Protein AF-A0AAD4QXC3-F1 (afdb_monomer)

Organism: NCBI:txid166010

Structure (mmCIF, N/CA/C/O backbone):
data_AF-A0AAD4QXC3-F1
#
_entry.id   AF-A0AAD4QXC3-F1
#
loop_
_atom_site.group_PDB
_atom_site.id
_atom_site.type_symbol
_atom_site.label_atom_id
_atom_site.label_alt_id
_atom_site.label_comp_id
_atom_site.label_asym_id
_atom_site.label_entity_id
_atom_site.label_seq_id
_atom_site.pdbx_PDB_ins_code
_atom_site.Cartn_x
_atom_site.Cartn_y
_atom_site.Cartn_z
_atom_site.occupancy
_atom_site.B_iso_or_equiv
_atom_site.auth_seq_id
_atom_site.auth_comp_id
_atom_site.auth_asym_id
_atom_site.auth_atom_id
_atom_site.pdbx_PDB_model_num
ATOM 1 N N . MET A 1 1 ? 29.764 -25.314 7.277 1.00 31.23 1 MET A N 1
ATOM 2 C CA . MET A 1 1 ? 28.613 -24.738 8.005 1.00 31.23 1 MET A CA 1
ATOM 3 C C . MET A 1 1 ? 28.609 -23.231 7.785 1.00 31.23 1 MET A C 1
ATOM 5 O O . MET A 1 1 ? 29.214 -22.521 8.568 1.00 31.23 1 MET A O 1
ATOM 9 N N . ASN A 1 2 ? 27.960 -22.736 6.730 1.00 31.28 2 ASN A N 1
ATOM 10 C CA . ASN A 1 2 ? 27.725 -21.299 6.568 1.00 31.28 2 ASN A CA 1
ATOM 11 C C . ASN A 1 2 ? 26.240 -21.047 6.812 1.00 31.28 2 ASN A C 1
ATOM 13 O O . ASN A 1 2 ? 25.446 -20.993 5.877 1.00 31.28 2 ASN A O 1
ATOM 17 N N . LYS A 1 3 ? 25.851 -20.950 8.090 1.00 34.78 3 LYS A N 1
ATOM 18 C CA . LYS A 1 3 ? 24.595 -20.285 8.434 1.00 34.78 3 LYS A CA 1
ATOM 19 C C . LYS A 1 3 ? 24.829 -18.815 8.117 1.00 34.78 3 LYS A C 1
ATOM 21 O O . LYS A 1 3 ? 25.497 -18.119 8.871 1.00 34.78 3 LYS A O 1
ATOM 26 N N . THR A 1 4 ? 24.350 -18.371 6.962 1.00 39.41 4 THR A N 1
ATOM 27 C CA . THR A 1 4 ? 24.156 -16.950 6.685 1.00 39.41 4 THR A CA 1
ATOM 28 C C . THR A 1 4 ? 23.451 -16.352 7.899 1.00 39.41 4 THR A C 1
ATOM 30 O O . THR A 1 4 ? 22.325 -16.759 8.195 1.00 39.41 4 THR A O 1
ATOM 33 N N . ASN A 1 5 ? 24.113 -15.443 8.621 1.00 36.19 5 ASN A N 1
ATOM 34 C CA . ASN A 1 5 ? 23.460 -14.561 9.584 1.00 36.19 5 ASN A CA 1
ATOM 35 C C . ASN A 1 5 ? 22.458 -13.724 8.788 1.00 36.19 5 ASN A C 1
ATOM 37 O O . ASN A 1 5 ? 22.779 -12.646 8.293 1.00 36.19 5 ASN A O 1
ATOM 41 N N . LYS A 1 6 ? 21.261 -14.270 8.570 1.00 50.78 6 LYS A N 1
ATOM 42 C CA . LYS A 1 6 ? 20.157 -13.527 7.987 1.00 50.78 6 LYS A CA 1
ATOM 43 C C . LYS A 1 6 ? 19.789 -12.509 9.059 1.00 50.78 6 LYS A C 1
ATOM 45 O O . LYS A 1 6 ? 19.342 -12.903 10.135 1.00 50.78 6 LYS A O 1
ATOM 50 N N . CYS A 1 7 ? 20.094 -11.238 8.805 1.00 66.00 7 CYS A N 1
ATOM 51 C CA . CYS A 1 7 ? 19.680 -10.153 9.683 1.00 66.00 7 CYS A CA 1
ATOM 52 C C . CYS A 1 7 ? 18.175 -10.320 9.933 1.00 66.00 7 CYS A C 1
ATOM 54 O O . CYS A 1 7 ? 17.432 -10.618 8.992 1.00 66.00 7 CYS A O 1
ATOM 56 N N . MET A 1 8 ? 17.743 -10.254 11.194 1.00 81.75 8 MET A N 1
ATOM 57 C CA . MET A 1 8 ? 16.321 -10.398 11.510 1.00 81.75 8 MET A CA 1
ATOM 58 C C . MET A 1 8 ? 15.531 -9.330 10.740 1.00 81.75 8 MET A C 1
ATOM 60 O O . MET A 1 8 ? 16.032 -8.207 10.631 1.00 81.75 8 MET A O 1
ATOM 64 N N . PRO A 1 9 ? 14.332 -9.645 10.211 1.00 88.25 9 PRO A N 1
ATOM 65 C CA . PRO A 1 9 ? 13.501 -8.647 9.550 1.00 88.25 9 PRO A CA 1
ATOM 66 C C . PRO A 1 9 ? 13.308 -7.428 10.452 1.00 88.25 9 PRO A C 1
ATOM 68 O O . PRO A 1 9 ? 13.087 -7.573 11.657 1.00 88.25 9 PRO A O 1
ATOM 71 N N . GLN A 1 10 ? 13.400 -6.234 9.874 1.00 90.75 10 GLN A N 1
ATOM 72 C CA . GLN A 1 10 ? 13.228 -4.978 10.594 1.00 90.75 10 GLN A CA 1
ATOM 73 C C . GLN A 1 10 ? 11.942 -4.300 10.139 1.00 90.75 10 GLN A C 1
ATOM 75 O O . GLN A 1 10 ? 11.688 -4.162 8.945 1.00 90.75 10 GLN A O 1
ATOM 80 N N . PHE A 1 11 ? 11.135 -3.859 11.100 1.00 91.44 11 PHE A N 1
ATOM 81 C CA . PHE A 1 11 ? 9.945 -3.081 10.796 1.00 91.44 11 PHE A CA 1
ATOM 82 C C . PHE A 1 11 ? 10.366 -1.703 10.289 1.00 91.44 11 PHE A C 1
ATOM 84 O O . PHE A 1 11 ? 11.098 -0.992 10.980 1.00 91.44 11 PHE A O 1
ATOM 91 N N . MET A 1 12 ? 9.905 -1.328 9.096 1.00 90.19 12 MET A N 1
ATOM 92 C CA . MET A 1 12 ? 10.283 -0.068 8.447 1.00 90.19 12 MET A CA 1
ATOM 93 C C . MET A 1 12 ? 11.802 0.156 8.356 1.00 90.19 12 MET A C 1
ATOM 95 O O . MET A 1 12 ? 12.269 1.248 8.661 1.00 90.19 12 MET A O 1
ATOM 99 N N . ASP A 1 13 ? 12.584 -0.881 8.029 1.00 87.06 13 ASP A N 1
ATOM 100 C CA . ASP A 1 13 ? 14.060 -0.820 8.007 1.00 87.06 13 ASP A CA 1
ATOM 101 C C . ASP A 1 13 ? 14.671 -0.277 9.325 1.00 87.06 13 ASP A C 1
ATOM 103 O O . ASP A 1 13 ? 15.738 0.332 9.348 1.00 87.06 13 ASP A O 1
ATOM 107 N N . GLY A 1 14 ? 13.965 -0.459 10.450 1.00 88.12 14 GLY A N 1
ATOM 108 C CA . GLY A 1 14 ? 14.385 0.011 11.772 1.00 88.12 14 GLY A CA 1
ATOM 109 C C . GLY A 1 14 ? 14.033 1.469 12.082 1.00 88.12 14 GLY A C 1
ATOM 110 O O . GLY A 1 14 ? 14.372 1.946 13.164 1.00 88.12 14 GLY A O 1
ATOM 111 N N . ALA A 1 15 ? 13.324 2.171 11.192 1.00 88.94 15 ALA A N 1
ATOM 112 C CA . ALA A 1 15 ? 12.966 3.581 11.368 1.00 88.94 15 ALA A CA 1
ATOM 113 C C . ALA A 1 15 ? 11.946 3.834 12.494 1.00 88.94 15 ALA A C 1
ATOM 115 O O . ALA A 1 15 ? 11.816 4.964 12.960 1.00 88.94 15 ALA A O 1
ATOM 116 N N . VAL A 1 16 ? 11.212 2.807 12.941 1.00 92.19 16 VAL A N 1
ATOM 117 C CA . VAL A 1 16 ? 10.238 2.946 14.034 1.00 92.19 16 VAL A CA 1
ATOM 118 C C . VAL A 1 16 ? 10.741 2.238 15.294 1.00 92.19 16 VAL A C 1
ATOM 120 O O . VAL A 1 16 ? 10.757 1.005 15.337 1.00 92.19 16 VAL A O 1
ATOM 123 N N . PRO A 1 17 ? 11.123 2.986 16.345 1.00 87.50 17 PRO A N 1
ATOM 124 C CA . PRO A 1 17 ? 11.684 2.400 17.551 1.00 87.50 17 PRO A CA 1
ATOM 125 C C . PRO A 1 17 ? 10.642 1.583 18.325 1.00 87.50 17 PRO A C 1
ATOM 127 O O . PRO A 1 17 ? 9.450 1.887 18.340 1.00 87.50 17 PRO A O 1
ATOM 130 N N . GLY A 1 18 ? 11.111 0.532 18.998 1.00 90.62 18 GLY A N 1
ATOM 131 C CA . GLY A 1 18 ? 10.303 -0.321 19.875 1.00 90.62 18 GLY A CA 1
ATOM 132 C C . GLY A 1 18 ? 9.504 -1.415 19.163 1.00 90.62 18 GLY A C 1
ATOM 133 O O . GLY A 1 18 ? 9.169 -2.414 19.799 1.00 90.62 18 GLY A O 1
ATOM 134 N N . VAL A 1 19 ? 9.239 -1.289 17.861 1.00 95.75 19 VAL A N 1
ATOM 135 C CA . VAL A 1 19 ? 8.595 -2.359 17.088 1.00 95.75 19 VAL A CA 1
ATOM 136 C C . VAL A 1 19 ? 9.590 -3.501 16.887 1.00 95.75 19 VAL A C 1
ATOM 138 O O . VAL A 1 19 ? 10.702 -3.287 16.405 1.00 95.75 19 VAL A O 1
ATOM 141 N N . SER A 1 20 ? 9.205 -4.717 17.268 1.00 95.19 20 SER A N 1
ATOM 142 C CA . SER A 1 20 ? 10.108 -5.872 17.283 1.00 95.19 20 SER A CA 1
ATOM 143 C C . SER A 1 20 ? 9.577 -7.026 16.445 1.00 95.19 20 SER A C 1
ATOM 145 O O . SER A 1 20 ? 8.376 -7.253 16.344 1.00 95.19 20 SER A O 1
ATOM 147 N N . PHE A 1 21 ? 10.483 -7.771 15.819 1.00 96.56 21 PHE A N 1
ATOM 148 C CA . PHE A 1 21 ? 10.136 -8.997 15.112 1.00 96.56 21 PHE A CA 1
ATOM 149 C C . PHE A 1 21 ? 9.721 -10.096 16.100 1.00 96.56 21 PHE A C 1
ATOM 151 O O . PHE A 1 21 ? 10.386 -10.308 17.116 1.00 96.56 21 PHE A O 1
ATOM 158 N N . VAL A 1 22 ? 8.648 -10.825 15.792 1.00 96.69 22 VAL A N 1
ATOM 159 C CA . VAL A 1 22 ? 8.204 -11.967 16.603 1.00 96.69 22 VAL A CA 1
ATOM 160 C C . VAL A 1 22 ? 9.130 -13.151 16.322 1.00 96.69 22 VAL A C 1
ATOM 162 O O . VAL A 1 22 ? 9.042 -13.789 15.277 1.00 96.69 22 VAL A O 1
ATOM 165 N N . ALA A 1 23 ? 10.060 -13.437 17.235 1.00 94.56 23 ALA A N 1
ATOM 166 C CA . ALA A 1 23 ? 11.051 -14.495 17.035 1.00 94.56 23 ALA A CA 1
ATOM 167 C C . ALA A 1 23 ? 10.433 -15.905 17.093 1.00 94.56 23 ALA A C 1
ATOM 169 O O . ALA A 1 23 ? 10.831 -16.785 16.318 1.00 94.56 23 ALA A O 1
ATOM 170 N N . ASP A 1 24 ? 9.443 -16.099 17.969 1.00 96.19 24 ASP A N 1
ATOM 171 C CA . ASP A 1 24 ? 8.780 -17.385 18.170 1.00 96.19 24 ASP A CA 1
ATOM 172 C C . ASP A 1 24 ? 8.087 -17.862 16.884 1.00 96.19 24 ASP A C 1
ATOM 174 O O . ASP A 1 24 ? 7.363 -17.122 16.212 1.00 96.19 24 ASP A O 1
ATOM 178 N N . ALA A 1 25 ? 8.388 -19.090 16.467 1.00 95.00 25 ALA A N 1
ATOM 179 C CA . ALA A 1 25 ? 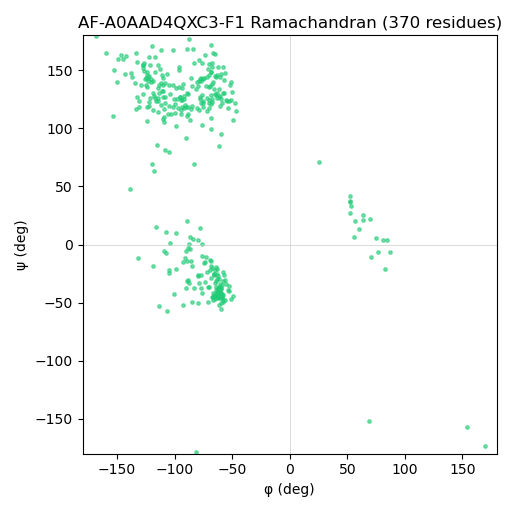7.909 -19.620 15.195 1.00 95.00 25 ALA A CA 1
ATOM 180 C C . ALA A 1 25 ? 6.452 -20.101 15.267 1.00 95.00 25 ALA A C 1
ATOM 182 O O . ALA A 1 25 ? 5.730 -19.975 14.275 1.00 95.00 25 ALA A O 1
ATOM 183 N N . GLU A 1 26 ? 6.016 -20.624 16.414 1.00 96.88 26 GLU A N 1
ATOM 184 C CA . GLU A 1 26 ? 4.655 -21.134 16.595 1.00 96.88 26 GLU A CA 1
ATOM 185 C C . GLU A 1 26 ? 3.659 -19.982 16.757 1.00 96.88 26 GLU A C 1
ATOM 187 O O . GLU A 1 26 ? 2.614 -19.986 16.105 1.00 96.88 26 GLU A O 1
ATOM 192 N N . GLU A 1 27 ? 4.019 -18.941 17.513 1.00 96.88 27 GLU A N 1
ATOM 193 C CA . GLU A 1 27 ? 3.261 -17.691 17.619 1.00 96.88 27 GLU A CA 1
ATOM 194 C C . GLU A 1 27 ? 3.091 -17.060 16.234 1.00 96.88 27 GLU A C 1
ATOM 196 O O . GLU A 1 27 ? 1.968 -16.782 15.809 1.00 96.88 27 GLU A O 1
ATOM 201 N N . ARG A 1 28 ? 4.181 -16.922 15.465 1.00 96.00 28 ARG A N 1
ATOM 202 C CA . ARG A 1 28 ? 4.106 -16.415 14.086 1.00 96.00 28 ARG A CA 1
ATOM 203 C C . ARG A 1 28 ? 3.168 -17.233 13.217 1.00 96.00 28 ARG A C 1
ATOM 205 O O . ARG A 1 28 ? 2.338 -16.661 12.514 1.00 96.00 28 ARG A O 1
ATOM 212 N N . LYS A 1 29 ? 3.287 -18.558 13.255 1.00 96.06 29 LYS A N 1
ATOM 213 C CA . LYS A 1 29 ? 2.449 -19.458 12.460 1.00 96.06 29 LYS A CA 1
ATOM 214 C C . LYS A 1 29 ? 0.975 -19.322 12.839 1.00 96.06 29 LYS A C 1
ATOM 216 O O . LYS A 1 29 ? 0.132 -19.234 11.947 1.00 96.06 29 LYS A O 1
ATOM 221 N N . TYR A 1 30 ? 0.663 -19.259 14.131 1.00 96.94 30 TYR A N 1
ATOM 222 C CA . TYR A 1 30 ? -0.694 -19.031 14.628 1.00 96.94 30 TYR A CA 1
ATOM 223 C C . TYR A 1 30 ? -1.261 -17.692 14.132 1.00 96.94 30 TYR A C 1
ATOM 225 O O . TYR A 1 30 ? -2.337 -17.657 13.530 1.00 96.94 30 TYR A O 1
ATOM 233 N N . LEU A 1 31 ? -0.503 -16.608 14.301 1.00 97.44 31 LEU A N 1
ATOM 234 C CA . LEU A 1 31 ? -0.878 -15.261 13.872 1.00 97.44 31 LEU A CA 1
ATOM 235 C C . LEU A 1 31 ? -1.101 -15.184 12.351 1.00 97.44 31 LEU A C 1
ATOM 237 O O . LEU A 1 31 ? -2.109 -14.646 11.891 1.00 97.44 31 LEU A O 1
ATOM 241 N N . GLN A 1 32 ? -0.215 -15.789 11.556 1.00 97.00 32 GLN A N 1
ATOM 242 C CA . GLN A 1 32 ? -0.346 -15.862 10.096 1.00 97.00 32 GLN A CA 1
ATOM 243 C C . GLN A 1 32 ? -1.588 -16.656 9.665 1.00 97.00 32 GLN A C 1
ATOM 245 O O . GLN A 1 32 ? -2.301 -16.234 8.752 1.00 97.00 32 GLN A O 1
ATOM 250 N N . LEU A 1 33 ? -1.875 -17.796 10.308 1.00 96.25 33 LEU A N 1
ATOM 251 C CA . LEU A 1 33 ? -3.079 -18.590 10.034 1.00 96.25 33 LEU A CA 1
ATOM 252 C C . LEU A 1 33 ? -4.352 -17.803 10.355 1.00 96.25 33 LEU A C 1
ATOM 254 O O . LEU A 1 33 ? -5.298 -17.824 9.566 1.00 96.25 33 LEU A O 1
ATOM 258 N N . LYS A 1 34 ? -4.359 -17.063 11.465 1.00 96.44 34 LYS A N 1
ATOM 259 C CA . LYS A 1 34 ? -5.493 -16.230 11.870 1.00 96.44 34 LYS A CA 1
ATOM 260 C C . LYS A 1 34 ? -5.756 -15.093 10.880 1.00 96.44 34 LYS A C 1
ATOM 262 O O . LYS A 1 34 ? -6.886 -14.934 10.420 1.00 96.44 34 LYS A O 1
ATOM 267 N N . THR A 1 35 ? -4.716 -14.367 10.471 1.00 96.56 35 THR A N 1
ATOM 268 C CA . THR A 1 35 ? -4.821 -13.309 9.451 1.00 96.56 35 THR A CA 1
ATOM 269 C C . THR A 1 35 ? -5.337 -13.861 8.118 1.00 96.56 35 THR A C 1
ATOM 271 O O . THR A 1 35 ? -6.230 -13.279 7.502 1.00 96.56 35 THR A O 1
ATOM 274 N N . ARG A 1 36 ? -4.855 -15.036 7.690 1.00 95.56 36 ARG A N 1
ATOM 275 C CA . ARG A 1 36 ? -5.357 -15.718 6.484 1.00 95.56 36 ARG A CA 1
ATOM 276 C C . ARG A 1 36 ? -6.826 -16.108 6.589 1.00 95.56 36 ARG A C 1
ATOM 278 O O . ARG A 1 36 ? -7.547 -15.962 5.603 1.00 95.56 36 ARG A O 1
ATOM 285 N N . ALA A 1 37 ? -7.259 -16.596 7.750 1.00 96.19 37 ALA A N 1
ATOM 286 C CA . ALA A 1 37 ? -8.644 -16.988 7.982 1.00 96.19 37 ALA A CA 1
ATOM 287 C C . ALA A 1 37 ? -9.594 -15.790 7.841 1.00 96.19 37 ALA A C 1
ATOM 289 O O . ALA A 1 37 ? -10.592 -15.898 7.131 1.00 96.19 37 ALA A O 1
ATOM 290 N N . TYR A 1 38 ? -9.252 -14.630 8.416 1.00 96.56 38 TYR A N 1
ATOM 291 C CA . TYR A 1 38 ? -10.045 -13.406 8.239 1.00 96.56 38 TYR A CA 1
ATOM 292 C C . TYR A 1 38 ? -10.126 -12.956 6.779 1.00 96.56 38 TYR A C 1
ATOM 294 O O . TYR A 1 38 ? -11.195 -12.564 6.315 1.00 96.56 38 TYR A O 1
ATOM 302 N N . CYS A 1 39 ? -9.025 -13.061 6.036 1.00 96.00 39 CYS A N 1
ATOM 303 C CA . CYS A 1 39 ? -8.996 -12.725 4.615 1.00 96.00 39 CYS A CA 1
ATOM 304 C C . CYS A 1 39 ? -9.640 -13.792 3.705 1.00 96.00 39 CYS A C 1
ATOM 306 O O . CYS A 1 39 ? -9.772 -13.556 2.507 1.00 96.00 39 CYS A O 1
ATOM 308 N N . GLY A 1 40 ? -9.984 -14.982 4.215 1.00 94.31 40 GLY A N 1
ATOM 309 C CA . GLY A 1 40 ? -10.426 -16.111 3.386 1.00 94.31 40 GLY A CA 1
ATOM 310 C C . GLY A 1 40 ? -9.348 -16.631 2.419 1.00 94.31 40 GLY A C 1
ATOM 311 O O . GLY A 1 40 ? -9.667 -17.197 1.372 1.00 94.31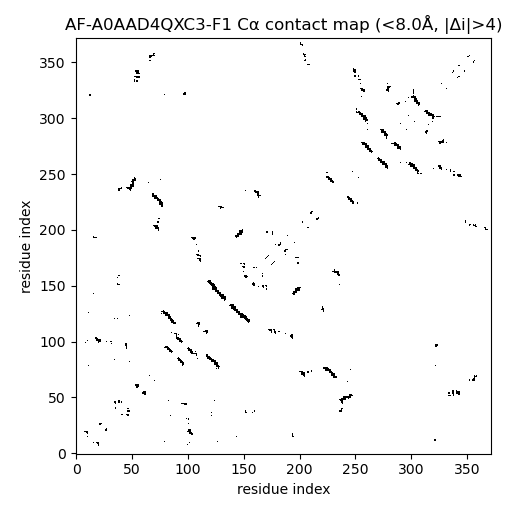 40 GLY A O 1
ATOM 312 N N . TYR A 1 41 ? -8.064 -16.427 2.734 1.00 94.06 41 TYR A N 1
ATOM 313 C CA . TYR A 1 41 ? -6.954 -16.707 1.821 1.00 94.06 41 TYR A CA 1
ATOM 314 C C . TYR A 1 41 ? -6.402 -18.130 1.973 1.00 94.06 41 TYR A C 1
ATOM 316 O O . TYR A 1 41 ? -5.889 -18.521 3.025 1.00 94.06 41 TYR A O 1
ATOM 324 N N . LYS A 1 42 ? -6.450 -18.907 0.884 1.00 90.06 42 LYS A N 1
ATOM 325 C CA . LYS A 1 42 ? -6.012 -20.315 0.872 1.00 90.06 42 LYS A CA 1
ATOM 326 C C . LYS A 1 42 ? -4.494 -20.490 0.763 1.00 90.06 42 LYS A C 1
ATOM 328 O O . LYS A 1 42 ? -3.975 -21.489 1.251 1.00 90.06 42 LYS A O 1
ATOM 333 N N . GLY A 1 43 ? -3.778 -19.541 0.159 1.00 87.94 43 GLY A N 1
ATOM 334 C CA . GLY A 1 43 ? -2.322 -19.620 -0.015 1.00 87.94 43 GLY A CA 1
ATOM 335 C C . GLY A 1 43 ? -1.545 -19.391 1.285 1.00 87.94 43 GLY A C 1
ATOM 336 O O . GLY A 1 43 ? -2.082 -18.845 2.240 1.00 87.94 43 GLY A O 1
ATOM 337 N N . ASN A 1 44 ? -0.267 -19.778 1.319 1.00 85.56 44 ASN A N 1
ATOM 338 C CA . ASN A 1 44 ? 0.622 -19.572 2.479 1.00 85.56 44 ASN A CA 1
ATOM 339 C C . ASN A 1 44 ? 1.346 -18.210 2.476 1.00 85.56 44 ASN A C 1
ATOM 341 O O . ASN A 1 44 ? 2.148 -17.936 3.365 1.00 85.56 44 ASN A O 1
ATOM 345 N N . GLN A 1 45 ? 1.095 -17.384 1.462 1.00 89.38 45 GLN A N 1
ATOM 346 C CA . GLN A 1 45 ? 1.709 -16.070 1.282 1.00 89.38 45 GLN A CA 1
ATOM 347 C C . GLN A 1 45 ? 0.913 -14.979 2.011 1.00 89.38 45 GLN A C 1
ATOM 349 O O . GLN A 1 45 ? -0.154 -15.240 2.573 1.00 89.38 45 GLN A O 1
ATOM 354 N N . PHE A 1 46 ? 1.427 -13.750 1.973 1.00 92.62 46 PHE A N 1
ATOM 355 C CA . PHE A 1 46 ? 0.744 -12.572 2.497 1.00 92.62 46 PHE A CA 1
ATOM 356 C C . PHE A 1 46 ? -0.669 -12.418 1.887 1.00 92.62 46 PHE A C 1
ATOM 358 O O . PHE A 1 46 ? -0.797 -12.342 0.661 1.00 92.62 46 PHE A O 1
ATOM 365 N N . PRO A 1 47 ? -1.737 -12.358 2.707 1.00 95.50 47 PRO A N 1
ATOM 366 C CA . PRO A 1 47 ? -3.110 -12.436 2.211 1.00 95.50 47 PRO A CA 1
ATOM 367 C C . PRO A 1 47 ? -3.704 -11.086 1.775 1.00 95.50 47 PRO A C 1
ATOM 369 O O . PRO A 1 47 ? -4.834 -11.053 1.291 1.00 95.50 47 PRO A O 1
ATOM 372 N N . GLY A 1 48 ? -2.988 -9.970 1.942 1.00 96.19 48 GLY A N 1
ATOM 373 C CA . GLY A 1 48 ? -3.511 -8.644 1.606 1.00 96.19 48 GLY A CA 1
ATOM 374 C C . GLY A 1 48 ? -3.814 -8.463 0.110 1.00 96.19 48 GLY A C 1
ATOM 375 O O . GLY A 1 48 ? -3.085 -8.968 -0.747 1.00 96.19 48 GLY A O 1
ATOM 376 N N . SER A 1 49 ? -4.874 -7.710 -0.201 1.00 96.00 49 SER A N 1
ATOM 377 C CA . SER A 1 49 ? -5.349 -7.409 -1.564 1.00 96.00 49 SER A CA 1
ATOM 378 C C . SER A 1 49 ? -4.298 -6.706 -2.430 1.00 96.00 49 SER A C 1
ATOM 380 O O . SER A 1 49 ? -3.820 -5.637 -2.067 1.00 96.00 49 SER A O 1
ATOM 382 N N . GLN A 1 50 ? -3.910 -7.250 -3.577 1.00 93.50 50 GLN A N 1
ATOM 383 C CA . GLN A 1 50 ? -2.859 -6.703 -4.437 1.00 93.50 50 GLN A CA 1
ATOM 384 C C . GLN A 1 50 ? -3.463 -5.939 -5.625 1.00 93.50 50 GLN A C 1
ATOM 386 O O . GLN A 1 50 ? -4.133 -6.568 -6.450 1.00 93.50 50 GLN A O 1
ATOM 391 N N . PRO A 1 51 ? -3.197 -4.622 -5.750 1.00 94.94 51 PRO A N 1
ATOM 392 C CA . PRO A 1 51 ? -3.667 -3.826 -6.876 1.00 94.94 51 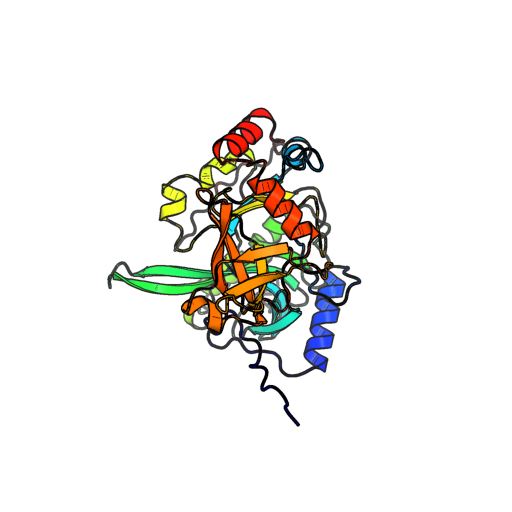PRO A CA 1
ATOM 393 C C . PRO A 1 51 ? -2.966 -4.178 -8.190 1.00 94.94 51 PRO A C 1
ATOM 395 O O . PRO A 1 51 ? -1.745 -4.404 -8.218 1.00 94.94 51 PRO A O 1
ATOM 398 N N . VAL A 1 52 ? -3.710 -4.083 -9.289 1.00 93.75 52 VAL A N 1
ATOM 399 C CA . VAL A 1 52 ? -3.180 -4.147 -10.658 1.00 93.75 52 VAL A CA 1
ATOM 400 C C . VAL A 1 52 ? -2.949 -2.750 -11.226 1.00 93.75 52 VAL A C 1
ATOM 402 O O . VAL A 1 52 ? -3.609 -1.789 -10.836 1.00 93.75 52 VAL A O 1
ATOM 405 N N . SER A 1 53 ? -1.963 -2.614 -12.112 1.00 94.19 53 SER A N 1
ATOM 406 C CA . SER A 1 53 ? -1.679 -1.336 -12.766 1.00 94.19 53 SER A CA 1
ATOM 407 C C . SER A 1 53 ? -2.828 -0.944 -13.693 1.00 94.19 53 SER A C 1
ATOM 409 O O . SER A 1 53 ? -3.386 -1.791 -14.390 1.00 94.19 53 SER A O 1
ATOM 411 N N . LEU A 1 54 ? -3.175 0.340 -13.696 1.00 94.44 54 LEU A N 1
ATOM 412 C CA . LEU A 1 54 ? -4.081 0.908 -14.681 1.00 94.44 54 LEU A CA 1
ATOM 413 C C . LEU A 1 54 ? -3.389 0.874 -16.050 1.00 94.44 54 LEU A C 1
ATOM 415 O O . LEU A 1 54 ? -2.269 1.369 -16.210 1.00 94.44 54 LEU A O 1
ATOM 419 N N . GLU A 1 55 ? -4.047 0.264 -17.023 1.00 92.94 55 GLU A N 1
ATOM 420 C CA . GLU A 1 55 ? -3.482 -0.073 -18.322 1.00 92.94 55 GLU A CA 1
ATOM 421 C C . GLU A 1 55 ? -4.537 0.108 -19.415 1.00 92.94 55 GLU A C 1
ATOM 423 O O . GLU A 1 55 ? -5.736 -0.079 -19.196 1.00 92.94 55 GLU A O 1
ATOM 428 N N . ARG A 1 56 ? -4.067 0.504 -20.600 1.00 93.50 56 ARG A N 1
ATOM 429 C CA . ARG A 1 56 ? -4.887 0.669 -21.799 1.00 93.50 56 ARG A CA 1
ATOM 430 C C . ARG A 1 56 ? -4.171 0.133 -23.040 1.00 93.50 56 ARG A C 1
ATOM 432 O O . ARG A 1 56 ? -4.035 0.840 -24.038 1.00 93.50 56 ARG A O 1
ATOM 439 N N . SER A 1 57 ? -3.624 -1.073 -22.931 1.00 91.56 57 SER A N 1
ATOM 440 C CA . SER A 1 57 ? -3.008 -1.774 -24.058 1.00 91.56 57 SER A CA 1
ATOM 441 C C . SER A 1 57 ? -4.071 -2.516 -24.873 1.00 91.56 57 SER A C 1
ATOM 443 O O . SER A 1 57 ? -5.211 -2.663 -24.440 1.00 91.56 57 SER A O 1
ATOM 445 N N . GLU A 1 58 ? -3.698 -3.005 -26.057 1.00 88.31 58 GLU A N 1
ATOM 446 C CA . GLU A 1 58 ? -4.586 -3.835 -26.886 1.00 88.31 58 GLU A CA 1
ATOM 447 C C . GLU A 1 58 ? -4.946 -5.167 -26.208 1.00 88.31 58 GLU A C 1
ATOM 449 O O . GLU A 1 58 ? -6.047 -5.678 -26.396 1.00 88.31 58 GLU A O 1
ATOM 454 N N . GLU A 1 59 ? -4.036 -5.716 -25.395 1.00 86.81 59 GLU A N 1
ATOM 455 C CA . GLU A 1 59 ? -4.262 -6.962 -24.654 1.00 86.81 59 GLU A CA 1
ATOM 456 C C . GLU A 1 59 ? -5.105 -6.745 -23.385 1.00 86.81 59 GLU A C 1
ATOM 458 O O . GLU A 1 59 ? -5.755 -7.678 -22.912 1.00 86.81 59 GLU A O 1
ATOM 463 N N . ASN A 1 60 ? -5.071 -5.539 -22.805 1.00 89.00 60 ASN A N 1
ATOM 464 C CA . ASN A 1 60 ? -5.725 -5.222 -21.538 1.00 89.00 60 ASN A CA 1
ATOM 465 C C . ASN A 1 60 ? -6.089 -3.724 -21.436 1.00 89.00 60 ASN A C 1
ATOM 467 O O . ASN A 1 60 ? -5.215 -2.870 -21.259 1.00 89.00 60 ASN A O 1
ATOM 471 N N . ASP A 1 61 ? -7.391 -3.417 -21.472 1.00 93.50 61 ASP A N 1
ATOM 472 C CA . ASP A 1 61 ? -7.955 -2.089 -21.182 1.00 93.50 61 ASP A CA 1
ATOM 473 C C . ASP A 1 61 ? -8.828 -2.158 -19.920 1.00 93.50 61 ASP A C 1
ATOM 475 O O . ASP A 1 61 ? -10.049 -2.332 -19.982 1.00 93.50 61 ASP A O 1
ATOM 479 N N . ASN A 1 62 ? -8.189 -2.013 -18.756 1.00 95.31 62 ASN A N 1
ATOM 480 C CA . ASN A 1 62 ? -8.891 -1.956 -17.472 1.00 95.31 62 ASN A CA 1
ATOM 481 C C . ASN A 1 62 ? -9.307 -0.525 -17.081 1.00 95.31 62 ASN A C 1
ATOM 483 O O . ASN A 1 62 ? -10.022 -0.347 -16.094 1.00 95.31 62 ASN A O 1
ATOM 487 N N . LEU A 1 63 ? -8.958 0.495 -17.879 1.00 95.56 63 LEU A N 1
ATOM 488 C CA . LEU A 1 63 ? -9.442 1.868 -17.691 1.00 95.56 63 LEU A CA 1
ATOM 489 C C . LEU A 1 63 ? -10.974 1.943 -17.810 1.00 95.56 63 LEU A C 1
ATOM 491 O O . LEU A 1 63 ? -11.617 2.754 -17.136 1.00 95.56 63 LEU A O 1
ATOM 495 N N . GLN A 1 64 ? -11.577 1.050 -18.603 1.00 95.94 64 GLN A N 1
ATOM 496 C CA . GLN A 1 64 ? -13.033 0.912 -18.725 1.00 95.94 64 GLN A CA 1
ATOM 497 C C . GLN A 1 64 ? -13.734 0.636 -17.389 1.00 95.94 64 GLN A C 1
ATOM 499 O O . GLN A 1 64 ? -14.887 1.038 -17.221 1.00 95.94 64 GLN A O 1
ATOM 504 N N . LEU A 1 65 ? -13.052 0.035 -16.408 1.00 97.19 65 LEU A N 1
ATOM 505 C CA . LEU A 1 65 ? -13.636 -0.231 -15.092 1.00 97.19 65 LEU A CA 1
ATOM 506 C C . LEU A 1 65 ? -14.065 1.057 -14.382 1.00 97.19 65 LEU A C 1
ATOM 508 O O . LEU A 1 65 ? -15.112 1.063 -13.740 1.00 97.19 65 LEU A O 1
ATOM 512 N N . LEU A 1 66 ? -13.348 2.173 -14.577 1.00 96.88 66 LEU A N 1
ATOM 513 C CA . LEU A 1 66 ? -13.724 3.473 -13.999 1.00 96.88 66 LEU A CA 1
ATOM 514 C C . LEU A 1 66 ? -15.071 3.998 -14.527 1.00 96.88 66 LEU A C 1
ATOM 516 O O . LEU A 1 66 ? -15.703 4.832 -13.883 1.00 96.88 66 LEU A O 1
ATOM 520 N N . LYS A 1 67 ? -15.516 3.515 -15.694 1.00 96.25 67 LYS A N 1
ATOM 521 C CA . LYS A 1 67 ? -16.845 3.787 -16.265 1.00 96.25 67 LYS A CA 1
ATOM 522 C C . LYS A 1 67 ? -17.895 2.776 -15.801 1.00 96.25 67 LYS A C 1
ATOM 524 O O . LYS A 1 67 ? -19.076 3.101 -15.711 1.00 96.25 67 LYS A O 1
ATOM 529 N N . GLN A 1 68 ? -17.485 1.538 -15.548 1.00 95.31 68 GLN A N 1
ATOM 530 C CA . GLN A 1 68 ? -18.392 0.428 -15.255 1.00 95.31 68 GLN A CA 1
ATOM 531 C C . GLN A 1 68 ? -18.723 0.307 -13.765 1.00 95.31 68 GLN A C 1
ATOM 533 O O . GLN A 1 68 ? -19.827 -0.116 -13.427 1.00 95.31 68 GLN A O 1
ATOM 538 N N . MET A 1 69 ? -17.812 0.695 -12.873 1.00 96.00 69 MET A N 1
ATOM 539 C CA . MET A 1 69 ? -17.921 0.471 -11.430 1.00 96.00 69 MET A CA 1
ATOM 540 C C . MET A 1 69 ? -17.744 1.760 -10.635 1.00 96.00 69 MET A C 1
ATOM 542 O O . MET A 1 69 ? -17.098 2.704 -11.081 1.00 96.00 69 MET A O 1
ATOM 546 N N . THR A 1 70 ? -18.318 1.787 -9.436 1.00 96.50 70 THR A N 1
ATOM 547 C CA . THR A 1 70 ? -18.149 2.892 -8.495 1.00 96.50 70 THR A CA 1
ATOM 548 C C . THR A 1 70 ? -16.789 2.781 -7.811 1.00 96.50 70 THR A C 1
ATOM 550 O O . THR A 1 70 ? -16.472 1.747 -7.217 1.00 96.50 70 THR A O 1
ATOM 553 N N . TYR A 1 71 ? -16.008 3.859 -7.849 1.00 97.75 71 TYR A N 1
ATOM 554 C CA . TYR A 1 71 ? -14.692 3.929 -7.222 1.00 97.75 71 TYR A CA 1
ATOM 555 C C . TYR A 1 71 ? -14.599 5.071 -6.215 1.00 97.75 71 TYR A C 1
ATOM 557 O O . TYR A 1 71 ? -15.136 6.162 -6.418 1.00 97.75 71 TYR A O 1
ATOM 565 N N . MET A 1 72 ? -13.840 4.820 -5.155 1.00 97.50 72 MET A N 1
ATOM 566 C CA . MET A 1 72 ? -13.235 5.855 -4.329 1.00 97.50 72 MET A CA 1
ATOM 567 C C . MET A 1 72 ? -11.738 5.912 -4.616 1.00 97.50 72 MET A C 1
ATOM 569 O O . MET A 1 72 ? -11.111 4.893 -4.905 1.00 97.50 72 MET A O 1
ATOM 573 N N . VAL A 1 73 ? -11.159 7.103 -4.538 1.00 97.62 73 VAL A N 1
ATOM 574 C CA . VAL A 1 73 ? -9.765 7.348 -4.914 1.00 97.62 73 VAL A CA 1
ATOM 575 C C . VAL A 1 73 ? -9.007 7.883 -3.720 1.00 97.62 73 VAL A C 1
ATOM 577 O O . VAL A 1 73 ? -9.530 8.705 -2.975 1.00 97.62 73 VAL A O 1
ATOM 580 N N . SER A 1 74 ? -7.774 7.426 -3.548 1.00 96.56 74 SER A N 1
ATOM 581 C CA . SER A 1 74 ? -6.806 8.046 -2.651 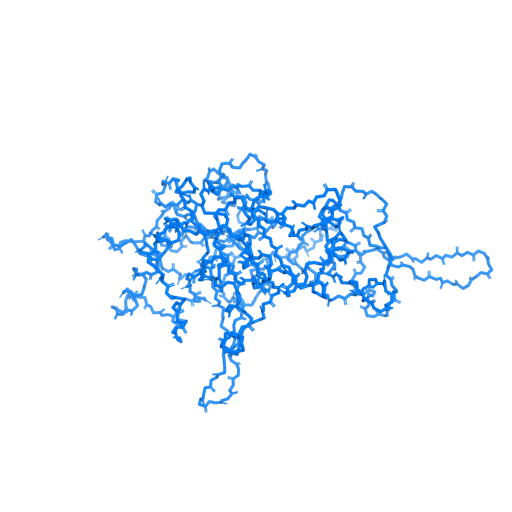1.00 96.56 74 SER A CA 1
ATOM 582 C C . SER A 1 74 ? -5.462 8.178 -3.356 1.00 96.56 74 SER A C 1
ATOM 584 O O . SER A 1 74 ? -5.212 7.558 -4.391 1.00 96.56 74 SER A O 1
ATOM 586 N N . TRP A 1 75 ? -4.585 8.994 -2.799 1.00 94.19 75 TRP A N 1
ATOM 587 C CA . TRP A 1 75 ? -3.191 9.061 -3.211 1.00 94.19 75 TRP A CA 1
ATOM 588 C C . TRP A 1 75 ? -2.450 7.796 -2.767 1.00 94.19 75 TRP A C 1
ATOM 590 O O . TRP A 1 75 ? -2.793 7.154 -1.769 1.00 94.19 75 TRP A O 1
ATOM 600 N N . LYS A 1 76 ? -1.426 7.409 -3.518 1.00 91.75 76 LYS A N 1
ATOM 601 C CA . LYS A 1 76 ? -0.534 6.308 -3.169 1.00 91.75 76 LYS A CA 1
ATOM 602 C C . LYS A 1 76 ? 0.726 6.892 -2.526 1.00 91.75 76 LYS A C 1
ATOM 604 O O . LYS A 1 76 ? 1.335 7.784 -3.106 1.00 91.75 76 LYS A O 1
ATOM 609 N N . ALA A 1 77 ? 1.062 6.432 -1.321 1.00 86.56 77 ALA A N 1
ATOM 610 C CA . ALA A 1 77 ? 2.293 6.831 -0.654 1.00 86.56 77 ALA A CA 1
ATOM 611 C C . ALA A 1 77 ? 3.462 5.981 -1.158 1.00 86.56 77 ALA A C 1
ATOM 613 O O . ALA A 1 77 ? 3.270 4.818 -1.546 1.00 86.56 77 ALA A O 1
ATOM 614 N N . ASP A 1 78 ? 4.675 6.510 -1.035 1.00 83.00 78 ASP A N 1
ATOM 615 C CA . ASP A 1 78 ? 5.872 5.669 -0.975 1.00 83.00 78 ASP A CA 1
ATOM 616 C C . ASP A 1 78 ? 6.093 5.170 0.466 1.00 83.00 78 ASP A C 1
ATOM 618 O O . ASP A 1 78 ? 6.964 5.631 1.200 1.00 83.00 78 ASP A O 1
ATOM 622 N N . GLY A 1 79 ? 5.202 4.281 0.915 1.00 88.75 79 GLY A N 1
ATOM 623 C CA . GLY A 1 79 ? 5.235 3.662 2.240 1.00 88.75 79 GLY A CA 1
ATOM 624 C C . GLY A 1 79 ? 5.352 2.140 2.180 1.00 88.75 79 GLY A C 1
ATOM 625 O O . GLY A 1 79 ? 5.200 1.513 1.125 1.00 88.75 79 GLY A O 1
ATOM 626 N N . MET A 1 80 ? 5.576 1.515 3.338 1.00 91.75 80 MET A N 1
ATOM 627 C CA . MET A 1 80 ? 5.519 0.056 3.454 1.00 91.75 80 MET A CA 1
ATOM 628 C C . MET A 1 80 ? 4.131 -0.385 3.892 1.00 91.75 80 MET A C 1
ATOM 630 O O . MET A 1 80 ? 3.527 0.161 4.813 1.00 91.75 80 MET A O 1
ATOM 634 N N . ARG A 1 81 ? 3.615 -1.410 3.227 1.00 94.19 81 ARG A N 1
ATOM 635 C CA . ARG A 1 81 ? 2.287 -1.947 3.508 1.00 94.19 81 ARG A CA 1
ATOM 636 C C . ARG A 1 81 ? 2.342 -2.962 4.642 1.00 94.19 81 ARG A C 1
ATOM 638 O O . ARG A 1 81 ? 3.165 -3.873 4.583 1.00 94.19 81 ARG A O 1
ATOM 645 N N . TYR A 1 82 ? 1.379 -2.873 5.554 1.00 97.56 82 TYR A N 1
ATOM 646 C CA . TYR A 1 82 ? 1.162 -3.865 6.597 1.00 97.56 82 TYR A CA 1
ATOM 647 C C . TYR A 1 82 ? -0.318 -4.223 6.739 1.00 97.56 82 TYR A C 1
ATOM 649 O O . TYR A 1 82 ? -1.178 -3.344 6.760 1.00 97.56 82 TYR A O 1
ATOM 657 N N . LEU A 1 83 ? -0.619 -5.510 6.921 1.00 98.44 83 LEU A N 1
ATOM 658 C CA . LEU A 1 83 ? -1.842 -5.876 7.643 1.00 98.44 83 LEU A CA 1
ATOM 659 C C . LEU A 1 83 ? -1.574 -5.711 9.136 1.00 98.44 83 LEU A C 1
ATOM 661 O O . LEU A 1 83 ? -0.486 -6.055 9.588 1.00 98.44 83 LEU A O 1
ATOM 665 N N . VAL A 1 84 ? -2.540 -5.208 9.900 1.00 98.69 84 VAL A N 1
ATOM 666 C CA . VAL A 1 84 ? -2.403 -5.040 11.351 1.00 98.69 84 VAL A CA 1
ATOM 667 C C . VAL A 1 84 ? -3.524 -5.776 12.069 1.00 98.69 84 VAL A C 1
ATOM 669 O O . VAL A 1 84 ? -4.703 -5.481 11.875 1.00 98.69 84 VAL A O 1
ATOM 672 N N . LEU A 1 85 ? -3.139 -6.751 12.888 1.00 98.75 85 LEU A N 1
ATOM 673 C CA . LEU A 1 85 ? -4.021 -7.553 13.721 1.00 98.75 85 LEU A CA 1
ATOM 674 C C . LEU A 1 85 ? -3.988 -7.020 15.157 1.00 98.75 85 LEU A C 1
ATOM 676 O O . LEU A 1 85 ? -2.926 -6.909 15.765 1.00 98.75 85 LEU A O 1
ATOM 680 N N . ILE A 1 86 ? -5.162 -6.712 15.691 1.00 98.62 86 ILE A N 1
ATOM 681 C CA . ILE A 1 86 ? -5.375 -6.206 17.045 1.00 98.62 86 ILE A CA 1
ATOM 682 C C . ILE A 1 86 ? -6.064 -7.315 17.842 1.00 98.62 86 ILE A C 1
ATOM 684 O O . ILE A 1 86 ? -7.242 -7.603 17.613 1.00 98.62 86 ILE A O 1
ATOM 688 N N . GLU A 1 87 ? -5.337 -7.939 18.766 1.00 97.19 87 GLU A N 1
ATOM 689 C CA . GLU A 1 87 ? -5.798 -9.088 19.561 1.00 97.19 87 GLU A CA 1
ATOM 690 C C . GLU A 1 87 ? -6.137 -8.726 21.006 1.00 97.19 87 GLU A C 1
ATOM 692 O O . GLU A 1 87 ? -6.992 -9.368 21.613 1.00 97.19 87 GLU A O 1
ATOM 697 N N . GLY A 1 88 ? -5.552 -7.651 21.521 1.00 95.81 88 GLY A N 1
ATOM 698 C CA . GLY A 1 88 ? -5.715 -7.261 22.909 1.00 95.81 88 GLY A CA 1
ATOM 699 C C . GLY A 1 88 ? -4.750 -6.155 23.303 1.00 95.81 88 GLY A C 1
ATOM 700 O O . GLY A 1 88 ? -4.035 -5.590 22.470 1.00 95.81 88 GLY A O 1
ATOM 701 N N . GLU A 1 89 ? -4.750 -5.834 24.592 1.00 94.06 89 GLU A N 1
ATOM 702 C CA . GLU A 1 89 ? -3.815 -4.870 25.161 1.00 94.06 89 GLU A CA 1
ATOM 703 C C . GLU A 1 89 ? -2.379 -5.387 25.015 1.00 94.06 89 GLU A C 1
ATOM 705 O O . GLU A 1 89 ? -2.070 -6.503 25.421 1.00 94.06 89 GLU A O 1
ATOM 710 N N . ASN A 1 90 ? -1.497 -4.581 24.416 1.00 92.56 90 ASN A N 1
ATOM 711 C CA . ASN A 1 90 ? -0.118 -4.961 24.069 1.00 92.56 90 ASN A CA 1
ATOM 712 C C . ASN A 1 90 ? 0.014 -6.150 23.094 1.00 92.56 90 ASN A C 1
ATOM 714 O O . ASN A 1 90 ? 1.121 -6.668 22.907 1.00 92.56 90 ASN A O 1
ATOM 718 N N . GLU A 1 91 ? -1.074 -6.549 22.437 1.00 96.88 91 GLU A N 1
ATOM 719 C CA . GLU A 1 91 ? -1.131 -7.624 21.442 1.00 96.88 91 GLU A CA 1
ATOM 720 C C . GLU A 1 91 ? -1.574 -7.043 20.092 1.00 96.88 91 GLU A C 1
ATOM 722 O O . GLU A 1 91 ? -2.653 -7.329 19.566 1.00 96.88 91 GLU A O 1
ATOM 727 N N . VAL A 1 92 ? -0.738 -6.152 19.552 1.00 98.31 92 VAL A N 1
ATOM 728 C CA . VAL A 1 92 ? -0.912 -5.554 18.225 1.00 98.31 92 VAL A CA 1
ATOM 729 C C . VAL A 1 92 ? 0.225 -6.029 17.333 1.00 98.31 92 VAL A C 1
ATOM 731 O O . VAL A 1 92 ? 1.398 -5.829 17.653 1.00 98.31 92 VAL A O 1
ATOM 734 N N . TYR A 1 93 ? -0.120 -6.649 16.209 1.00 98.56 93 TYR A N 1
ATOM 735 C CA . TYR A 1 93 ? 0.833 -7.293 15.314 1.00 98.56 93 TYR A CA 1
ATOM 736 C C . TYR A 1 93 ? 0.713 -6.756 13.892 1.00 98.56 93 TYR A C 1
ATOM 738 O O . TYR A 1 93 ? -0.393 -6.613 13.381 1.00 98.56 93 TYR A O 1
ATOM 746 N N . ALA A 1 94 ? 1.839 -6.499 13.234 1.00 98.31 94 ALA A N 1
ATOM 747 C CA . ALA A 1 94 ? 1.916 -6.087 11.839 1.00 98.31 94 ALA A CA 1
ATOM 748 C C . ALA A 1 94 ? 2.507 -7.200 10.969 1.00 98.31 94 ALA A C 1
ATOM 750 O O . ALA A 1 94 ? 3.441 -7.883 11.389 1.00 98.31 94 ALA A O 1
ATOM 751 N N . PHE A 1 95 ? 1.996 -7.344 9.749 1.00 97.75 95 PHE A N 1
ATOM 752 C CA . PHE A 1 95 ? 2.438 -8.336 8.770 1.00 97.75 95 PHE A CA 1
ATOM 753 C C . PHE A 1 95 ? 2.880 -7.625 7.499 1.00 97.75 95 PHE A C 1
ATOM 755 O O . PHE A 1 95 ? 2.061 -6.940 6.884 1.00 97.75 95 PHE A O 1
ATOM 762 N N . ASP A 1 96 ? 4.147 -7.774 7.116 1.00 94.75 96 ASP A N 1
ATOM 763 C CA . ASP A 1 96 ? 4.670 -7.211 5.865 1.00 94.75 96 ASP A CA 1
ATOM 764 C C . ASP A 1 96 ? 4.335 -8.092 4.647 1.00 94.75 96 ASP A C 1
ATOM 766 O O . ASP A 1 96 ? 3.686 -9.136 4.751 1.00 94.75 96 ASP A O 1
ATOM 770 N N . ARG A 1 97 ? 4.802 -7.682 3.462 1.00 90.62 97 ARG A N 1
ATOM 771 C CA . ARG A 1 97 ? 4.584 -8.421 2.207 1.00 90.62 97 ARG A CA 1
ATOM 772 C C . ARG A 1 97 ? 5.278 -9.783 2.156 1.00 90.62 97 ARG A C 1
ATOM 774 O O . ARG A 1 97 ? 4.789 -10.664 1.449 1.00 90.62 97 ARG A O 1
ATOM 781 N N . ASP A 1 98 ? 6.367 -9.954 2.897 1.00 89.62 98 ASP A N 1
ATOM 782 C CA . ASP A 1 98 ? 7.076 -11.227 3.041 1.00 89.62 98 ASP A CA 1
ATOM 783 C C . ASP A 1 98 ? 6.437 -12.114 4.131 1.00 89.62 98 ASP A C 1
ATOM 785 O O . ASP A 1 98 ? 6.907 -13.221 4.406 1.00 89.62 98 ASP A O 1
ATOM 789 N N . ASN A 1 99 ? 5.313 -11.664 4.704 1.00 91.56 99 ASN A N 1
ATOM 790 C CA . ASN A 1 99 ? 4.569 -12.309 5.780 1.00 91.56 99 ASN A CA 1
ATOM 791 C C . ASN A 1 99 ? 5.375 -12.415 7.091 1.00 91.56 99 ASN A C 1
ATOM 793 O O . ASN A 1 99 ? 5.055 -13.241 7.952 1.00 91.56 99 ASN A O 1
ATOM 797 N N . SER A 1 100 ? 6.413 -11.590 7.263 1.00 94.31 100 SER A N 1
ATOM 798 C CA . SER A 1 100 ? 7.098 -11.393 8.543 1.00 94.31 100 SER A CA 1
ATOM 799 C C . SER A 1 100 ? 6.134 -10.761 9.537 1.00 94.31 100 SER A C 1
ATOM 801 O O . SER A 1 100 ? 5.308 -9.932 9.162 1.00 94.31 100 SER A O 1
ATOM 803 N N . VAL A 1 101 ? 6.251 -11.139 10.810 1.00 97.38 101 VAL A N 1
ATOM 804 C CA . VAL A 1 101 ? 5.354 -10.666 11.869 1.00 97.38 101 VAL A CA 1
ATOM 805 C C . VAL A 1 101 ? 6.132 -9.796 12.841 1.00 97.38 101 VAL A C 1
ATOM 807 O O . VAL A 1 101 ? 7.183 -10.201 13.346 1.00 97.38 101 VAL A O 1
ATOM 810 N N . PHE A 1 102 ? 5.588 -8.622 13.128 1.00 97.94 102 PHE A N 1
ATOM 811 C CA . PHE A 1 102 ? 6.158 -7.649 14.047 1.00 97.94 102 PHE A CA 1
ATOM 812 C C . PHE A 1 102 ? 5.159 -7.328 15.148 1.00 97.94 102 PHE A C 1
ATOM 814 O O . PHE A 1 102 ? 3.973 -7.188 14.871 1.00 97.94 102 PHE A O 1
ATOM 821 N N . ARG A 1 103 ? 5.620 -7.173 16.384 1.00 97.94 103 ARG A N 1
ATOM 822 C CA . ARG A 1 103 ? 4.816 -6.699 17.508 1.00 97.94 103 ARG A CA 1
ATOM 823 C C . ARG A 1 103 ? 4.983 -5.191 17.648 1.00 97.94 103 ARG A C 1
ATOM 825 O O . ARG A 1 103 ? 6.102 -4.703 17.800 1.00 97.94 103 ARG A O 1
ATOM 832 N N . ILE A 1 104 ? 3.871 -4.463 17.627 1.00 97.56 104 ILE A N 1
ATOM 833 C CA . ILE A 1 104 ? 3.829 -3.021 17.871 1.00 97.56 104 ILE A CA 1
ATOM 834 C C . ILE A 1 104 ? 3.518 -2.798 19.360 1.00 97.56 104 ILE A C 1
ATOM 836 O O . ILE A 1 104 ? 2.413 -3.125 19.800 1.00 97.56 104 ILE A O 1
ATOM 840 N N . PRO A 1 105 ? 4.458 -2.266 20.160 1.00 95.44 105 PRO A N 1
ATOM 841 C CA . PRO A 1 105 ? 4.221 -2.033 21.581 1.00 95.44 105 PRO A CA 1
ATOM 842 C C . PRO A 1 105 ? 3.393 -0.767 21.819 1.00 95.44 105 PRO A C 1
ATOM 844 O O . PRO A 1 105 ? 3.406 0.152 21.000 1.00 95.44 105 PRO A O 1
ATOM 847 N N . ASN A 1 106 ? 2.755 -0.688 22.990 1.00 93.56 106 ASN A N 1
ATOM 848 C CA . ASN A 1 106 ? 2.179 0.543 23.543 1.00 93.56 106 ASN A CA 1
ATOM 849 C C . ASN A 1 106 ? 1.223 1.281 22.593 1.00 93.56 106 ASN A C 1
ATOM 851 O O . ASN A 1 106 ? 1.168 2.505 22.602 1.00 93.56 106 ASN A O 1
ATOM 855 N N . VAL A 1 107 ? 0.491 0.550 21.752 1.00 94.75 107 VAL A N 1
ATOM 856 C CA . VAL A 1 107 ? -0.569 1.106 20.911 1.00 94.75 107 VAL A CA 1
ATOM 857 C C . VAL A 1 107 ? -1.906 0.648 21.453 1.00 94.75 107 VAL A C 1
ATOM 859 O O . VAL A 1 107 ? -2.146 -0.552 21.583 1.00 94.75 107 VAL A O 1
ATOM 862 N N . THR A 1 108 ? -2.793 1.608 21.699 1.00 95.94 108 THR A N 1
ATOM 863 C CA . THR A 1 108 ? -4.096 1.335 22.306 1.00 95.94 108 THR A CA 1
ATOM 864 C C . THR A 1 108 ? -5.224 1.525 21.301 1.00 95.94 108 THR A C 1
ATOM 866 O O . THR A 1 108 ? -5.383 2.604 20.726 1.00 95.94 108 THR A O 1
ATOM 869 N N . PHE A 1 109 ? -6.073 0.512 21.140 1.00 97.19 109 PHE A N 1
ATOM 870 C CA . PHE A 1 109 ? -7.334 0.594 20.400 1.00 97.19 109 PHE A CA 1
ATOM 871 C C . PHE A 1 109 ? -8.501 0.291 21.336 1.00 97.19 109 PHE A C 1
ATOM 873 O O . PHE A 1 109 ? -8.614 -0.829 21.820 1.00 97.19 109 PHE A O 1
ATOM 880 N N . LEU A 1 110 ? -9.384 1.261 21.587 1.00 96.56 110 LEU A N 1
ATOM 881 C CA . LEU A 1 110 ? -10.500 1.088 22.524 1.00 96.56 110 LEU A CA 1
ATOM 882 C C . LEU A 1 110 ? -11.818 0.830 21.803 1.00 96.56 110 LEU A C 1
ATOM 884 O O . LEU A 1 110 ? -12.166 1.522 20.850 1.00 96.56 110 LEU A O 1
ATOM 888 N N . ASN A 1 111 ? -12.593 -0.116 22.324 1.00 96.69 111 ASN A N 1
ATOM 889 C CA . ASN A 1 111 ? -13.968 -0.323 21.905 1.00 96.69 111 ASN A CA 1
ATOM 890 C C . ASN A 1 111 ? -14.814 0.907 22.254 1.00 96.69 111 ASN A C 1
ATOM 892 O O . ASN A 1 111 ? -14.861 1.326 23.416 1.00 96.69 111 ASN A O 1
ATOM 896 N N . ARG A 1 112 ? -15.547 1.431 21.267 1.00 93.81 112 ARG A N 1
ATOM 897 C CA . ARG A 1 112 ? -16.383 2.629 21.404 1.00 93.81 112 ARG A CA 1
ATOM 898 C C . ARG A 1 112 ? -17.375 2.562 22.572 1.00 93.81 112 ARG A C 1
ATOM 900 O O . ARG A 1 112 ? -17.620 3.583 23.213 1.00 93.81 112 ARG A O 1
ATOM 907 N N . LYS A 1 113 ? -17.982 1.395 22.820 1.00 92.50 113 LYS A N 1
ATOM 908 C CA . LYS A 1 113 ? -19.051 1.219 23.817 1.00 92.50 113 LYS A CA 1
ATOM 909 C C . LYS A 1 113 ? -18.503 0.801 25.174 1.00 92.50 113 LYS A C 1
ATOM 911 O O . LYS A 1 113 ? -18.824 1.421 26.179 1.00 92.50 113 LYS A O 1
ATOM 916 N N . SER A 1 114 ? -17.692 -0.253 25.206 1.00 93.56 114 SER A N 1
ATOM 917 C CA . SER A 1 114 ? -17.234 -0.856 26.463 1.00 93.56 114 SER A CA 1
ATOM 918 C C . SER A 1 114 ? -15.947 -0.249 27.022 1.00 93.56 114 SER A C 1
ATOM 920 O O . SER A 1 114 ? -15.590 -0.554 28.152 1.00 93.56 114 SER A O 1
ATOM 922 N N . GLY A 1 115 ? -15.198 0.539 26.246 1.00 92.12 115 GLY A N 1
ATOM 923 C CA . GLY A 1 115 ? -13.942 1.159 26.689 1.00 92.12 115 GLY A CA 1
ATOM 924 C C . GLY A 1 115 ? -12.756 0.205 26.886 1.00 92.12 115 GLY A C 1
ATOM 925 O O . GLY A 1 115 ? -11.637 0.678 27.030 1.00 92.12 115 GLY A O 1
ATOM 926 N N . ARG A 1 116 ? -12.968 -1.119 26.861 1.00 95.38 116 ARG A N 1
ATOM 927 C CA . ARG A 1 116 ? -11.890 -2.125 26.825 1.00 95.38 116 ARG A CA 1
ATOM 928 C C . ARG A 1 116 ? -11.075 -2.042 25.535 1.00 95.38 116 ARG A C 1
ATOM 930 O O . ARG A 1 116 ? -11.565 -1.539 24.522 1.00 95.38 116 ARG A O 1
ATOM 937 N N . HIS A 1 117 ? -9.900 -2.662 25.542 1.00 97.44 117 HIS A N 1
ATOM 938 C CA . HIS A 1 117 ? -9.131 -2.855 24.322 1.00 97.44 117 HIS A CA 1
ATOM 939 C C . HIS A 1 117 ? -9.900 -3.702 23.287 1.00 97.44 117 HIS A C 1
ATOM 941 O O . HIS A 1 117 ? -10.659 -4.618 23.640 1.00 97.44 117 HIS A O 1
ATOM 947 N N . LEU A 1 118 ? -9.735 -3.373 22.007 1.00 97.94 118 LEU A N 1
ATOM 948 C CA . LEU A 1 118 ? -10.224 -4.173 20.889 1.00 97.94 118 LEU A CA 1
ATOM 949 C C . LEU A 1 118 ? -9.457 -5.494 20.802 1.00 97.94 118 LEU A C 1
ATOM 951 O O . LEU A 1 118 ? -8.300 -5.588 21.209 1.00 97.94 118 LEU A O 1
ATOM 955 N N . LYS A 1 119 ? -10.125 -6.498 20.244 1.00 97.69 119 LYS A N 1
ATOM 956 C CA . LYS A 1 119 ? -9.586 -7.831 19.974 1.00 97.69 119 LYS A CA 1
ATOM 957 C C . LYS A 1 119 ? -10.133 -8.340 18.652 1.00 97.69 119 LYS A C 1
ATOM 959 O O . LYS A 1 119 ? -11.184 -7.861 18.232 1.00 97.69 119 LYS A O 1
ATOM 964 N N . ASN A 1 120 ? -9.506 -9.353 18.056 1.00 98.06 120 ASN A N 1
ATOM 965 C CA . ASN A 1 120 ? -9.998 -10.017 16.848 1.00 98.06 120 ASN A CA 1
ATOM 966 C C . ASN A 1 120 ? -10.314 -9.041 15.691 1.00 98.06 120 ASN A C 1
ATOM 968 O O . ASN A 1 120 ? -11.289 -9.231 14.961 1.00 98.06 120 ASN A O 1
ATOM 972 N N . THR A 1 121 ? -9.522 -7.980 15.543 1.00 98.69 121 THR A N 1
ATOM 973 C CA . THR A 1 121 ? -9.739 -6.936 14.531 1.00 98.69 121 THR A CA 1
ATOM 974 C C . THR A 1 121 ? -8.554 -6.903 13.578 1.00 98.69 121 THR A C 1
ATOM 976 O O . THR A 1 121 ? -7.414 -6.818 14.022 1.00 98.69 121 THR A O 1
ATOM 979 N N . LEU A 1 122 ? -8.815 -6.964 12.272 1.00 98.81 122 LEU A N 1
ATOM 980 C CA . LEU A 1 122 ? -7.793 -6.975 11.227 1.00 98.81 122 LEU A CA 1
ATOM 981 C C . LEU A 1 122 ? -8.011 -5.804 10.273 1.00 98.81 122 LEU A C 1
ATOM 983 O O . LEU A 1 122 ? -9.072 -5.698 9.651 1.00 98.81 122 LEU A O 1
ATOM 987 N N . VAL A 1 123 ? -6.990 -4.964 10.127 1.00 98.75 123 VAL A N 1
ATOM 988 C CA . VAL A 1 123 ? -7.001 -3.796 9.241 1.00 98.75 123 VAL A CA 1
ATOM 989 C C . VAL A 1 123 ? -5.887 -3.864 8.203 1.00 98.75 123 VAL A C 1
ATOM 991 O O . VAL A 1 123 ? -4.858 -4.501 8.425 1.00 98.75 123 VAL A O 1
ATOM 994 N N . ASP A 1 124 ? -6.089 -3.193 7.074 1.00 98.56 124 ASP A N 1
ATOM 995 C CA . ASP A 1 124 ? -5.071 -2.985 6.043 1.00 98.56 124 ASP A CA 1
ATOM 996 C C . ASP A 1 124 ? -4.560 -1.548 6.126 1.00 98.56 124 ASP A C 1
ATOM 998 O O . ASP A 1 124 ? -5.348 -0.594 6.196 1.00 98.56 124 ASP A O 1
ATOM 1002 N N . ALA A 1 125 ? -3.240 -1.396 6.168 1.00 98.00 125 ALA A N 1
ATOM 1003 C CA . ALA A 1 125 ? -2.604 -0.126 6.452 1.00 98.00 125 ALA A CA 1
ATOM 1004 C C . ALA A 1 125 ? -1.304 0.083 5.669 1.00 98.00 125 ALA A C 1
ATOM 1006 O O . ALA A 1 125 ? -0.651 -0.843 5.181 1.00 98.00 125 ALA A O 1
ATOM 1007 N N . GLU A 1 126 ? -0.926 1.347 5.559 1.00 95.44 126 GLU A N 1
ATOM 1008 C CA . GLU A 1 126 ? 0.327 1.797 4.967 1.00 95.44 126 GLU A CA 1
ATOM 1009 C C . GLU A 1 126 ? 1.094 2.598 6.016 1.00 95.44 126 GLU A C 1
ATOM 1011 O O . GLU A 1 126 ? 0.548 3.513 6.628 1.00 95.44 126 GLU A O 1
ATOM 1016 N N . MET A 1 127 ? 2.343 2.224 6.266 1.00 95.19 127 MET A N 1
ATOM 1017 C CA . MET A 1 127 ? 3.241 2.937 7.160 1.00 95.19 127 MET A CA 1
ATOM 1018 C C . MET A 1 127 ? 4.106 3.892 6.346 1.00 95.19 127 MET A C 1
ATOM 1020 O O . MET A 1 127 ? 4.767 3.482 5.390 1.00 95.19 127 MET A O 1
ATOM 1024 N N . ILE A 1 128 ? 4.110 5.156 6.753 1.00 94.25 128 ILE A N 1
ATOM 1025 C CA . ILE A 1 128 ? 4.892 6.229 6.142 1.00 94.25 128 ILE A CA 1
ATOM 1026 C C . ILE A 1 128 ? 5.728 6.941 7.204 1.00 94.25 128 ILE A C 1
ATOM 1028 O O . ILE A 1 128 ? 5.372 6.956 8.386 1.00 94.25 128 ILE A O 1
ATOM 1032 N N . ILE A 1 129 ? 6.816 7.571 6.772 1.00 92.75 129 ILE A N 1
ATOM 1033 C CA . ILE A 1 129 ? 7.574 8.519 7.586 1.00 92.75 129 ILE A CA 1
ATOM 1034 C C . ILE A 1 129 ? 7.263 9.917 7.058 1.00 92.75 129 ILE A C 1
ATOM 1036 O O . ILE A 1 129 ? 7.604 10.249 5.925 1.00 92.75 129 ILE A O 1
ATOM 1040 N N . GLU A 1 130 ? 6.571 10.722 7.858 1.00 90.25 130 GLU A N 1
ATOM 1041 C CA . GLU A 1 130 ? 6.211 12.086 7.482 1.00 90.25 130 GLU A CA 1
ATOM 1042 C C . GLU A 1 130 ? 7.231 13.082 8.025 1.00 90.25 130 GLU A C 1
ATOM 1044 O O . GLU A 1 130 ? 7.506 13.114 9.223 1.00 90.25 130 GLU A O 1
ATOM 1049 N N . LYS A 1 131 ? 7.765 13.922 7.144 1.00 89.31 131 LYS A N 1
ATOM 1050 C CA . LYS A 1 131 ? 8.661 15.027 7.467 1.00 89.31 131 LYS A CA 1
ATOM 1051 C C . LYS A 1 131 ? 7.828 16.255 7.813 1.00 89.31 131 LYS A C 1
ATOM 1053 O O . LYS A 1 131 ? 7.237 16.884 6.938 1.00 89.31 131 LYS A O 1
ATOM 1058 N N . VAL A 1 132 ? 7.793 16.603 9.093 1.00 86.00 132 VAL A N 1
ATOM 1059 C CA . VAL A 1 132 ? 7.069 17.770 9.606 1.00 86.00 132 VAL A CA 1
ATOM 1060 C C . VAL A 1 132 ? 8.076 18.835 10.019 1.00 86.00 132 VAL A C 1
ATOM 1062 O O . VAL A 1 132 ? 8.941 18.582 10.858 1.00 86.00 132 VAL A O 1
ATOM 1065 N N . LYS A 1 133 ? 7.973 20.033 9.431 1.00 82.56 133 LYS A N 1
ATOM 1066 C CA . LYS A 1 133 ? 8.789 21.183 9.837 1.00 82.56 133 LYS A CA 1
ATOM 1067 C C . LYS A 1 133 ? 8.243 21.739 11.152 1.00 82.56 133 LYS A C 1
ATOM 1069 O O . LYS A 1 133 ? 7.081 22.125 11.230 1.00 82.56 133 LYS A O 1
ATOM 1074 N N . ASP A 1 134 ? 9.082 21.783 12.175 1.00 77.88 134 ASP A N 1
ATOM 1075 C CA . ASP A 1 134 ? 8.788 22.477 13.423 1.00 77.88 134 ASP A CA 1
ATOM 1076 C C . ASP A 1 134 ? 8.805 23.989 13.168 1.00 77.88 134 ASP A C 1
ATOM 1078 O O . ASP A 1 134 ? 9.830 24.559 12.791 1.00 77.88 134 ASP A O 1
ATOM 1082 N N . GLU A 1 135 ? 7.663 24.645 13.364 1.00 78.25 135 GLU A N 1
ATOM 1083 C CA . GLU A 1 135 ? 7.507 26.083 13.123 1.00 78.25 135 GLU A CA 1
ATOM 1084 C C . GLU A 1 135 ? 8.393 26.949 14.031 1.00 78.25 135 GLU A C 1
ATOM 1086 O O . GLU A 1 135 ? 8.735 28.070 13.660 1.00 78.25 135 GLU A O 1
ATOM 1091 N N . LYS A 1 136 ? 8.783 26.453 15.213 1.00 80.00 136 LYS A N 1
ATOM 1092 C CA . LYS A 1 136 ? 9.580 27.210 16.191 1.00 80.00 136 LYS A CA 1
ATOM 1093 C C . LYS A 1 136 ? 11.075 27.030 15.993 1.00 80.00 136 LYS A C 1
ATOM 1095 O O . LYS A 1 136 ? 11.836 27.959 16.242 1.00 80.00 136 LYS A O 1
ATOM 1100 N N . THR A 1 137 ? 11.501 25.824 15.624 1.00 81.88 137 THR A N 1
ATOM 1101 C CA . THR A 1 137 ? 12.930 25.474 15.547 1.00 81.88 137 THR A CA 1
ATOM 1102 C C . THR A 1 137 ? 13.452 25.339 14.121 1.00 81.88 137 THR A C 1
ATOM 1104 O O . THR A 1 137 ? 14.651 25.145 13.935 1.00 81.88 137 THR A O 1
ATOM 1107 N N . GLU A 1 138 ? 12.564 25.403 13.126 1.00 80.50 138 GLU A N 1
ATOM 1108 C CA . GLU A 1 138 ? 12.814 25.098 11.713 1.00 80.50 138 GLU A CA 1
ATOM 1109 C C . GLU A 1 138 ? 13.374 23.693 11.438 1.00 80.50 138 GLU A C 1
ATOM 1111 O O . GLU A 1 138 ? 13.695 23.366 10.293 1.00 80.50 138 GLU A O 1
ATOM 1116 N N . LYS A 1 139 ? 13.460 22.832 12.459 1.00 85.81 139 LYS A N 1
ATOM 1117 C CA . LYS A 1 139 ? 13.940 21.458 12.317 1.00 85.81 139 LYS A CA 1
ATOM 1118 C C . LYS A 1 139 ? 12.887 20.594 11.641 1.00 85.81 139 LYS A C 1
ATOM 1120 O O . LYS A 1 139 ? 11.691 20.735 11.883 1.00 85.81 139 LYS A O 1
ATOM 1125 N N . ILE A 1 140 ? 13.348 19.668 10.810 1.00 84.00 140 ILE A N 1
ATOM 1126 C CA . ILE A 1 140 ? 12.496 18.645 10.209 1.00 84.00 140 ILE A CA 1
ATOM 1127 C C . ILE A 1 140 ? 12.458 17.458 11.168 1.00 84.00 140 ILE A C 1
ATOM 1129 O O . ILE A 1 140 ? 13.492 16.855 11.446 1.00 84.00 140 ILE A O 1
ATOM 1133 N N . ASN A 1 141 ? 11.267 17.138 11.662 1.00 86.88 141 ASN A N 1
ATOM 1134 C CA . ASN A 1 141 ? 11.014 15.955 12.470 1.00 86.88 141 ASN A CA 1
ATOM 1135 C C . ASN A 1 141 ? 10.423 14.857 11.587 1.00 86.88 141 ASN A C 1
ATOM 1137 O O . ASN A 1 141 ? 9.501 15.109 10.812 1.00 86.88 141 ASN A O 1
ATOM 1141 N N . GLU A 1 142 ? 10.927 13.638 11.731 1.00 90.19 142 GLU A N 1
ATOM 1142 C CA . GLU A 1 142 ? 10.392 12.459 11.058 1.00 90.19 142 GLU A CA 1
ATOM 1143 C C . GLU A 1 142 ? 9.399 11.754 11.980 1.00 90.19 142 GLU A C 1
ATOM 1145 O O . GLU A 1 142 ? 9.748 11.289 13.064 1.00 90.19 142 GLU A O 1
ATOM 1150 N N . ILE A 1 143 ? 8.134 11.714 11.568 1.00 90.94 143 ILE A N 1
ATOM 1151 C CA . ILE A 1 143 ? 7.035 11.177 12.365 1.00 90.94 143 ILE A CA 1
ATOM 1152 C C . ILE A 1 143 ? 6.489 9.924 11.677 1.00 90.94 143 ILE A C 1
ATOM 1154 O O . ILE A 1 143 ? 5.871 10.033 10.614 1.00 90.94 143 ILE A O 1
ATOM 1158 N N . PRO A 1 144 ? 6.636 8.735 12.287 1.00 94.69 144 PRO A N 1
ATOM 1159 C CA . PRO A 1 144 ? 6.005 7.525 11.782 1.00 94.69 144 PRO A CA 1
ATOM 1160 C C . PRO A 1 144 ? 4.480 7.625 11.848 1.00 94.69 144 PRO A C 1
ATOM 1162 O O . PRO A 1 144 ? 3.911 7.939 12.905 1.00 94.69 144 PRO A O 1
ATOM 1165 N N . ARG A 1 145 ? 3.799 7.330 10.737 1.00 95.31 145 ARG A N 1
ATOM 1166 C CA . ARG A 1 145 ? 2.334 7.277 10.672 1.00 95.31 145 ARG A CA 1
ATOM 1167 C C . ARG A 1 145 ? 1.843 5.993 10.015 1.00 95.31 145 ARG A C 1
ATOM 1169 O O . ARG A 1 145 ? 2.148 5.720 8.860 1.00 95.31 145 ARG A O 1
ATOM 1176 N N . LEU A 1 146 ? 1.008 5.255 10.739 1.00 97.44 146 LEU A N 1
ATOM 1177 C CA . LEU A 1 146 ? 0.221 4.142 10.230 1.00 97.44 146 LEU A CA 1
ATOM 1178 C C . LEU A 1 146 ? -1.121 4.667 9.699 1.00 97.44 146 LEU A C 1
ATOM 1180 O O . LEU A 1 146 ? -1.978 5.123 10.461 1.00 97.44 146 LEU A O 1
ATOM 1184 N N . LEU A 1 147 ? -1.305 4.591 8.387 1.00 97.62 147 LEU A N 1
ATOM 1185 C CA . LEU A 1 147 ? -2.508 5.008 7.680 1.00 97.62 147 LEU A CA 1
ATOM 1186 C C . LEU A 1 147 ? -3.390 3.795 7.398 1.00 97.62 147 LEU A C 1
ATOM 1188 O O . LEU A 1 147 ? -3.128 3.029 6.473 1.00 97.62 147 LEU A O 1
ATOM 1192 N N . ILE A 1 148 ? -4.444 3.624 8.189 1.00 98.56 148 ILE A N 1
ATOM 1193 C CA . ILE A 1 148 ? -5.427 2.555 8.004 1.00 98.56 148 ILE A CA 1
ATOM 1194 C C . ILE A 1 148 ? -6.348 2.931 6.845 1.00 98.56 148 ILE A C 1
ATOM 1196 O O . ILE A 1 148 ? -7.007 3.973 6.897 1.00 98.56 148 ILE A O 1
ATOM 1200 N N . TYR A 1 149 ? -6.408 2.095 5.812 1.00 97.88 149 TYR A N 1
ATOM 1201 C CA . TYR A 1 149 ? -7.190 2.373 4.607 1.00 97.88 149 TYR A CA 1
ATOM 1202 C C . TYR A 1 149 ? -8.294 1.350 4.325 1.00 97.88 149 TYR A C 1
ATOM 1204 O O . TYR A 1 149 ? -9.215 1.683 3.588 1.00 97.88 149 TYR A O 1
ATOM 1212 N N . ASP A 1 150 ? -8.252 0.150 4.913 1.00 98.44 150 ASP A N 1
ATOM 1213 C CA . ASP A 1 150 ? -9.359 -0.816 4.850 1.00 98.44 150 ASP A CA 1
ATOM 1214 C C . ASP A 1 150 ? -9.457 -1.645 6.149 1.00 98.44 150 ASP A C 1
ATOM 1216 O O . ASP A 1 150 ? -8.524 -1.681 6.956 1.00 98.44 150 ASP A O 1
ATOM 1220 N N . ILE A 1 151 ? -10.595 -2.303 6.371 1.00 98.62 151 ILE A N 1
ATOM 1221 C CA . ILE A 1 151 ? -10.855 -3.183 7.519 1.00 98.62 151 ILE A CA 1
ATOM 1222 C C . ILE A 1 151 ? -11.476 -4.496 7.038 1.00 98.62 151 ILE A C 1
ATOM 1224 O O . ILE A 1 151 ? -12.472 -4.508 6.319 1.00 98.62 151 ILE A O 1
ATOM 1228 N N . ILE A 1 152 ? -10.876 -5.617 7.438 1.00 98.50 152 ILE A N 1
ATOM 1229 C CA . ILE A 1 152 ? -11.268 -6.964 7.003 1.00 98.50 152 ILE A CA 1
ATOM 1230 C C . ILE A 1 152 ? -12.120 -7.645 8.075 1.00 98.50 152 ILE A C 1
ATOM 1232 O O . ILE A 1 152 ? -13.132 -8.277 7.770 1.00 98.50 152 ILE A O 1
ATOM 1236 N N . ALA A 1 153 ? -11.733 -7.501 9.342 1.00 98.44 153 ALA A N 1
ATOM 1237 C CA . ALA A 1 153 ? -12.454 -8.072 10.471 1.00 98.44 153 ALA A CA 1
ATOM 1238 C C . ALA A 1 153 ? -12.540 -7.071 11.620 1.00 98.44 153 ALA A C 1
ATOM 1240 O O . ALA A 1 153 ? -11.591 -6.329 11.869 1.00 98.44 153 ALA A O 1
ATOM 1241 N N . PHE A 1 154 ? -13.662 -7.078 12.331 1.00 98.50 154 PHE A N 1
ATOM 1242 C CA . PHE A 1 154 ? -13.886 -6.265 13.518 1.00 98.50 154 PHE A CA 1
ATOM 1243 C C . PHE A 1 154 ? -14.493 -7.132 14.619 1.00 98.50 154 PHE A C 1
ATOM 1245 O O . PHE A 1 154 ? -15.583 -7.679 14.455 1.00 98.50 154 PHE A O 1
ATOM 1252 N N . GLU A 1 155 ? -13.773 -7.288 15.729 1.00 97.31 155 GLU A N 1
ATOM 1253 C CA . GLU A 1 155 ? -14.193 -8.090 16.887 1.00 97.31 155 GLU A CA 1
ATOM 1254 C C . GLU A 1 155 ? -14.627 -9.527 16.554 1.00 97.31 155 GLU A C 1
ATOM 1256 O O . GLU A 1 155 ? -15.537 -10.085 17.163 1.00 97.31 155 GLU A O 1
ATOM 1261 N N . GLY A 1 156 ? -13.935 -10.148 15.596 1.00 96.62 156 GLY A N 1
ATOM 1262 C CA . GLY A 1 156 ? -14.177 -11.519 15.139 1.00 96.62 156 GLY A CA 1
ATOM 1263 C C . GLY A 1 156 ? -15.224 -11.633 14.034 1.00 96.62 156 GLY A C 1
ATOM 1264 O O . GLY A 1 156 ? -15.392 -12.713 13.472 1.00 96.62 156 GLY A O 1
ATOM 1265 N N . ILE A 1 157 ? -15.897 -10.537 13.680 1.00 97.06 157 ILE A N 1
ATOM 1266 C CA . ILE A 1 157 ? -16.865 -10.496 12.584 1.00 97.06 157 ILE A CA 1
ATOM 1267 C C . ILE A 1 157 ? -16.136 -10.094 11.304 1.00 97.06 157 ILE A C 1
ATOM 1269 O O . ILE A 1 157 ? -15.446 -9.075 11.270 1.00 97.06 157 ILE A O 1
ATOM 1273 N N . ASN A 1 158 ? -16.301 -10.877 10.236 1.00 96.00 158 ASN A N 1
ATOM 1274 C CA . ASN A 1 158 ? -15.797 -10.503 8.918 1.00 96.00 158 ASN A CA 1
ATOM 1275 C C . ASN A 1 158 ? -16.645 -9.355 8.354 1.00 96.00 158 ASN A C 1
ATOM 1277 O O . ASN A 1 158 ? -17.836 -9.521 8.094 1.00 96.00 158 ASN A O 1
ATOM 1281 N N . VAL A 1 159 ? -16.020 -8.193 8.184 1.00 97.94 159 VAL A N 1
ATOM 1282 C CA . VAL A 1 159 ? -16.642 -6.980 7.631 1.00 97.94 159 VAL A CA 1
ATOM 1283 C C . VAL A 1 159 ? -16.116 -6.658 6.236 1.00 97.94 159 VAL A C 1
ATOM 1285 O O . VAL A 1 159 ? -16.656 -5.782 5.565 1.00 97.94 159 VAL A O 1
ATOM 1288 N N . GLY A 1 160 ? -15.117 -7.406 5.759 1.00 96.88 160 GLY A N 1
ATOM 1289 C CA . GLY A 1 160 ? -14.575 -7.302 4.409 1.00 96.88 160 GLY A CA 1
ATOM 1290 C C . GLY A 1 160 ? -15.628 -7.526 3.321 1.00 96.88 160 GLY A C 1
ATOM 1291 O O . GLY A 1 160 ? -15.476 -7.014 2.218 1.00 96.88 160 GLY A O 1
ATOM 1292 N N . THR A 1 161 ? -16.725 -8.226 3.622 1.00 96.06 161 THR A N 1
ATOM 1293 C CA . THR A 1 161 ? -17.847 -8.431 2.690 1.00 96.06 161 THR A CA 1
ATOM 1294 C C . THR A 1 161 ? -18.736 -7.202 2.497 1.00 96.06 161 THR A C 1
ATOM 1296 O O . THR A 1 161 ? -19.523 -7.174 1.554 1.00 96.06 161 THR A O 1
ATOM 1299 N N . GLN A 1 162 ? -18.644 -6.199 3.375 1.00 97.69 162 GLN A N 1
ATOM 1300 C CA . GLN A 1 162 ? -19.429 -4.966 3.281 1.00 97.69 162 GLN A CA 1
ATOM 1301 C C . GLN A 1 162 ? -18.872 -4.036 2.193 1.00 97.69 162 GLN A C 1
ATOM 1303 O O . GLN A 1 162 ? -17.674 -4.106 1.907 1.00 97.69 162 GLN A O 1
ATOM 1308 N N . PRO A 1 163 ? -19.679 -3.118 1.625 1.00 97.38 163 PRO A N 1
ATOM 1309 C CA . PRO A 1 163 ? -19.186 -2.093 0.705 1.00 97.38 163 PRO A CA 1
ATOM 1310 C C . PRO A 1 163 ? -18.067 -1.247 1.319 1.00 97.38 163 PRO A C 1
ATOM 1312 O O . PRO A 1 163 ? -18.081 -0.955 2.518 1.00 97.38 163 PRO A O 1
ATOM 1315 N N . PHE A 1 164 ? -17.120 -0.791 0.500 1.00 97.88 164 PHE A N 1
ATOM 1316 C CA . PHE A 1 164 ? -15.952 -0.041 0.972 1.00 97.88 164 PHE A CA 1
ATOM 1317 C C . PHE A 1 164 ? -16.317 1.240 1.739 1.00 97.88 164 PHE A C 1
ATOM 1319 O O . PHE A 1 164 ? -15.620 1.610 2.681 1.00 97.88 164 PHE A O 1
ATOM 1326 N N . THR A 1 165 ? -17.427 1.900 1.400 1.00 96.75 165 THR A N 1
ATOM 1327 C CA . THR A 1 165 ? -17.930 3.075 2.137 1.00 96.75 165 THR A CA 1
ATOM 1328 C C . THR A 1 165 ? -18.299 2.731 3.580 1.00 96.75 165 THR A C 1
ATOM 1330 O O . THR A 1 165 ? -17.951 3.475 4.497 1.00 96.75 165 THR A O 1
ATOM 1333 N N . ILE A 1 166 ? -18.923 1.570 3.804 1.00 97.56 166 ILE A N 1
ATOM 1334 C CA . ILE A 1 166 ? -19.227 1.056 5.144 1.00 97.56 166 ILE A CA 1
ATOM 1335 C C . ILE A 1 166 ? -17.933 0.715 5.878 1.00 97.56 166 ILE A C 1
ATOM 1337 O O . ILE A 1 166 ? -17.740 1.175 7.001 1.00 97.56 166 ILE A O 1
ATOM 1341 N N . ARG A 1 167 ? -17.006 -0.005 5.233 1.00 98.25 167 ARG A N 1
ATOM 1342 C CA . ARG A 1 167 ? -15.700 -0.357 5.824 1.00 98.25 167 ARG A CA 1
ATOM 1343 C C . ARG A 1 167 ? -14.911 0.894 6.236 1.00 98.25 167 ARG A C 1
ATOM 1345 O O . ARG A 1 167 ? -14.407 0.984 7.354 1.00 98.25 167 ARG A O 1
ATOM 1352 N N . THR A 1 168 ? -14.909 1.915 5.382 1.00 97.50 168 THR A N 1
ATOM 1353 C CA . THR A 1 168 ? -14.287 3.222 5.633 1.00 97.50 168 THR A CA 1
ATOM 1354 C C . THR A 1 168 ? -14.923 3.948 6.818 1.00 97.50 168 THR A C 1
ATOM 1356 O O . THR A 1 168 ? -14.212 4.478 7.676 1.00 97.50 168 THR A O 1
ATOM 1359 N N . GLN A 1 169 ? -16.256 3.957 6.895 1.00 97.69 169 GLN A N 1
ATOM 1360 C CA . GLN A 1 169 ? -16.980 4.553 8.016 1.00 97.69 169 GLN A CA 1
ATOM 1361 C C . GLN A 1 169 ? -16.694 3.808 9.326 1.00 97.69 169 GLN A C 1
ATOM 1363 O O . GLN A 1 169 ? -16.521 4.448 10.364 1.00 97.69 169 GLN A O 1
ATOM 1368 N N . MET A 1 170 ? -16.596 2.476 9.286 1.00 97.94 170 MET A N 1
ATOM 1369 C CA . MET A 1 170 ? -16.248 1.660 10.451 1.00 97.94 170 MET A CA 1
ATOM 1370 C C . MET A 1 170 ? -14.859 2.001 10.989 1.00 97.94 170 MET A C 1
ATOM 1372 O O . MET A 1 170 ? -14.711 2.143 12.198 1.00 97.94 170 MET A O 1
ATOM 1376 N N . ILE A 1 171 ? -13.858 2.212 10.128 1.00 98.50 171 ILE A N 1
ATOM 1377 C CA . ILE A 1 171 ? -12.522 2.646 10.576 1.00 98.50 171 ILE A CA 1
ATOM 1378 C C . ILE A 1 171 ? -12.623 3.961 11.358 1.00 98.50 171 ILE A C 1
ATOM 1380 O O . ILE A 1 171 ? -12.072 4.075 12.453 1.00 98.50 171 ILE A O 1
ATOM 1384 N N . THR A 1 172 ? -13.354 4.945 10.828 1.00 97.94 172 THR A N 1
ATOM 1385 C CA . THR A 1 172 ? -13.547 6.236 11.505 1.00 97.94 172 THR A CA 1
ATOM 1386 C C . THR A 1 172 ? -14.209 6.054 12.869 1.00 97.94 172 THR A C 1
ATOM 1388 O O . THR A 1 172 ? -13.653 6.475 13.881 1.00 97.94 172 THR A O 1
ATOM 1391 N N . VAL A 1 173 ? -15.369 5.400 12.897 1.00 97.75 173 VAL A N 1
ATOM 1392 C CA . VAL A 1 173 ? -16.255 5.354 14.068 1.00 97.75 173 VAL A CA 1
ATOM 1393 C C . VAL A 1 173 ? -15.778 4.385 15.144 1.00 97.75 173 VAL A C 1
ATOM 1395 O O . VAL A 1 173 ? -15.933 4.658 16.333 1.00 97.75 173 VAL A O 1
ATOM 1398 N N . GLU A 1 174 ? -15.227 3.241 14.745 1.00 98.12 174 GLU A N 1
ATOM 1399 C CA . GLU A 1 174 ? -14.884 2.160 15.671 1.00 98.12 174 GLU A CA 1
ATOM 1400 C C . GLU A 1 174 ? -13.402 2.145 16.051 1.00 98.12 174 GLU A C 1
ATOM 1402 O O . GLU A 1 174 ? -13.060 1.597 17.098 1.00 98.12 174 GLU A O 1
ATOM 1407 N N . LEU A 1 175 ? -12.515 2.756 15.251 1.00 97.94 175 LEU A N 1
ATOM 1408 C CA . LEU A 1 175 ? -11.073 2.782 15.535 1.00 97.94 175 LEU A CA 1
ATOM 1409 C C . LEU A 1 175 ? -10.558 4.190 15.842 1.00 97.94 175 LEU A C 1
ATOM 1411 O O . LEU A 1 175 ? -9.911 4.396 16.867 1.00 97.94 175 LEU A O 1
ATOM 1415 N N . ILE A 1 176 ? -10.819 5.171 14.975 1.00 97.94 176 ILE A N 1
ATOM 1416 C CA . ILE A 1 176 ? -10.181 6.493 15.086 1.00 97.94 176 ILE A CA 1
ATOM 1417 C C . ILE A 1 176 ? -10.854 7.376 16.140 1.00 97.94 176 ILE A C 1
ATOM 1419 O O . ILE A 1 176 ? -10.170 7.925 17.006 1.00 97.94 176 ILE A O 1
ATOM 1423 N N . GLU A 1 177 ? -12.178 7.513 16.102 1.00 97.62 177 GLU A N 1
ATOM 1424 C CA . GLU A 1 177 ? -12.933 8.343 17.049 1.00 97.62 177 GLU A CA 1
ATOM 1425 C C . GLU A 1 177 ? -12.760 7.898 18.513 1.00 97.62 177 GLU A C 1
ATOM 1427 O O . GLU A 1 177 ? -12.492 8.765 19.352 1.00 97.62 177 GLU A O 1
ATOM 1432 N N . PRO A 1 178 ? -12.820 6.593 18.863 1.00 97.62 178 PRO A N 1
ATOM 1433 C CA . PRO A 1 178 ? -12.601 6.149 20.239 1.00 97.62 178 PRO A CA 1
ATOM 1434 C C . PRO A 1 178 ? -11.195 6.473 20.741 1.00 97.62 178 PRO A C 1
ATOM 1436 O O . PRO A 1 178 ? -11.034 6.899 21.884 1.00 97.62 178 PRO A O 1
ATOM 1439 N N . ARG A 1 179 ? -10.179 6.348 19.877 1.00 96.69 179 ARG A N 1
ATOM 1440 C CA . ARG A 1 179 ? -8.801 6.734 20.213 1.00 96.69 179 ARG A CA 1
ATOM 1441 C C . ARG A 1 179 ? -8.678 8.237 20.417 1.00 96.69 179 ARG A C 1
ATOM 1443 O O . ARG A 1 179 ? -8.108 8.658 21.418 1.00 96.69 179 ARG A O 1
ATOM 1450 N N . ARG A 1 180 ? -9.266 9.052 19.534 1.00 96.06 180 ARG A N 1
ATOM 1451 C CA . ARG A 1 180 ? -9.277 10.518 19.679 1.00 96.06 180 ARG A CA 1
ATOM 1452 C C . ARG A 1 180 ? -9.944 10.943 20.988 1.00 96.06 180 ARG A C 1
ATOM 1454 O O . ARG A 1 180 ? -9.400 11.780 21.703 1.00 96.06 180 ARG A O 1
ATOM 1461 N N . LYS A 1 181 ? -11.082 10.334 21.331 1.00 96.31 181 LYS A N 1
ATOM 1462 C CA . LYS A 1 181 ? -11.768 10.564 22.610 1.00 96.31 181 LYS A CA 1
ATOM 1463 C C . LYS A 1 181 ? -10.880 10.182 23.798 1.00 96.31 181 LYS A C 1
ATOM 1465 O O . LYS A 1 181 ? -10.737 10.966 24.729 1.00 96.31 181 LYS A O 1
ATOM 1470 N N . ALA A 1 182 ? -10.230 9.022 23.747 1.00 95.75 182 ALA A N 1
ATOM 1471 C CA . ALA A 1 182 ? -9.326 8.572 24.802 1.00 95.75 182 ALA A CA 1
ATOM 1472 C C . ALA A 1 182 ? -8.084 9.468 24.961 1.00 95.75 182 ALA A C 1
ATOM 1474 O O . ALA A 1 182 ? -7.621 9.666 26.082 1.00 95.75 182 ALA A O 1
ATOM 1475 N N . MET A 1 183 ? -7.574 10.052 23.871 1.00 95.75 183 MET A N 1
ATOM 1476 C CA . MET A 1 183 ? -6.508 11.061 23.916 1.00 95.75 183 MET A CA 1
ATOM 1477 C C . MET A 1 183 ? -6.980 12.352 24.601 1.00 95.75 183 MET A C 1
ATOM 1479 O O . MET A 1 183 ? -6.280 12.876 25.464 1.00 95.75 183 MET A O 1
ATOM 1483 N N . MET A 1 184 ? -8.190 12.836 24.290 1.00 95.44 184 MET A N 1
ATOM 1484 C CA . MET A 1 184 ? -8.778 14.006 24.969 1.00 95.44 184 MET A CA 1
ATOM 1485 C C . MET A 1 184 ? -8.988 13.761 26.470 1.00 95.44 184 MET A C 1
ATOM 1487 O O . MET A 1 184 ? -8.757 14.649 27.285 1.00 95.44 184 MET A O 1
ATOM 1491 N N . GLU A 1 185 ? -9.374 12.541 26.840 1.00 95.19 185 GLU A N 1
ATOM 1492 C CA . GLU A 1 185 ? -9.540 12.103 28.231 1.00 95.19 185 GLU A CA 1
ATOM 1493 C C . GLU A 1 185 ? -8.208 11.742 28.922 1.00 95.19 185 GLU A C 1
ATOM 1495 O O . GLU A 1 185 ? -8.225 11.272 30.058 1.00 95.19 185 GLU A O 1
ATOM 1500 N N . ARG A 1 186 ? -7.056 11.933 28.256 1.00 93.25 186 ARG A N 1
ATOM 1501 C CA . ARG A 1 186 ? -5.706 11.564 28.734 1.00 93.25 186 ARG A CA 1
ATOM 1502 C C . ARG A 1 186 ? -5.531 10.083 29.105 1.00 93.25 186 ARG A C 1
ATOM 1504 O O . ARG A 1 186 ? -4.598 9.729 29.817 1.00 93.25 186 ARG A O 1
ATOM 1511 N N . LYS A 1 187 ? -6.399 9.204 28.595 1.00 91.62 187 LYS A N 1
ATOM 1512 C CA . LYS A 1 187 ? -6.263 7.738 28.692 1.00 91.62 187 LYS A CA 1
ATOM 1513 C C . LYS A 1 187 ? -5.239 7.190 27.701 1.00 91.62 187 LYS A C 1
ATOM 1515 O O . LYS A 1 187 ? -4.668 6.133 27.933 1.00 91.62 187 LYS A O 1
ATOM 1520 N N . ILE A 1 188 ? -5.023 7.903 26.596 1.00 93.62 188 ILE A N 1
ATOM 1521 C CA . ILE A 1 188 ? -3.937 7.652 25.646 1.00 93.62 188 ILE A CA 1
ATOM 1522 C C . ILE A 1 188 ? -3.031 8.880 25.649 1.00 93.62 188 ILE A C 1
ATOM 1524 O O . ILE A 1 188 ? -3.500 9.997 25.434 1.00 93.62 188 ILE A O 1
ATOM 1528 N N . ILE A 1 189 ? -1.738 8.659 25.870 1.00 93.19 189 ILE A N 1
ATOM 1529 C CA . ILE A 1 189 ? -0.690 9.677 25.766 1.00 93.19 189 ILE A CA 1
ATOM 1530 C C . ILE A 1 189 ? 0.023 9.425 24.439 1.00 93.19 189 ILE A C 1
ATOM 1532 O O . ILE A 1 189 ? 0.653 8.381 24.268 1.00 93.19 189 ILE A O 1
ATOM 1536 N N . ARG A 1 190 ? -0.124 10.341 23.474 1.00 90.69 190 ARG A N 1
ATOM 1537 C CA . ARG A 1 190 ? 0.332 10.137 22.089 1.00 90.69 190 ARG A CA 1
ATOM 1538 C C . ARG A 1 190 ? 1.840 9.900 22.022 1.00 90.69 190 ARG A C 1
ATOM 1540 O O . ARG A 1 190 ? 2.278 9.089 21.215 1.00 90.69 190 ARG A O 1
ATOM 1547 N N . GLU A 1 191 ? 2.598 10.576 22.872 1.00 90.44 191 GLU A N 1
ATOM 1548 C CA . GLU A 1 191 ? 4.059 10.537 22.960 1.00 90.44 191 GLU A CA 1
ATOM 1549 C C . GLU A 1 191 ? 4.588 9.160 23.384 1.00 90.44 191 GLU A C 1
ATOM 1551 O O . GLU A 1 191 ? 5.730 8.825 23.081 1.00 90.44 191 GLU A O 1
ATOM 1556 N N . ASN A 1 192 ? 3.753 8.347 24.040 1.00 92.06 192 ASN A N 1
ATOM 1557 C CA . ASN A 1 192 ? 4.121 7.002 24.480 1.00 92.06 192 ASN A CA 1
ATOM 1558 C C . ASN A 1 192 ? 3.911 5.937 23.393 1.00 92.06 192 ASN A C 1
ATOM 1560 O O . ASN A 1 192 ? 4.409 4.820 23.538 1.00 92.06 192 ASN A O 1
ATOM 1564 N N . GLU A 1 193 ? 3.172 6.250 22.322 1.00 94.75 193 GLU A N 1
ATOM 1565 C CA . GLU A 1 193 ? 2.953 5.304 21.229 1.00 94.75 193 GLU A CA 1
ATOM 1566 C C . GLU A 1 193 ? 4.014 5.496 20.125 1.00 94.75 193 GLU A C 1
ATOM 1568 O O . GLU A 1 193 ? 4.271 6.631 19.701 1.00 94.75 193 GLU A O 1
ATOM 1573 N N . PRO A 1 194 ? 4.565 4.410 19.555 1.00 94.94 194 PRO A N 1
ATOM 1574 C CA . PRO A 1 194 ? 5.676 4.467 18.596 1.00 94.94 194 PRO A CA 1
ATOM 1575 C C . PRO A 1 194 ? 5.340 5.175 17.273 1.00 94.94 194 PRO A C 1
ATOM 1577 O O . PRO A 1 194 ? 6.232 5.579 16.532 1.00 94.94 194 PRO A O 1
ATOM 1580 N N . MET A 1 195 ? 4.054 5.313 16.942 1.00 95.44 195 MET A N 1
ATOM 1581 C CA . MET A 1 195 ? 3.585 5.810 15.647 1.00 95.44 195 MET A CA 1
ATOM 1582 C C . MET A 1 195 ? 2.212 6.465 15.771 1.00 95.44 195 MET A C 1
ATOM 1584 O O . MET A 1 195 ? 1.392 6.079 16.602 1.00 95.44 195 MET A O 1
ATOM 1588 N N . SER A 1 196 ? 1.940 7.447 14.916 1.00 94.81 196 SER A N 1
ATOM 1589 C CA . SER A 1 196 ? 0.608 8.039 14.812 1.00 94.81 196 SER A CA 1
ATOM 1590 C C . SER A 1 196 ? -0.275 7.085 14.029 1.00 94.81 196 SER A C 1
ATOM 1592 O O . SER A 1 196 ? 0.171 6.513 13.044 1.00 94.81 196 SER A O 1
ATOM 1594 N N . ILE A 1 197 ? -1.532 6.927 14.427 1.00 96.81 197 ILE A N 1
ATOM 1595 C CA . ILE A 1 197 ? -2.489 6.109 13.680 1.00 96.81 197 ILE A CA 1
ATOM 1596 C C . ILE A 1 197 ? -3.593 7.022 13.178 1.00 96.81 197 ILE A C 1
ATOM 1598 O O . ILE A 1 197 ? -4.241 7.721 13.963 1.00 96.81 197 ILE A O 1
ATOM 1602 N N . ARG A 1 198 ? -3.787 7.016 11.863 1.00 96.38 198 ARG A N 1
ATOM 1603 C CA . ARG A 1 198 ? -4.783 7.825 11.161 1.00 96.38 198 ARG A CA 1
ATOM 1604 C C . ARG A 1 198 ? -5.540 6.941 10.180 1.00 96.38 198 ARG A C 1
ATOM 1606 O O . ARG A 1 198 ? -5.042 5.905 9.749 1.00 96.38 198 ARG A O 1
ATOM 1613 N N . ARG A 1 199 ? -6.744 7.359 9.805 1.00 96.94 199 ARG A N 1
ATOM 1614 C CA . ARG A 1 199 ? -7.419 6.800 8.633 1.00 96.94 199 ARG A CA 1
ATOM 1615 C C . ARG A 1 199 ? -6.862 7.474 7.383 1.00 96.94 199 ARG A C 1
ATOM 1617 O O . ARG A 1 199 ? -6.657 8.686 7.392 1.00 96.94 199 ARG A O 1
ATOM 1624 N N . LYS A 1 200 ? -6.657 6.710 6.315 1.00 95.56 200 LYS A N 1
ATOM 1625 C CA . LYS A 1 200 ? -6.346 7.254 4.995 1.00 95.56 200 LYS A CA 1
ATOM 1626 C C . LYS A 1 200 ? -7.611 7.816 4.350 1.00 95.56 200 LYS A C 1
ATOM 1628 O O . LYS A 1 200 ? -8.635 7.137 4.280 1.00 95.56 200 LYS A O 1
ATOM 1633 N N . ASP A 1 201 ? -7.547 9.056 3.884 1.00 93.19 201 ASP A N 1
ATOM 1634 C CA . ASP A 1 201 ? -8.697 9.707 3.265 1.00 93.19 201 ASP A CA 1
ATOM 1635 C C . ASP A 1 201 ? -8.882 9.260 1.816 1.00 93.19 201 ASP A C 1
ATOM 1637 O O . ASP A 1 201 ? -7.934 9.231 1.029 1.00 93.19 201 ASP A O 1
ATOM 1641 N N . PHE A 1 202 ? -10.133 8.984 1.461 1.00 95.62 202 PHE A N 1
ATOM 1642 C CA . PHE A 1 202 ? -10.561 8.707 0.098 1.00 95.62 202 PHE A CA 1
ATOM 1643 C C . PHE A 1 202 ? -11.608 9.731 -0.327 1.00 95.62 202 PHE A C 1
ATOM 1645 O O . PHE A 1 202 ? -12.465 10.118 0.471 1.00 95.62 202 PHE A O 1
ATOM 1652 N N . CYS A 1 203 ? -11.562 10.141 -1.588 1.00 94.81 203 CYS A N 1
ATOM 1653 C CA . CYS A 1 203 ? -12.577 10.975 -2.213 1.00 94.81 203 CYS A CA 1
ATOM 1654 C C . CYS A 1 203 ? -13.349 10.192 -3.283 1.00 94.81 203 CYS A C 1
ATOM 1656 O O . CYS A 1 203 ? -12.977 9.086 -3.674 1.00 94.81 203 CYS A O 1
ATOM 1658 N N . VAL A 1 204 ? -14.461 10.762 -3.741 1.00 95.44 204 VAL A N 1
ATOM 1659 C CA . VAL A 1 204 ? -15.199 10.241 -4.899 1.00 95.44 204 VAL A CA 1
ATOM 1660 C C . VAL A 1 204 ? -14.383 10.418 -6.182 1.00 95.44 204 VAL A C 1
ATOM 1662 O O . VAL A 1 204 ? -13.534 11.309 -6.264 1.00 95.44 204 VAL A O 1
ATOM 1665 N N . LEU A 1 205 ? -14.653 9.595 -7.194 1.00 95.38 205 LEU A N 1
ATOM 1666 C CA . LEU A 1 205 ? -13.895 9.556 -8.446 1.00 95.38 205 LEU A CA 1
ATOM 1667 C C . LEU A 1 205 ? -13.761 10.937 -9.122 1.00 95.38 205 LEU A C 1
ATOM 1669 O O . LEU A 1 205 ? -12.682 11.304 -9.582 1.00 95.38 205 LEU A O 1
ATOM 1673 N N . GLU A 1 206 ? -14.806 11.759 -9.112 1.00 94.06 206 GLU A N 1
ATOM 1674 C CA . GLU A 1 206 ? -14.830 13.099 -9.718 1.00 94.06 206 GLU A CA 1
ATOM 1675 C C . GLU A 1 206 ? -13.872 14.085 -9.031 1.00 94.06 206 GLU A C 1
ATOM 1677 O O . GLU A 1 206 ? -13.389 15.044 -9.640 1.00 94.06 206 GLU A O 1
ATOM 1682 N N . ALA A 1 207 ? -13.561 13.842 -7.758 1.00 94.88 207 ALA A N 1
ATOM 1683 C CA . ALA A 1 207 ? -12.651 14.655 -6.965 1.00 94.88 207 ALA A CA 1
ATOM 1684 C C . ALA A 1 207 ? -11.176 14.242 -7.124 1.00 94.88 207 ALA A C 1
ATOM 1686 O O . ALA A 1 207 ? -10.325 14.818 -6.450 1.00 94.88 207 ALA A O 1
ATOM 1687 N N . THR A 1 208 ? -10.855 13.312 -8.035 1.00 95.25 208 THR A N 1
ATOM 1688 C CA . THR A 1 208 ? -9.474 12.859 -8.301 1.00 95.25 208 THR A CA 1
ATOM 1689 C C . THR A 1 208 ? -8.519 14.019 -8.598 1.00 95.25 208 THR A C 1
ATOM 1691 O O . THR A 1 208 ? -7.369 13.997 -8.167 1.00 95.25 208 THR A O 1
ATOM 1694 N N . HIS A 1 209 ? -8.995 15.067 -9.283 1.00 93.62 209 HIS A N 1
ATOM 1695 C CA . HIS A 1 209 ? -8.190 16.249 -9.608 1.00 93.62 209 HIS A CA 1
ATOM 1696 C C . HIS A 1 209 ? -7.572 16.921 -8.370 1.00 93.62 209 HIS A C 1
ATOM 1698 O O . HIS A 1 209 ? -6.455 17.422 -8.460 1.00 93.62 209 HIS A O 1
ATOM 1704 N N . LYS A 1 210 ? -8.240 16.851 -7.207 1.00 92.50 210 LYS A N 1
ATOM 1705 C CA . LYS A 1 210 ? -7.788 17.487 -5.960 1.00 92.50 210 LYS A CA 1
ATOM 1706 C C . LYS A 1 210 ? -6.451 16.949 -5.457 1.00 92.50 210 LYS A C 1
ATOM 1708 O O . LYS A 1 210 ? -5.720 17.670 -4.787 1.00 92.50 210 LYS A O 1
ATOM 1713 N N . TYR A 1 211 ? -6.107 15.704 -5.789 1.00 91.88 211 TYR A N 1
ATOM 1714 C CA . TYR A 1 211 ? -4.816 15.119 -5.412 1.00 91.88 211 TYR A CA 1
ATOM 1715 C C . TYR A 1 211 ? -3.635 15.691 -6.201 1.00 91.88 211 TYR A C 1
ATOM 1717 O O . TYR A 1 211 ? -2.488 15.467 -5.830 1.00 91.88 2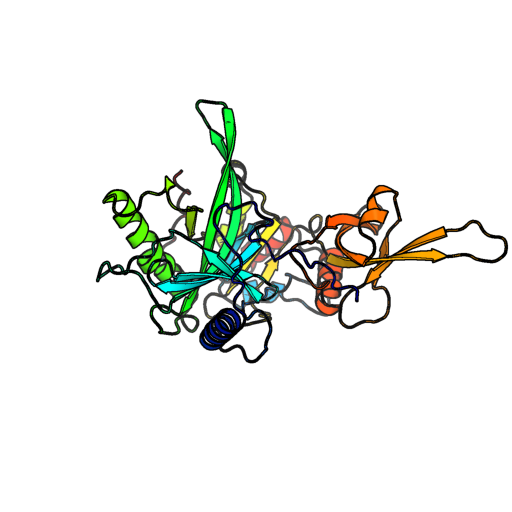11 TYR A O 1
ATOM 1725 N N . PHE A 1 212 ? -3.904 16.457 -7.258 1.00 90.12 212 PHE A N 1
ATOM 1726 C CA . PHE A 1 212 ? -2.886 17.159 -8.030 1.00 90.12 212 PHE A CA 1
ATOM 1727 C C . PHE A 1 212 ? -2.836 18.663 -7.737 1.00 90.12 212 PHE A C 1
ATOM 1729 O O . PHE A 1 212 ? -2.036 19.368 -8.356 1.00 90.12 212 PHE A O 1
ATOM 1736 N N . ASP A 1 213 ? -3.677 19.162 -6.828 1.00 89.06 213 ASP A N 1
ATOM 1737 C CA . ASP A 1 213 ? -3.689 20.572 -6.453 1.00 89.06 213 ASP A CA 1
ATOM 1738 C C . ASP A 1 213 ? -2.457 20.902 -5.608 1.00 89.06 213 ASP A C 1
ATOM 1740 O O . ASP A 1 213 ? -2.126 20.200 -4.651 1.00 89.06 213 ASP A O 1
ATOM 1744 N N . GLN A 1 214 ? -1.812 22.033 -5.895 1.00 84.62 214 GLN A N 1
ATOM 1745 C CA . GLN A 1 214 ? -0.605 22.448 -5.176 1.00 84.62 214 GLN A CA 1
ATOM 1746 C C . GLN A 1 214 ? -0.844 22.606 -3.668 1.00 84.62 214 GLN A C 1
ATOM 1748 O O . GLN A 1 214 ? 0.014 22.246 -2.873 1.00 84.62 214 GLN A O 1
ATOM 1753 N N . ARG A 1 215 ? -2.034 23.063 -3.251 1.00 85.06 215 ARG A N 1
ATOM 1754 C CA . ARG A 1 215 ? -2.407 23.121 -1.826 1.00 85.06 215 ARG A CA 1
ATOM 1755 C C . ARG A 1 215 ? -2.388 21.751 -1.156 1.00 85.06 215 ARG A C 1
ATOM 1757 O O . ARG A 1 215 ? -2.020 21.661 0.006 1.00 85.06 215 ARG A O 1
ATOM 1764 N N . PHE A 1 216 ? -2.819 20.709 -1.860 1.00 84.88 216 PHE A N 1
ATOM 1765 C CA . PHE A 1 216 ? -2.796 19.354 -1.329 1.00 84.88 216 PHE A CA 1
ATOM 1766 C C . PHE A 1 216 ? -1.352 18.849 -1.232 1.00 84.88 216 PHE A C 1
ATOM 1768 O O . PHE A 1 216 ? -0.931 18.419 -0.163 1.00 84.88 216 PHE A O 1
ATOM 1775 N N . LEU A 1 217 ? -0.576 18.997 -2.310 1.00 83.44 217 LEU A N 1
ATOM 1776 C CA . LEU A 1 217 ? 0.817 18.546 -2.376 1.00 83.44 217 LEU A CA 1
ATOM 1777 C C . LEU A 1 217 ? 1.727 19.255 -1.363 1.00 83.44 217 LEU A C 1
ATOM 1779 O O . LEU A 1 217 ? 2.539 18.603 -0.722 1.00 83.44 217 LEU A O 1
ATOM 1783 N N . CYS A 1 218 ? 1.568 20.566 -1.162 1.00 80.69 218 CYS A N 1
ATOM 1784 C CA . CYS A 1 218 ? 2.361 21.321 -0.185 1.00 80.69 218 CYS A CA 1
ATOM 1785 C C . CYS A 1 218 ? 2.033 20.970 1.273 1.00 80.69 218 CYS A C 1
ATOM 1787 O O . CYS A 1 218 ? 2.856 21.218 2.148 1.00 80.69 218 CYS A O 1
ATOM 1789 N N . ASN A 1 219 ? 0.849 20.412 1.539 1.00 81.06 219 ASN A N 1
ATOM 1790 C CA . ASN A 1 219 ? 0.445 19.991 2.881 1.00 81.06 219 ASN A CA 1
ATOM 1791 C C . ASN A 1 219 ? 0.830 18.534 3.186 1.00 81.06 219 ASN A C 1
ATOM 1793 O O . ASN A 1 219 ? 0.627 18.075 4.309 1.00 81.06 219 ASN A O 1
ATOM 1797 N N . LEU A 1 220 ? 1.358 17.795 2.207 1.00 81.81 220 LEU A N 1
ATOM 1798 C CA . LEU A 1 220 ? 1.862 16.445 2.414 1.00 81.81 220 LEU A CA 1
ATOM 1799 C C . LEU A 1 220 ? 3.317 16.512 2.883 1.00 81.81 220 LEU A C 1
ATOM 1801 O O . LEU A 1 220 ? 4.201 16.934 2.146 1.00 81.81 220 LEU A O 1
ATOM 1805 N N . GLY A 1 221 ? 3.582 16.037 4.099 1.00 79.94 221 GLY A N 1
ATOM 1806 C CA . GLY A 1 221 ? 4.950 15.868 4.603 1.00 79.94 221 GLY A CA 1
ATOM 1807 C C . GLY A 1 221 ? 5.665 14.622 4.059 1.00 79.94 221 GLY A C 1
ATOM 1808 O O . GLY A 1 221 ? 6.656 14.187 4.634 1.00 79.94 221 GLY A O 1
ATOM 1809 N N . HIS A 1 222 ? 5.150 13.982 3.010 1.00 82.12 222 HIS A N 1
ATOM 1810 C CA . HIS A 1 222 ? 5.712 12.767 2.420 1.00 82.12 222 HIS A CA 1
ATOM 1811 C C . HIS A 1 222 ? 5.431 12.718 0.916 1.00 82.12 222 HIS A C 1
ATOM 1813 O O . HIS A 1 222 ? 4.520 13.380 0.416 1.00 82.12 222 HIS A O 1
ATOM 1819 N N . GLU A 1 223 ? 6.216 11.922 0.196 1.00 82.75 223 GLU A N 1
ATOM 1820 C CA . GLU A 1 223 ? 6.085 11.780 -1.250 1.00 82.75 223 GLU A CA 1
ATOM 1821 C C . GLU A 1 223 ? 4.907 10.872 -1.625 1.00 82.75 223 GLU A C 1
ATOM 1823 O O . GLU A 1 223 ? 4.624 9.861 -0.970 1.00 82.75 223 GLU A O 1
ATOM 1828 N N . ILE A 1 224 ? 4.224 11.241 -2.709 1.00 87.44 224 ILE A N 1
ATOM 1829 C CA . ILE A 1 224 ? 3.199 10.415 -3.344 1.00 87.44 224 ILE A CA 1
ATOM 1830 C C . ILE A 1 224 ? 3.724 9.917 -4.687 1.00 87.44 224 ILE A C 1
ATOM 1832 O O . ILE A 1 224 ? 4.308 10.683 -5.451 1.00 87.44 224 ILE A O 1
ATOM 1836 N N . ASP A 1 225 ? 3.489 8.644 -4.987 1.00 87.50 225 ASP A N 1
ATOM 1837 C CA . ASP A 1 225 ? 4.000 7.981 -6.194 1.00 87.50 225 ASP A CA 1
ATOM 1838 C C . ASP A 1 225 ? 2.876 7.531 -7.140 1.00 87.50 225 ASP A C 1
ATOM 1840 O O . ASP A 1 225 ? 3.081 6.699 -8.027 1.00 87.50 225 ASP A O 1
ATOM 1844 N N . GLY A 1 226 ? 1.658 8.039 -6.929 1.00 93.69 226 GLY A N 1
ATOM 1845 C CA . GLY A 1 226 ? 0.504 7.720 -7.757 1.00 93.69 226 GLY A CA 1
ATOM 1846 C C . GLY A 1 226 ? -0.839 7.850 -7.047 1.00 93.69 226 GLY A C 1
ATOM 1847 O O . GLY A 1 226 ? -0.992 8.557 -6.052 1.00 93.69 226 GLY A O 1
ATOM 1848 N N . LEU A 1 227 ? -1.827 7.136 -7.578 1.00 96.81 227 LEU A N 1
ATOM 1849 C CA . LEU A 1 227 ? -3.194 7.047 -7.072 1.00 96.81 227 LEU A CA 1
ATOM 1850 C C . LEU A 1 227 ? -3.603 5.581 -6.902 1.00 96.81 227 LEU A C 1
ATOM 1852 O O . LEU A 1 227 ? -3.144 4.701 -7.635 1.00 96.81 227 LEU A O 1
ATOM 1856 N N . ILE A 1 228 ? -4.514 5.331 -5.968 1.00 97.62 228 ILE A N 1
ATOM 1857 C CA . ILE A 1 228 ? -5.188 4.050 -5.774 1.00 97.62 228 ILE A CA 1
ATOM 1858 C C . ILE A 1 228 ? -6.694 4.241 -5.976 1.00 97.62 228 ILE A C 1
ATOM 1860 O O . ILE A 1 228 ? -7.297 5.147 -5.402 1.00 97.62 228 ILE A O 1
ATOM 1864 N N . PHE A 1 229 ? -7.295 3.388 -6.799 1.00 98.12 229 PHE A N 1
ATOM 1865 C CA . PHE A 1 229 ? -8.724 3.359 -7.085 1.00 98.12 229 PHE A CA 1
ATOM 1866 C C . PHE A 1 229 ? -9.309 2.117 -6.427 1.00 98.12 229 PHE A C 1
ATOM 1868 O O . PHE A 1 229 ? -9.118 0.993 -6.897 1.00 98.12 229 PHE A O 1
ATOM 1875 N N . GLN A 1 230 ? -10.027 2.338 -5.333 1.00 98.00 230 GLN A N 1
ATOM 1876 C CA . GLN A 1 230 ? -10.672 1.303 -4.545 1.00 98.00 230 GLN A CA 1
ATOM 1877 C C . GLN A 1 230 ? -12.126 1.122 -5.009 1.00 98.00 230 GLN A C 1
ATOM 1879 O O . GLN A 1 230 ? -12.912 2.071 -4.917 1.00 98.00 230 GLN A O 1
ATOM 1884 N N . PRO A 1 231 ? -12.509 -0.065 -5.512 1.00 97.44 231 PRO A N 1
ATOM 1885 C CA . PRO A 1 231 ? -13.888 -0.328 -5.903 1.00 97.44 231 PRO A CA 1
ATOM 1886 C C . PRO A 1 231 ? -14.794 -0.352 -4.665 1.00 97.44 231 PRO A C 1
ATOM 1888 O O . PRO A 1 231 ? -14.424 -0.899 -3.621 1.00 97.44 231 PRO A O 1
ATOM 1891 N N . VAL A 1 232 ? -15.974 0.261 -4.777 1.00 96.88 232 VAL A N 1
ATOM 1892 C CA . VAL A 1 232 ? -16.878 0.476 -3.636 1.00 96.88 232 VAL A CA 1
ATOM 1893 C C . VAL A 1 232 ? -17.764 -0.726 -3.364 1.00 96.88 232 VAL A C 1
ATOM 1895 O O . VAL A 1 232 ? -17.843 -1.194 -2.230 1.00 96.88 232 VAL A O 1
ATOM 1898 N N . ASP A 1 233 ? -18.405 -1.234 -4.410 1.00 94.62 233 ASP A N 1
ATOM 1899 C CA . ASP A 1 233 ? -19.505 -2.195 -4.299 1.00 94.62 233 ASP A CA 1
ATOM 1900 C C . ASP A 1 233 ? -19.023 -3.653 -4.286 1.00 94.62 233 ASP A C 1
ATOM 1902 O O . ASP A 1 233 ? -19.784 -4.571 -4.587 1.00 94.62 233 ASP A O 1
ATOM 1906 N N . VAL A 1 234 ? -17.744 -3.879 -3.963 1.00 94.62 234 VAL A N 1
ATOM 1907 C CA . VAL A 1 234 ? -17.129 -5.209 -3.983 1.00 94.62 234 VAL A CA 1
ATOM 1908 C C . VAL A 1 234 ? -16.482 -5.571 -2.643 1.00 94.62 234 VAL A C 1
ATOM 1910 O O . VAL A 1 234 ? -15.893 -4.708 -1.970 1.00 94.62 234 VAL A O 1
ATOM 1913 N N . PRO A 1 235 ? -16.566 -6.852 -2.241 1.00 96.38 235 PRO A N 1
ATOM 1914 C CA . PRO A 1 235 ? -15.874 -7.349 -1.062 1.00 96.38 235 PRO A CA 1
ATOM 1915 C C . PRO A 1 235 ? -14.359 -7.142 -1.131 1.00 96.38 235 PRO A C 1
ATOM 1917 O O . PRO A 1 235 ? -13.745 -7.164 -2.203 1.00 96.38 235 PRO A O 1
ATOM 1920 N N . TYR A 1 236 ? -13.734 -7.022 0.036 1.00 97.75 236 TYR A N 1
ATOM 1921 C CA . TYR A 1 236 ? -12.291 -7.154 0.170 1.00 97.75 236 TYR A CA 1
ATOM 1922 C C . TYR A 1 236 ? -11.844 -8.507 -0.400 1.00 97.75 236 TYR A C 1
ATOM 1924 O O . TYR A 1 236 ? -12.323 -9.561 0.017 1.00 97.75 236 TYR A O 1
ATOM 1932 N N . THR A 1 237 ? -10.917 -8.473 -1.354 1.00 96.38 237 THR A N 1
ATOM 1933 C CA . THR A 1 237 ? -10.428 -9.663 -2.058 1.00 96.38 237 THR A CA 1
ATOM 1934 C C . THR A 1 237 ? -8.977 -9.920 -1.681 1.00 96.38 237 THR A C 1
ATOM 1936 O O . THR A 1 237 ? -8.122 -9.071 -1.907 1.00 96.38 237 THR A O 1
ATOM 1939 N N . ALA A 1 238 ? -8.690 -11.085 -1.105 1.00 95.88 238 ALA A N 1
ATOM 1940 C CA . ALA A 1 238 ? -7.332 -11.478 -0.748 1.00 95.88 238 ALA A CA 1
ATOM 1941 C C . ALA A 1 238 ? -6.482 -11.820 -1.982 1.00 95.88 238 ALA A C 1
ATOM 1943 O O . ALA A 1 238 ? -6.963 -12.447 -2.925 1.00 95.88 238 ALA A O 1
ATOM 1944 N N . GLY A 1 239 ? -5.191 -11.480 -1.954 1.00 93.88 239 GLY A N 1
ATOM 1945 C CA . GLY A 1 239 ? -4.305 -11.678 -3.105 1.00 93.88 239 GLY A CA 1
ATOM 1946 C C . GLY A 1 239 ? -4.644 -10.747 -4.274 1.00 93.88 239 GLY A C 1
ATOM 1947 O O . GLY A 1 239 ? -5.111 -9.635 -4.063 1.00 93.88 239 GLY A O 1
ATOM 1948 N N . ARG A 1 240 ? -4.364 -11.154 -5.517 1.00 93.19 240 ARG A N 1
ATOM 1949 C CA . ARG A 1 240 ? -4.584 -10.306 -6.704 1.00 93.19 240 ARG A CA 1
ATOM 1950 C C . ARG A 1 240 ? -6.058 -9.916 -6.853 1.00 93.19 240 ARG A C 1
ATOM 1952 O O . ARG A 1 240 ? -6.917 -10.789 -6.907 1.00 93.19 240 ARG A O 1
ATOM 1959 N N . CYS A 1 241 ? -6.320 -8.617 -6.989 1.00 95.12 241 CYS A N 1
ATOM 1960 C CA . CYS A 1 241 ? -7.646 -8.074 -7.260 1.00 95.12 241 CYS A CA 1
ATOM 1961 C C . CYS A 1 241 ? -7.605 -7.221 -8.533 1.00 95.12 241 CYS A C 1
ATOM 1963 O O . CYS A 1 241 ? -7.094 -6.104 -8.520 1.00 95.12 241 CYS A O 1
ATOM 1965 N N . ASP A 1 242 ? -8.162 -7.737 -9.632 1.00 95.25 242 ASP A N 1
ATOM 1966 C CA . ASP A 1 242 ? -8.145 -7.049 -10.934 1.00 95.25 242 ASP A CA 1
ATOM 1967 C C . ASP A 1 242 ? -9.030 -5.790 -10.973 1.00 95.25 242 ASP A C 1
ATOM 1969 O O . ASP A 1 242 ? -8.901 -4.968 -11.874 1.00 95.25 242 ASP A O 1
ATOM 1973 N N . GLN A 1 243 ? -9.904 -5.616 -9.978 1.00 96.81 243 GLN A N 1
ATOM 1974 C CA . GLN A 1 243 ? -10.748 -4.430 -9.819 1.00 96.81 243 GLN A CA 1
ATOM 1975 C C . GLN A 1 243 ? -10.105 -3.365 -8.923 1.00 96.81 243 GLN A C 1
ATOM 1977 O O . GLN A 1 243 ? -10.566 -2.228 -8.911 1.00 96.81 243 GLN A O 1
ATOM 1982 N N . LEU A 1 244 ? -9.060 -3.701 -8.162 1.00 97.56 244 LEU A N 1
ATOM 1983 C CA . LEU A 1 244 ? -8.316 -2.737 -7.358 1.00 97.56 244 LEU A CA 1
ATOM 1984 C C . LEU A 1 244 ? -7.184 -2.165 -8.212 1.00 97.56 244 LEU A C 1
ATOM 1986 O O . LEU A 1 244 ? -6.226 -2.870 -8.531 1.00 97.56 244 LEU A O 1
ATOM 1990 N N . LEU A 1 245 ? -7.282 -0.890 -8.585 1.00 97.38 245 LEU A N 1
ATOM 1991 C CA . LEU A 1 245 ? -6.394 -0.306 -9.593 1.00 97.38 245 LEU A CA 1
ATOM 1992 C C . LEU A 1 245 ? -5.400 0.650 -8.943 1.00 97.38 245 LEU A C 1
ATOM 1994 O O . LEU A 1 245 ? -5.765 1.451 -8.086 1.00 97.38 245 LEU A O 1
ATOM 1998 N N . LYS A 1 246 ? -4.145 0.610 -9.383 1.00 95.81 246 LYS A N 1
ATOM 1999 C CA . LYS A 1 246 ? -3.137 1.631 -9.074 1.00 95.81 246 LYS A CA 1
ATOM 2000 C C . LYS A 1 246 ? -2.749 2.359 -10.351 1.00 95.81 246 LYS A C 1
ATOM 2002 O O . LYS A 1 246 ? -2.475 1.730 -11.370 1.00 95.81 246 LYS A O 1
ATOM 2007 N N . TRP A 1 247 ? -2.674 3.674 -10.286 1.00 96.25 247 TRP A N 1
ATOM 2008 C CA . TRP A 1 247 ? -2.118 4.491 -11.354 1.00 96.25 247 TRP A CA 1
ATOM 2009 C C . TRP A 1 247 ? -0.836 5.141 -10.855 1.00 96.25 247 TRP A C 1
ATOM 2011 O O . TRP A 1 247 ? -0.801 5.636 -9.732 1.00 96.25 247 TRP A O 1
ATOM 2021 N N . LYS A 1 248 ? 0.198 5.150 -11.691 1.00 93.38 248 LYS A N 1
ATOM 2022 C CA . LYS A 1 248 ? 1.420 5.919 -11.469 1.00 93.38 248 LYS A CA 1
ATOM 2023 C C . LYS A 1 248 ? 1.653 6.830 -12.673 1.00 93.38 248 LYS A C 1
ATOM 2025 O O . LYS A 1 248 ? 1.312 6.421 -13.789 1.00 93.38 248 LYS A O 1
ATOM 2030 N N . PRO A 1 249 ? 2.249 8.018 -12.484 1.00 90.75 249 PRO A N 1
ATOM 2031 C CA . PRO A 1 249 ? 2.780 8.790 -13.596 1.00 90.75 249 PRO A CA 1
ATOM 2032 C C . PRO A 1 249 ? 3.706 7.918 -14.469 1.00 90.75 249 PRO A C 1
ATOM 2034 O O . PRO A 1 249 ? 4.457 7.103 -13.922 1.00 90.75 249 PRO A O 1
ATOM 2037 N N . PRO A 1 250 ? 3.657 8.034 -15.811 1.00 86.12 250 PRO A N 1
ATOM 2038 C CA . PRO A 1 250 ? 4.464 7.194 -16.702 1.00 86.12 250 PRO A CA 1
ATOM 2039 C C . PRO A 1 250 ? 5.972 7.249 -16.419 1.00 86.12 250 PRO A C 1
ATOM 2041 O O . PRO A 1 250 ? 6.663 6.244 -16.549 1.00 86.12 250 PRO A O 1
ATOM 2044 N N . ASP A 1 251 ? 6.464 8.408 -15.988 1.00 84.44 251 ASP A N 1
ATOM 2045 C CA . ASP A 1 251 ? 7.850 8.674 -15.594 1.00 84.44 251 ASP A CA 1
ATOM 2046 C C . ASP A 1 251 ? 8.239 8.068 -14.233 1.00 84.44 251 ASP A C 1
ATOM 2048 O O . ASP A 1 251 ? 9.422 7.925 -13.945 1.00 84.44 251 ASP A O 1
ATOM 2052 N N . GLN A 1 252 ? 7.261 7.658 -13.421 1.00 87.38 252 GLN A N 1
ATOM 2053 C CA . GLN A 1 252 ? 7.457 7.037 -12.103 1.00 87.38 252 GLN A CA 1
ATOM 2054 C C . GLN A 1 252 ? 7.153 5.529 -12.101 1.00 87.38 252 GLN A C 1
ATOM 2056 O O . GLN A 1 252 ? 7.028 4.900 -11.044 1.00 87.38 252 GLN A O 1
ATOM 2061 N N . CYS A 1 253 ? 6.977 4.930 -13.280 1.00 90.12 253 CYS A N 1
ATOM 2062 C CA . CYS A 1 253 ? 6.754 3.497 -13.413 1.00 90.12 253 CYS A CA 1
ATOM 2063 C C . CYS A 1 253 ? 8.058 2.722 -13.193 1.00 90.12 253 CYS A C 1
ATOM 2065 O O . CYS A 1 253 ? 9.045 2.915 -13.902 1.00 90.12 253 CYS A O 1
ATOM 2067 N N . THR A 1 254 ? 8.028 1.806 -12.228 1.00 92.38 254 THR A N 1
ATOM 2068 C CA . THR A 1 254 ? 9.187 1.027 -11.792 1.00 92.38 254 THR A CA 1
ATOM 2069 C C . THR A 1 254 ? 8.905 -0.468 -11.796 1.00 92.38 254 THR A C 1
ATOM 2071 O O . THR A 1 254 ? 7.755 -0.904 -11.671 1.00 92.38 254 THR A O 1
ATOM 2074 N N . ILE A 1 255 ? 9.964 -1.264 -11.937 1.00 94.62 255 ILE A N 1
ATOM 2075 C CA . ILE A 1 255 ? 9.931 -2.721 -11.805 1.00 94.62 255 ILE A CA 1
ATOM 2076 C C . ILE A 1 255 ? 11.039 -3.138 -10.843 1.00 94.62 255 ILE A C 1
ATOM 2078 O O . ILE A 1 255 ? 12.166 -2.646 -10.926 1.00 94.62 255 ILE A O 1
ATOM 2082 N N . ASP A 1 256 ? 10.720 -4.066 -9.943 1.00 95.56 256 ASP A N 1
ATOM 2083 C CA . ASP A 1 256 ? 11.721 -4.677 -9.074 1.00 95.56 256 ASP A CA 1
ATOM 2084 C C . ASP A 1 256 ? 12.309 -5.918 -9.743 1.00 95.56 256 ASP A C 1
ATOM 2086 O O . ASP A 1 256 ? 11.602 -6.904 -9.988 1.00 95.56 256 ASP A O 1
ATOM 2090 N N . PHE A 1 257 ? 13.611 -5.879 -9.996 1.00 97.38 257 PHE A N 1
ATOM 2091 C CA . PHE A 1 257 ? 14.371 -6.945 -10.631 1.00 97.38 257 PHE A CA 1
ATOM 2092 C C . PHE A 1 257 ? 15.350 -7.575 -9.655 1.00 97.38 257 PHE A C 1
ATOM 2094 O O . PHE A 1 257 ? 15.881 -6.909 -8.770 1.00 97.38 257 PHE A O 1
ATOM 2101 N N . LYS A 1 258 ? 15.662 -8.853 -9.863 1.00 97.44 258 LYS A N 1
ATOM 2102 C CA . LYS A 1 258 ? 16.867 -9.451 -9.293 1.00 97.44 258 LYS A CA 1
ATOM 2103 C C . LYS A 1 258 ? 18.027 -9.148 -10.235 1.00 97.44 258 LYS A C 1
ATOM 2105 O O . LYS A 1 258 ? 17.986 -9.559 -11.396 1.00 97.44 258 LYS A O 1
ATOM 2110 N N . LEU A 1 259 ? 19.036 -8.438 -9.741 1.00 97.62 259 LEU A N 1
ATOM 2111 C CA . LEU A 1 259 ? 20.239 -8.125 -10.506 1.00 97.62 259 LEU A CA 1
ATOM 2112 C C . LEU A 1 259 ? 21.201 -9.316 -10.480 1.00 97.62 259 LEU A C 1
ATOM 2114 O O . LEU A 1 259 ? 21.470 -9.876 -9.418 1.00 97.62 259 LEU A O 1
ATOM 2118 N N . GLN A 1 260 ? 21.746 -9.680 -11.638 1.00 96.94 260 GLN A N 1
ATOM 2119 C CA . GLN A 1 260 ? 22.893 -10.580 -11.736 1.00 96.94 260 GLN A CA 1
ATOM 2120 C C . GLN A 1 260 ? 23.945 -9.978 -12.662 1.00 96.94 260 GLN A C 1
ATOM 2122 O O . GLN A 1 260 ? 23.689 -9.770 -13.850 1.00 96.94 260 GLN A O 1
ATOM 2127 N N . ILE A 1 261 ? 25.130 -9.704 -12.129 1.00 95.81 261 ILE A N 1
ATOM 2128 C CA . ILE A 1 261 ? 26.256 -9.178 -12.897 1.00 95.81 261 ILE A CA 1
ATOM 2129 C C . ILE A 1 261 ? 27.134 -10.341 -13.350 1.00 95.81 261 ILE A C 1
ATOM 2131 O O . ILE A 1 261 ? 27.634 -11.123 -12.547 1.00 95.81 261 ILE A O 1
ATOM 2135 N N . GLN A 1 262 ? 27.361 -10.437 -14.656 1.00 93.38 262 GLN A N 1
ATOM 2136 C CA . GLN A 1 262 ? 28.232 -11.445 -15.252 1.00 93.38 262 GLN A CA 1
ATOM 2137 C C . GLN A 1 262 ? 29.390 -10.776 -15.990 1.00 93.38 262 GLN A C 1
ATOM 2139 O O . GLN A 1 262 ? 29.225 -9.748 -16.653 1.00 93.38 262 GLN A O 1
ATOM 2144 N N . ILE A 1 263 ? 30.577 -11.372 -15.874 1.00 90.62 263 ILE A N 1
ATOM 2145 C CA . ILE A 1 263 ? 31.751 -10.988 -16.658 1.00 90.62 263 ILE A CA 1
ATOM 2146 C C . ILE A 1 263 ? 31.761 -11.858 -17.908 1.00 90.62 263 ILE A C 1
ATOM 2148 O O . ILE A 1 263 ? 31.864 -13.079 -17.817 1.00 90.62 263 ILE A O 1
ATOM 2152 N N . ILE A 1 264 ? 31.648 -11.225 -19.068 1.00 87.94 264 ILE A N 1
ATOM 2153 C CA . ILE A 1 264 ? 31.711 -11.893 -20.359 1.00 87.94 264 ILE A CA 1
ATOM 2154 C C . ILE A 1 264 ? 33.133 -11.752 -20.889 1.00 87.94 264 ILE A C 1
ATOM 2156 O O . ILE A 1 264 ? 33.617 -10.648 -21.148 1.00 87.94 264 ILE A O 1
ATOM 2160 N N . GLU A 1 265 ? 33.793 -12.893 -21.054 1.00 86.56 265 GLU A N 1
ATOM 2161 C CA . GLU A 1 265 ? 35.108 -12.998 -21.675 1.00 86.56 265 GLU A CA 1
ATOM 2162 C C . GLU A 1 265 ? 34.942 -13.677 -23.034 1.00 86.56 265 GLU A C 1
ATOM 2164 O O . GLU A 1 265 ? 34.497 -14.821 -23.121 1.00 86.56 265 GLU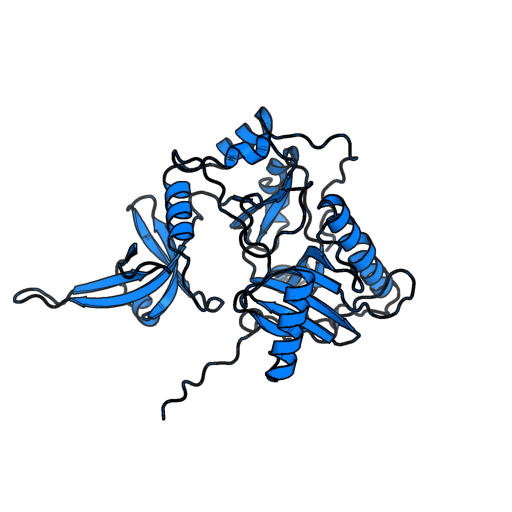 A O 1
ATOM 2169 N N . LYS A 1 266 ? 35.264 -12.956 -24.110 1.00 83.31 266 LYS A N 1
ATOM 2170 C CA . LYS A 1 266 ? 35.313 -13.511 -25.466 1.00 83.31 266 LYS A CA 1
ATOM 2171 C C . LYS A 1 266 ? 36.768 -13.532 -25.935 1.00 83.31 266 LYS A C 1
ATOM 2173 O O . LYS A 1 266 ? 37.473 -12.550 -25.687 1.00 83.31 266 LYS A O 1
ATOM 2178 N N . PRO A 1 267 ? 37.230 -14.600 -26.613 1.00 83.06 267 PRO A N 1
ATOM 2179 C CA . PRO A 1 267 ? 38.590 -14.655 -27.139 1.00 83.06 267 PRO A CA 1
ATOM 2180 C C . PRO A 1 267 ? 38.906 -13.416 -27.989 1.00 83.06 267 PRO A C 1
ATOM 2182 O O . PRO A 1 267 ? 38.183 -13.110 -28.934 1.00 83.06 267 PRO A O 1
ATOM 2185 N N . GLY A 1 268 ? 39.962 -12.683 -27.626 1.00 81.88 268 GLY A N 1
ATOM 2186 C CA . GLY A 1 268 ? 40.400 -11.474 -28.334 1.00 81.88 268 GLY A CA 1
ATOM 2187 C C . GLY A 1 268 ? 39.644 -10.178 -28.001 1.00 81.88 268 GLY A C 1
ATOM 2188 O O . GLY A 1 268 ? 39.949 -9.153 -28.604 1.00 81.88 268 GLY A O 1
ATOM 2189 N N . MET A 1 269 ? 38.697 -10.178 -27.053 1.00 82.38 269 MET A N 1
ATOM 2190 C CA . MET A 1 269 ? 37.967 -8.973 -26.628 1.00 82.38 269 MET A CA 1
ATOM 2191 C C . MET A 1 269 ? 38.273 -8.589 -25.175 1.00 82.38 269 MET A C 1
ATOM 2193 O O . MET A 1 269 ? 38.626 -9.429 -24.348 1.00 82.38 269 MET A O 1
ATOM 2197 N N . LEU A 1 270 ? 38.111 -7.301 -24.852 1.00 82.00 270 LEU A N 1
ATOM 2198 C CA . LEU A 1 270 ? 38.169 -6.824 -23.469 1.00 82.00 270 LEU A CA 1
ATOM 2199 C C . LEU A 1 270 ? 37.034 -7.441 -22.642 1.00 82.00 270 LEU A C 1
ATOM 2201 O O . LEU A 1 270 ? 35.928 -7.637 -23.143 1.00 82.00 270 LEU A O 1
ATOM 2205 N N . LYS A 1 271 ? 37.312 -7.711 -21.361 1.00 84.38 271 LYS A N 1
ATOM 2206 C CA . LYS A 1 271 ? 36.313 -8.218 -20.413 1.00 84.38 271 LYS A CA 1
ATOM 2207 C C . LYS A 1 271 ? 35.176 -7.209 -20.283 1.00 84.38 271 LYS A C 1
ATOM 2209 O O . LYS A 1 271 ? 35.400 -6.082 -19.839 1.00 84.38 271 LYS A O 1
ATOM 2214 N N . GLU A 1 272 ? 33.964 -7.620 -20.629 1.00 87.06 272 GLU A N 1
ATOM 2215 C CA . GLU A 1 272 ? 32.770 -6.785 -20.522 1.00 87.06 272 GLU A CA 1
ATOM 2216 C C . GLU A 1 272 ? 31.936 -7.231 -19.318 1.00 87.06 272 GLU A C 1
ATOM 2218 O O . GLU A 1 272 ? 31.763 -8.425 -19.077 1.00 87.06 272 GLU A O 1
ATOM 2223 N N . ARG A 1 273 ? 31.419 -6.279 -18.538 1.00 90.50 273 ARG A N 1
ATOM 2224 C CA . ARG A 1 273 ? 30.482 -6.569 -17.445 1.00 90.50 273 ARG A CA 1
ATOM 2225 C C . ARG A 1 273 ? 29.066 -6.293 -17.916 1.00 90.50 273 ARG A C 1
ATOM 2227 O O . ARG A 1 273 ? 28.752 -5.152 -18.250 1.00 90.50 273 ARG A O 1
ATOM 2234 N N . LYS A 1 274 ? 28.215 -7.314 -17.877 1.00 93.12 274 LYS A N 1
ATOM 2235 C CA . LYS A 1 274 ? 26.789 -7.201 -18.183 1.00 93.12 274 LYS A CA 1
ATOM 2236 C C . LYS A 1 274 ? 25.951 -7.377 -16.929 1.00 93.12 274 LYS A C 1
ATOM 2238 O O . LYS A 1 274 ? 26.176 -8.314 -16.168 1.00 93.12 274 LYS A O 1
ATOM 2243 N N . GLY A 1 275 ? 24.998 -6.473 -16.718 1.00 96.12 275 GLY A N 1
ATOM 2244 C CA . GLY A 1 275 ? 24.006 -6.572 -15.655 1.00 96.12 275 GLY A CA 1
ATOM 2245 C C . GLY A 1 275 ? 22.708 -7.106 -16.236 1.00 96.12 275 GLY A C 1
ATOM 2246 O O . GLY A 1 275 ? 22.075 -6.425 -17.038 1.00 96.12 275 GLY A O 1
ATOM 2247 N N . TYR A 1 276 ? 22.318 -8.311 -15.847 1.00 97.19 276 TYR A N 1
ATOM 2248 C CA . TYR A 1 276 ? 21.069 -8.933 -16.263 1.00 97.19 276 TYR A CA 1
ATOM 2249 C C . TYR A 1 276 ? 19.988 -8.719 -15.205 1.00 97.19 276 TYR A C 1
ATOM 2251 O O . TYR A 1 276 ? 20.232 -8.880 -14.006 1.00 97.19 276 TYR A O 1
ATOM 2259 N N . LEU A 1 277 ? 18.791 -8.360 -15.660 1.00 97.62 277 LEU A N 1
ATOM 2260 C CA . LEU A 1 277 ? 17.627 -8.093 -14.824 1.00 97.62 277 LEU A CA 1
ATOM 2261 C C . LEU A 1 277 ? 16.644 -9.260 -14.920 1.00 97.62 277 LEU A C 1
ATOM 2263 O O . LEU A 1 277 ? 16.130 -9.549 -15.999 1.00 97.62 277 LEU A O 1
ATOM 2267 N N . TYR A 1 278 ? 16.359 -9.917 -13.797 1.00 97.44 278 TYR A N 1
ATOM 2268 C CA . TYR A 1 278 ? 15.471 -11.081 -13.738 1.00 97.44 278 TYR A CA 1
ATOM 2269 C C . TYR A 1 278 ? 14.160 -10.782 -13.008 1.00 97.44 278 TYR A C 1
ATOM 2271 O O . TYR A 1 278 ? 14.129 -10.039 -12.024 1.00 97.44 278 TYR A O 1
ATOM 2279 N N . VAL A 1 279 ? 13.087 -11.426 -13.469 1.00 97.00 279 VAL A N 1
ATOM 2280 C CA . VAL A 1 279 ? 11.737 -11.414 -12.877 1.00 97.00 279 VAL A CA 1
ATOM 2281 C C . VAL A 1 279 ? 11.309 -12.850 -12.558 1.00 97.00 279 VAL A C 1
ATOM 2283 O O . VAL A 1 279 ? 11.894 -13.798 -13.077 1.00 97.00 279 VAL A O 1
ATOM 2286 N N . LEU A 1 280 ? 10.307 -13.046 -11.698 1.00 94.25 280 LEU A N 1
ATOM 2287 C CA . LEU A 1 280 ? 9.803 -14.394 -11.401 1.00 94.25 280 LEU A CA 1
ATOM 2288 C C . LEU A 1 280 ? 9.052 -14.998 -12.598 1.00 94.25 280 LEU A C 1
ATOM 2290 O O . LEU A 1 280 ? 8.439 -14.277 -13.388 1.00 94.25 280 LEU A O 1
ATOM 2294 N N . HIS A 1 281 ? 9.004 -16.333 -12.633 1.00 92.50 281 HIS A N 1
ATOM 2295 C CA . HIS A 1 281 ? 8.308 -17.154 -13.639 1.00 92.50 281 HIS A CA 1
ATOM 2296 C C . HIS A 1 281 ? 8.932 -17.126 -15.043 1.00 92.50 281 HIS A C 1
ATOM 2298 O O . HIS A 1 281 ? 8.260 -17.431 -16.024 1.00 92.50 281 HIS A O 1
ATOM 2304 N N . THR A 1 282 ? 10.215 -16.781 -15.132 1.00 93.06 282 THR A N 1
ATOM 2305 C CA . THR A 1 282 ? 11.038 -16.906 -16.338 1.00 93.06 282 THR A CA 1
ATOM 2306 C C . THR A 1 282 ? 12.488 -17.143 -15.931 1.00 93.06 282 THR A C 1
ATOM 2308 O O . THR A 1 282 ? 12.974 -16.516 -14.991 1.00 93.06 282 THR A O 1
ATOM 2311 N N . ASP A 1 283 ? 13.177 -18.020 -16.656 1.00 90.00 283 ASP A N 1
ATOM 2312 C CA . ASP A 1 283 ? 14.615 -18.258 -16.480 1.00 90.00 283 ASP A CA 1
ATOM 2313 C C . ASP A 1 283 ? 15.466 -17.353 -17.386 1.00 90.00 283 ASP A C 1
ATOM 2315 O O . ASP A 1 283 ? 16.681 -17.256 -17.224 1.00 90.00 283 ASP A O 1
ATOM 2319 N N . LEU A 1 284 ? 14.831 -16.673 -18.346 1.00 94.50 284 LEU A N 1
ATOM 2320 C CA . LEU A 1 284 ? 15.488 -15.722 -19.237 1.00 94.50 284 LEU A CA 1
ATOM 2321 C C . LEU A 1 284 ? 15.558 -14.329 -18.596 1.00 94.50 284 LEU A C 1
ATOM 2323 O O . LEU A 1 284 ? 14.593 -13.919 -17.937 1.00 94.50 284 LEU A O 1
ATOM 2327 N N . PRO A 1 285 ? 16.656 -13.578 -18.820 1.00 95.44 285 PRO A N 1
ATOM 2328 C CA . PRO A 1 285 ? 16.740 -12.193 -18.385 1.00 95.44 285 PRO A CA 1
ATOM 2329 C C . PRO A 1 285 ? 15.649 -11.370 -19.073 1.00 95.44 285 PRO A C 1
ATOM 2331 O O . PRO A 1 285 ? 15.440 -11.460 -20.282 1.00 95.44 285 PRO A O 1
ATOM 2334 N N . PHE A 1 286 ? 14.954 -10.555 -18.288 1.00 96.19 286 PHE A N 1
ATOM 2335 C CA . PHE A 1 286 ? 13.916 -9.650 -18.773 1.00 96.19 286 PHE A CA 1
ATOM 2336 C C . PHE A 1 286 ? 14.513 -8.450 -19.519 1.00 96.19 286 PHE A C 1
ATOM 2338 O O . PHE A 1 286 ? 13.908 -7.923 -20.448 1.00 96.19 286 PHE A O 1
ATOM 2345 N N . GLY A 1 287 ? 15.704 -8.015 -19.109 1.00 94.75 287 GLY A N 1
ATOM 2346 C CA . GLY A 1 287 ? 16.419 -6.905 -19.724 1.00 94.75 287 GLY A CA 1
ATOM 2347 C C . GLY A 1 287 ? 17.864 -6.809 -19.248 1.00 94.75 287 GLY A C 1
ATOM 2348 O O . GLY A 1 287 ? 18.321 -7.601 -18.420 1.00 94.75 287 GLY A O 1
ATOM 2349 N N . GLU A 1 288 ? 18.576 -5.818 -19.775 1.00 95.44 288 GLU A N 1
ATOM 2350 C CA . GLU A 1 288 ? 19.957 -5.506 -19.404 1.00 95.44 288 GLU A CA 1
ATOM 2351 C C . GLU A 1 288 ? 20.040 -4.103 -18.782 1.00 95.44 288 GLU A C 1
ATOM 2353 O O . GLU A 1 288 ? 19.285 -3.198 -19.149 1.00 95.44 288 GLU A O 1
ATOM 2358 N N . ILE A 1 289 ? 20.980 -3.923 -17.853 1.00 95.31 289 ILE A N 1
ATOM 2359 C CA . ILE A 1 289 ? 21.349 -2.638 -17.254 1.00 95.31 289 ILE A CA 1
ATOM 2360 C C . ILE A 1 289 ? 22.854 -2.406 -17.398 1.00 95.31 289 ILE A C 1
ATOM 2362 O O . ILE A 1 289 ? 23.671 -3.325 -17.263 1.00 95.31 289 ILE A O 1
ATOM 2366 N N . LYS A 1 290 ? 23.241 -1.154 -17.658 1.00 93.62 290 LYS A N 1
ATOM 2367 C CA . LYS A 1 290 ? 24.651 -0.763 -17.725 1.00 93.62 290 LYS A CA 1
ATOM 2368 C C . LYS A 1 290 ? 25.287 -0.860 -16.338 1.00 93.62 290 LYS A C 1
ATOM 2370 O O . LYS A 1 290 ? 24.860 -0.187 -15.404 1.00 93.62 290 LYS A O 1
ATOM 2375 N N . VAL A 1 291 ? 26.351 -1.651 -16.215 1.00 92.69 291 VAL A N 1
ATOM 2376 C CA . VAL A 1 291 ? 27.053 -1.836 -14.938 1.00 92.69 291 VAL A CA 1
ATOM 2377 C C . VAL A 1 291 ? 27.968 -0.647 -14.649 1.00 92.69 291 VAL A C 1
ATOM 2379 O O . VAL A 1 291 ? 28.947 -0.410 -15.358 1.00 92.69 291 VAL A O 1
ATOM 2382 N N . THR A 1 292 ? 27.673 0.085 -13.578 1.00 91.81 292 THR A N 1
ATOM 2383 C CA . THR A 1 292 ? 28.546 1.116 -12.993 1.00 91.81 292 THR A CA 1
ATOM 2384 C C . THR A 1 292 ? 29.262 0.560 -11.760 1.00 91.81 292 THR A C 1
ATOM 2386 O O . THR A 1 292 ? 28.906 -0.511 -11.270 1.00 91.81 292 THR A O 1
ATOM 2389 N N . ARG A 1 293 ? 30.287 1.258 -11.246 1.00 89.69 293 ARG A N 1
ATOM 2390 C CA . ARG A 1 293 ? 30.985 0.835 -10.014 1.00 89.69 293 ARG A CA 1
ATOM 2391 C C . ARG A 1 293 ? 30.024 0.739 -8.827 1.00 89.69 293 ARG A C 1
ATOM 2393 O O . ARG A 1 293 ? 30.053 -0.260 -8.118 1.00 89.69 293 ARG A O 1
ATOM 2400 N N . ASP A 1 294 ? 29.133 1.716 -8.689 1.00 91.19 294 ASP A N 1
ATOM 2401 C CA . ASP A 1 294 ? 28.170 1.779 -7.586 1.00 91.19 294 ASP A CA 1
ATOM 2402 C C . ASP A 1 294 ? 27.111 0.679 -7.671 1.00 91.19 294 ASP A C 1
ATOM 2404 O O . ASP A 1 294 ? 26.626 0.217 -6.642 1.00 91.19 294 ASP A O 1
ATOM 2408 N N . LEU A 1 295 ? 26.786 0.205 -8.881 1.00 93.75 295 LEU A N 1
ATOM 2409 C CA . LEU A 1 295 ? 25.811 -0.868 -9.072 1.00 93.75 295 LEU A CA 1
ATOM 2410 C C . LEU A 1 295 ? 26.343 -2.239 -8.612 1.00 93.75 295 LEU A C 1
ATOM 2412 O O . LEU A 1 295 ? 25.564 -3.126 -8.276 1.00 93.75 295 LEU A O 1
ATOM 2416 N N . MET A 1 296 ? 27.668 -2.427 -8.572 1.00 92.56 296 MET A N 1
ATOM 2417 C CA . MET A 1 296 ? 28.291 -3.733 -8.302 1.00 92.56 296 MET A CA 1
ATOM 2418 C C . MET A 1 296 ? 27.980 -4.287 -6.911 1.00 92.56 296 MET A C 1
ATOM 2420 O O . MET A 1 296 ? 27.913 -5.500 -6.743 1.00 92.56 296 MET A O 1
ATOM 2424 N N . GLN A 1 297 ? 27.760 -3.420 -5.921 1.00 94.56 297 GLN A N 1
ATOM 2425 C CA . GLN A 1 297 ? 27.420 -3.839 -4.555 1.00 94.56 297 GLN A CA 1
ATOM 2426 C C . GLN A 1 297 ? 26.025 -4.478 -4.439 1.00 94.56 297 GLN A C 1
ATOM 2428 O O . GLN A 1 297 ? 25.709 -5.093 -3.420 1.00 94.56 297 GLN A O 1
ATOM 2433 N N . TYR A 1 298 ? 25.189 -4.324 -5.469 1.00 95.81 298 TYR A N 1
ATOM 2434 C CA . TYR A 1 298 ? 23.829 -4.854 -5.511 1.00 95.81 298 TYR A CA 1
ATOM 2435 C C . TYR A 1 298 ? 23.729 -6.167 -6.300 1.00 95.81 298 TYR A C 1
ATOM 2437 O O . TYR A 1 298 ? 22.622 -6.635 -6.566 1.00 95.81 298 TY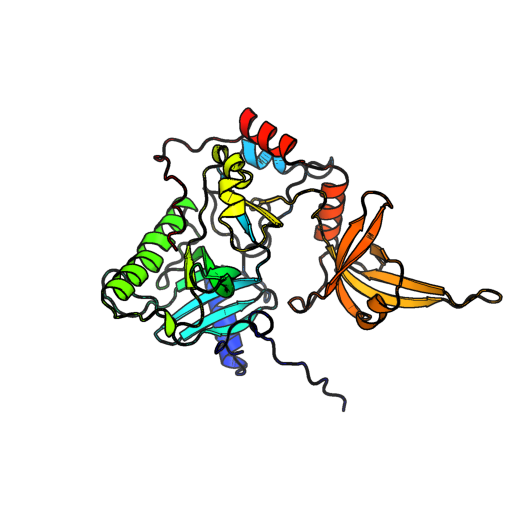R A O 1
ATOM 2445 N N . ASP A 1 299 ? 24.856 -6.777 -6.678 1.00 96.31 299 ASP A N 1
ATOM 2446 C CA . ASP A 1 299 ? 24.848 -8.076 -7.350 1.00 96.31 299 ASP A CA 1
ATOM 2447 C C . ASP A 1 299 ? 24.142 -9.146 -6.498 1.00 96.31 299 ASP A C 1
ATOM 2449 O O . ASP A 1 299 ? 24.380 -9.284 -5.297 1.00 96.31 299 ASP A O 1
ATOM 2453 N N . GLY A 1 300 ? 23.219 -9.879 -7.119 1.00 94.75 300 GLY A N 1
ATOM 2454 C CA . GLY A 1 300 ? 22.366 -10.871 -6.468 1.00 94.75 300 GLY A CA 1
ATOM 2455 C C . GLY A 1 300 ? 21.203 -10.301 -5.649 1.00 94.75 300 GLY A C 1
ATOM 2456 O O . GLY A 1 300 ? 20.363 -11.087 -5.194 1.00 94.75 300 GLY A O 1
ATOM 2457 N N . LYS A 1 301 ? 21.118 -8.976 -5.473 1.00 95.88 301 LYS A N 1
ATOM 2458 C CA . LYS A 1 301 ? 20.062 -8.308 -4.703 1.00 95.88 301 LYS A CA 1
ATOM 2459 C C . LYS A 1 301 ? 18.849 -7.948 -5.561 1.00 95.88 301 LYS A C 1
ATOM 2461 O O . LYS A 1 301 ? 18.889 -8.005 -6.793 1.00 95.88 301 LYS A O 1
ATOM 2466 N N . ILE A 1 302 ? 17.759 -7.573 -4.892 1.00 96.12 302 ILE A N 1
ATOM 2467 C CA . ILE A 1 302 ? 16.568 -7.028 -5.546 1.00 96.12 302 ILE A CA 1
ATOM 2468 C C . ILE A 1 302 ? 16.695 -5.511 -5.587 1.00 96.12 302 ILE A C 1
ATOM 2470 O O . ILE A 1 302 ? 16.903 -4.859 -4.562 1.00 96.12 302 ILE A O 1
ATOM 2474 N N . ILE A 1 303 ? 16.582 -4.965 -6.789 1.00 96.44 303 ILE A N 1
ATOM 2475 C CA . ILE A 1 303 ? 16.712 -3.541 -7.071 1.00 96.44 303 ILE A CA 1
ATOM 2476 C C . ILE A 1 303 ? 15.449 -3.037 -7.758 1.00 96.44 303 ILE A C 1
ATOM 2478 O O . ILE A 1 303 ? 14.858 -3.739 -8.577 1.00 96.44 303 ILE A O 1
ATOM 2482 N N . GLU A 1 304 ? 15.039 -1.819 -7.434 1.00 95.56 304 GLU A N 1
ATOM 2483 C CA . GLU A 1 304 ? 13.991 -1.107 -8.158 1.00 95.56 304 GLU A CA 1
ATOM 2484 C C . GLU A 1 304 ? 14.631 -0.323 -9.301 1.00 95.56 304 GLU A C 1
ATOM 2486 O O . GLU A 1 304 ? 15.622 0.387 -9.106 1.00 95.56 304 GLU A O 1
ATOM 2491 N N . CYS A 1 305 ? 14.092 -0.480 -10.506 1.00 95.12 305 CYS A N 1
ATOM 2492 C CA . CYS A 1 305 ? 14.556 0.220 -11.697 1.00 95.12 305 CYS A CA 1
ATOM 2493 C C . CYS A 1 305 ? 13.398 0.934 -12.388 1.00 95.12 305 CYS A C 1
ATOM 2495 O O . CYS A 1 305 ? 12.268 0.443 -12.389 1.00 95.12 305 CYS A O 1
ATOM 2497 N N . HIS A 1 306 ? 13.709 2.049 -13.041 1.00 92.94 306 HIS A N 1
ATOM 2498 C CA . HIS A 1 306 ? 12.816 2.729 -13.978 1.00 92.94 306 HIS A CA 1
ATOM 2499 C C . HIS A 1 306 ? 13.444 2.733 -15.369 1.00 92.94 306 HIS A C 1
ATOM 2501 O O . HIS A 1 306 ? 14.648 2.516 -15.518 1.00 92.94 306 HIS A O 1
ATOM 2507 N N . ILE A 1 307 ? 12.629 2.950 -16.397 1.00 90.75 307 ILE A N 1
ATOM 2508 C CA . ILE A 1 307 ? 13.136 3.120 -17.757 1.00 90.75 307 ILE A CA 1
ATOM 2509 C C . ILE A 1 307 ? 13.437 4.600 -17.996 1.00 90.75 307 ILE A C 1
ATOM 2511 O O . ILE A 1 307 ? 12.593 5.460 -17.737 1.00 90.75 307 ILE A O 1
ATOM 2515 N N . ASN A 1 308 ? 14.622 4.913 -18.511 1.00 88.75 308 ASN A N 1
ATOM 2516 C CA . ASN A 1 308 ? 14.931 6.275 -18.918 1.00 88.75 308 ASN A CA 1
ATOM 2517 C C . ASN A 1 308 ? 14.209 6.574 -20.245 1.00 88.75 308 ASN A C 1
ATOM 2519 O O . ASN A 1 308 ? 14.513 5.939 -21.258 1.00 88.75 308 ASN A O 1
ATOM 2523 N N . PRO A 1 309 ? 13.293 7.557 -20.297 1.00 82.62 309 PRO A N 1
ATOM 2524 C CA . PRO A 1 309 ? 12.492 7.817 -21.492 1.00 82.62 309 PRO A CA 1
ATOM 2525 C C . PRO A 1 309 ? 13.312 8.349 -22.677 1.00 82.62 309 PRO A C 1
ATOM 2527 O O . PRO A 1 309 ? 12.859 8.259 -23.815 1.00 82.62 309 PRO A O 1
ATOM 2530 N N . LYS A 1 310 ? 14.509 8.904 -22.441 1.00 85.12 310 LYS A N 1
ATOM 2531 C CA . LYS A 1 310 ? 15.390 9.423 -23.501 1.00 85.12 310 LYS A CA 1
ATOM 2532 C C . LYS A 1 310 ? 16.227 8.327 -24.146 1.00 85.12 310 LYS A C 1
ATOM 2534 O O . LYS A 1 310 ? 16.505 8.400 -25.337 1.00 85.12 310 LYS A O 1
ATOM 2539 N N . THR A 1 311 ? 16.679 7.357 -23.353 1.00 86.81 311 THR A N 1
ATOM 2540 C CA . THR A 1 311 ? 17.626 6.331 -23.813 1.00 86.81 311 THR A CA 1
ATOM 2541 C C . THR A 1 311 ? 16.969 4.972 -24.040 1.00 86.81 311 THR A C 1
ATOM 2543 O O . THR A 1 311 ? 17.505 4.162 -24.788 1.00 86.81 311 THR A O 1
ATOM 2546 N N . GLY A 1 312 ? 15.819 4.717 -23.411 1.00 86.81 312 GLY A N 1
ATOM 2547 C CA . GLY A 1 312 ? 15.130 3.427 -23.424 1.00 86.81 312 GLY A CA 1
ATOM 2548 C C . GLY A 1 312 ? 15.785 2.356 -22.545 1.00 86.81 312 GLY A C 1
ATOM 2549 O O . GLY A 1 312 ? 15.345 1.209 -22.573 1.00 86.81 312 GLY A O 1
ATOM 2550 N N . PHE A 1 313 ? 16.823 2.698 -21.774 1.00 91.31 313 PHE A N 1
ATOM 2551 C CA . PHE A 1 313 ? 17.529 1.753 -20.904 1.00 91.31 313 PHE A CA 1
ATOM 2552 C C . PHE A 1 313 ? 17.017 1.795 -19.464 1.00 91.31 313 PHE A C 1
ATOM 2554 O O . PHE A 1 313 ? 16.539 2.824 -18.987 1.00 91.31 313 PHE A O 1
ATOM 2561 N N . TRP A 1 314 ? 17.153 0.668 -18.766 1.00 94.62 314 TRP A N 1
ATOM 2562 C CA . TRP A 1 314 ? 16.876 0.574 -17.337 1.00 94.62 314 TRP A CA 1
ATOM 2563 C C . TRP A 1 314 ? 17.922 1.331 -16.521 1.00 94.62 314 TRP A C 1
ATOM 2565 O O . TRP A 1 314 ? 19.124 1.186 -16.751 1.00 94.62 314 TRP A O 1
ATOM 2575 N N . GLU A 1 315 ? 17.459 2.087 -15.533 1.00 94.38 315 GLU A N 1
ATOM 2576 C CA . GLU A 1 315 ? 18.287 2.810 -14.575 1.00 94.38 315 GLU A CA 1
ATOM 2577 C C . GLU A 1 315 ? 17.924 2.406 -13.145 1.00 94.38 315 GLU A C 1
ATOM 2579 O O . GLU A 1 315 ? 16.751 2.294 -12.777 1.00 94.38 315 GLU A O 1
ATOM 2584 N N . PHE A 1 316 ? 18.962 2.174 -12.340 1.00 95.25 316 PHE A N 1
ATOM 2585 C CA . PHE A 1 316 ? 18.843 1.830 -10.928 1.00 95.25 316 PHE A CA 1
ATOM 2586 C C . PHE A 1 316 ? 18.261 3.004 -10.138 1.00 95.25 316 PHE A C 1
ATOM 2588 O O . PHE A 1 316 ? 18.719 4.134 -10.288 1.00 95.25 316 PHE A O 1
ATOM 2595 N N . MET A 1 317 ? 17.289 2.722 -9.270 1.00 92.31 317 MET A N 1
ATOM 2596 C CA . MET A 1 317 ? 16.745 3.700 -8.327 1.00 92.31 317 MET A CA 1
ATOM 2597 C C . MET A 1 317 ? 17.210 3.424 -6.902 1.00 92.31 317 MET A C 1
ATOM 2599 O O . MET A 1 317 ? 17.800 4.292 -6.266 1.00 92.31 317 MET A O 1
ATOM 2603 N N . ARG A 1 318 ? 16.939 2.218 -6.394 1.00 91.81 318 ARG A N 1
ATOM 2604 C CA . ARG A 1 318 ? 17.271 1.823 -5.019 1.00 91.81 318 ARG A CA 1
ATOM 2605 C C . ARG A 1 318 ? 17.315 0.310 -4.845 1.00 91.81 318 ARG A C 1
ATOM 2607 O O . ARG A 1 318 ? 16.786 -0.443 -5.662 1.00 91.81 318 ARG A O 1
ATOM 2614 N N . GLU A 1 319 ? 17.899 -0.129 -3.737 1.00 93.12 319 GLU A N 1
ATOM 2615 C CA . GLU A 1 319 ? 17.753 -1.497 -3.235 1.00 93.12 319 GLU A CA 1
ATOM 2616 C C . GLU A 1 319 ? 16.367 -1.683 -2.596 1.00 93.12 319 GLU A C 1
ATOM 2618 O O . GLU A 1 319 ? 15.844 -0.777 -1.944 1.00 93.12 319 GLU A O 1
ATOM 2623 N N . ARG A 1 320 ? 15.767 -2.862 -2.781 1.00 89.56 320 ARG A N 1
ATOM 2624 C CA . ARG A 1 320 ? 14.498 -3.261 -2.157 1.00 89.56 320 ARG A CA 1
ATOM 2625 C C . ARG A 1 320 ? 14.760 -4.247 -1.026 1.00 89.56 320 ARG A C 1
ATOM 2627 O O . ARG A 1 320 ? 14.616 -5.454 -1.206 1.00 89.56 320 ARG A O 1
ATOM 2634 N N . THR A 1 321 ? 15.160 -3.728 0.133 1.00 85.44 321 THR A N 1
ATOM 2635 C CA . THR A 1 321 ? 15.377 -4.518 1.361 1.00 85.44 321 THR A CA 1
ATOM 2636 C C . THR A 1 321 ? 14.081 -5.117 1.906 1.00 85.44 321 THR A C 1
ATOM 2638 O O . THR A 1 321 ? 14.112 -6.172 2.534 1.00 85.44 321 THR A O 1
ATOM 2641 N N . ASP A 1 322 ? 12.942 -4.494 1.591 1.00 76.25 322 ASP A N 1
ATOM 2642 C CA . ASP A 1 322 ? 11.586 -4.918 1.950 1.00 76.25 322 ASP A CA 1
ATOM 2643 C C . ASP A 1 322 ? 11.051 -6.098 1.118 1.00 76.25 322 ASP A C 1
ATOM 2645 O O . ASP A 1 322 ? 9.893 -6.491 1.286 1.00 76.25 322 ASP A O 1
ATOM 2649 N N . LYS A 1 323 ? 11.841 -6.626 0.171 1.00 82.69 323 LYS A N 1
ATOM 2650 C CA . LYS A 1 323 ? 11.410 -7.685 -0.747 1.00 82.69 323 LYS A CA 1
ATOM 2651 C C . LYS A 1 323 ? 12.354 -8.869 -0.751 1.00 82.69 323 LYS A C 1
ATOM 2653 O O . LYS A 1 323 ? 13.538 -8.737 -1.042 1.00 82.69 323 LYS A O 1
ATOM 2658 N N . SER A 1 324 ? 11.781 -10.058 -0.594 1.00 85.88 324 SER A N 1
ATOM 2659 C CA . SER A 1 324 ? 12.498 -11.319 -0.803 1.00 85.88 324 SER A CA 1
ATOM 2660 C C . SER A 1 324 ? 12.525 -11.788 -2.262 1.00 85.88 324 SER A C 1
ATOM 2662 O O . SER A 1 324 ? 13.368 -12.614 -2.619 1.00 85.88 324 SER A O 1
ATOM 2664 N N . PHE A 1 325 ? 11.628 -11.283 -3.121 1.00 90.44 325 PHE A N 1
ATOM 2665 C CA . PHE A 1 325 ? 11.517 -11.708 -4.523 1.00 90.44 325 PHE A CA 1
ATOM 2666 C C . PHE A 1 325 ? 11.302 -10.535 -5.501 1.00 90.44 325 PHE A C 1
ATOM 2668 O O . PHE A 1 325 ? 10.645 -9.555 -5.137 1.00 90.44 325 PHE A O 1
ATOM 2675 N N . PRO A 1 326 ? 11.811 -10.628 -6.752 1.00 93.44 326 PRO A N 1
ATOM 2676 C CA . PRO A 1 326 ? 11.511 -9.647 -7.791 1.00 93.44 326 PRO A CA 1
ATOM 2677 C C . PRO A 1 326 ? 10.040 -9.723 -8.215 1.00 93.44 326 PRO A C 1
ATOM 2679 O O . PRO A 1 326 ? 9.294 -10.625 -7.823 1.00 93.44 326 PRO A O 1
ATOM 2682 N N . ASN A 1 327 ? 9.596 -8.775 -9.037 1.00 93.19 327 ASN A N 1
ATOM 2683 C CA . ASN A 1 327 ? 8.243 -8.826 -9.584 1.00 93.19 327 ASN A CA 1
ATOM 2684 C C . ASN A 1 327 ? 8.033 -10.078 -10.452 1.00 93.19 327 ASN A C 1
ATOM 2686 O O . ASN A 1 327 ? 8.966 -10.613 -11.042 1.00 93.19 327 ASN A O 1
ATOM 2690 N N . ALA A 1 328 ? 6.785 -10.541 -10.541 1.00 92.62 328 ALA A N 1
ATOM 2691 C CA . ALA A 1 328 ? 6.387 -11.573 -11.492 1.00 92.62 328 ALA A CA 1
ATOM 2692 C C . ALA A 1 328 ? 6.448 -11.056 -12.933 1.00 92.62 328 ALA A C 1
ATOM 2694 O O . ALA A 1 328 ? 6.144 -9.887 -13.174 1.00 92.62 328 ALA A O 1
ATOM 2695 N N . TYR A 1 329 ? 6.747 -11.940 -13.892 1.00 94.12 329 TYR A N 1
ATOM 2696 C CA . TYR A 1 329 ? 6.762 -11.610 -15.322 1.00 94.12 329 TYR A CA 1
ATOM 2697 C C . TYR A 1 329 ? 5.494 -10.874 -15.778 1.00 94.12 329 TYR A C 1
ATOM 2699 O O . TYR A 1 329 ? 5.584 -9.851 -16.446 1.00 94.12 329 TYR A O 1
ATOM 2707 N N . ALA A 1 330 ? 4.310 -11.332 -15.355 1.00 91.06 330 ALA A N 1
ATOM 2708 C CA . ALA A 1 330 ? 3.044 -10.678 -15.695 1.00 91.06 330 ALA A CA 1
ATOM 2709 C C . ALA A 1 330 ? 2.961 -9.229 -15.176 1.00 91.06 330 ALA A C 1
ATOM 2711 O O . ALA A 1 330 ? 2.489 -8.344 -15.886 1.00 91.06 330 ALA A O 1
ATOM 2712 N N . THR A 1 331 ? 3.459 -8.969 -13.962 1.00 90.62 331 THR A N 1
ATOM 2713 C CA . THR A 1 331 ? 3.529 -7.617 -13.389 1.00 90.62 331 THR A CA 1
ATOM 2714 C C . THR A 1 331 ? 4.504 -6.747 -14.174 1.00 90.62 331 THR A C 1
ATOM 2716 O O . THR A 1 331 ? 4.166 -5.618 -14.513 1.00 90.62 331 THR A O 1
ATOM 2719 N N . ALA A 1 332 ? 5.685 -7.279 -14.499 1.00 92.81 332 ALA A N 1
ATOM 2720 C CA . ALA A 1 332 ? 6.689 -6.565 -15.281 1.00 92.81 332 ALA A CA 1
ATOM 2721 C C . ALA A 1 332 ? 6.176 -6.228 -16.692 1.00 92.81 332 ALA A C 1
ATOM 2723 O O . ALA A 1 332 ? 6.288 -5.084 -17.129 1.00 92.81 332 ALA A O 1
ATOM 2724 N N . LYS A 1 333 ? 5.517 -7.183 -17.364 1.00 92.31 333 LYS A N 1
ATOM 2725 C CA . LYS A 1 333 ? 4.860 -6.973 -18.663 1.00 92.31 333 LYS A CA 1
ATOM 2726 C C . LYS A 1 333 ? 3.795 -5.875 -18.582 1.00 92.31 333 LYS A C 1
ATOM 2728 O O . LYS A 1 333 ? 3.797 -4.982 -19.423 1.00 92.31 333 LYS A O 1
ATOM 2733 N N . SER A 1 334 ? 2.938 -5.895 -17.558 1.00 90.31 334 SER A N 1
ATOM 2734 C CA . SER A 1 334 ? 1.916 -4.855 -17.365 1.00 90.31 334 SER A CA 1
ATOM 2735 C C . SER A 1 334 ? 2.538 -3.469 -17.152 1.00 90.31 334 SER A C 1
ATOM 2737 O O . SER A 1 334 ? 2.087 -2.501 -17.755 1.00 90.31 334 SER A O 1
ATOM 2739 N N . VAL A 1 335 ? 3.636 -3.357 -16.393 1.00 90.69 335 VAL A N 1
ATOM 2740 C CA . VAL A 1 335 ? 4.359 -2.078 -16.247 1.00 90.69 335 VAL A CA 1
ATOM 2741 C C . VAL A 1 335 ? 4.942 -1.607 -17.585 1.00 90.69 335 VAL A C 1
ATOM 2743 O O . VAL A 1 335 ? 4.781 -0.440 -17.940 1.00 90.69 335 VAL A O 1
ATOM 2746 N N . CYS A 1 336 ? 5.552 -2.499 -18.372 1.00 90.88 336 CYS A N 1
ATOM 2747 C CA . CYS A 1 336 ? 6.014 -2.167 -19.724 1.00 90.88 336 CYS A CA 1
ATOM 2748 C C . CYS A 1 336 ? 4.866 -1.710 -20.636 1.00 90.88 336 CYS A C 1
ATOM 2750 O O . CYS A 1 336 ? 5.040 -0.773 -21.416 1.00 90.88 336 CYS A O 1
ATOM 2752 N N . ASN A 1 337 ? 3.686 -2.318 -20.516 1.00 91.56 337 ASN A N 1
ATOM 2753 C CA . ASN A 1 337 ? 2.502 -1.888 -21.251 1.00 91.56 337 ASN A CA 1
ATOM 2754 C C . ASN A 1 337 ? 2.029 -0.497 -20.806 1.00 91.56 337 ASN A C 1
ATOM 2756 O O . ASN A 1 337 ? 1.722 0.324 -21.667 1.00 91.56 337 ASN A O 1
ATOM 2760 N N . THR A 1 338 ? 2.030 -0.187 -19.505 1.00 90.69 338 THR A N 1
ATOM 2761 C CA . THR A 1 338 ? 1.718 1.162 -18.995 1.00 90.69 338 THR A CA 1
ATOM 2762 C C . THR A 1 338 ? 2.712 2.209 -19.507 1.00 90.69 338 THR A C 1
ATOM 2764 O O . THR A 1 338 ? 2.306 3.323 -19.825 1.00 90.69 338 THR A O 1
ATOM 2767 N N . ILE A 1 339 ? 3.994 1.860 -19.646 1.00 89.25 339 ILE A N 1
ATOM 2768 C CA . ILE A 1 339 ? 5.010 2.744 -20.241 1.00 89.25 339 ILE A CA 1
ATOM 2769 C C . ILE A 1 339 ? 4.745 2.954 -21.740 1.00 89.25 339 ILE A C 1
ATOM 2771 O O . ILE A 1 339 ? 4.813 4.081 -22.228 1.00 89.25 339 ILE A O 1
ATOM 2775 N N . ARG A 1 340 ? 4.435 1.882 -22.481 1.00 89.81 340 ARG A N 1
ATOM 2776 C CA . ARG A 1 340 ? 4.204 1.924 -23.936 1.00 89.81 340 ARG A CA 1
ATOM 2777 C C . ARG A 1 340 ? 2.897 2.623 -24.313 1.00 89.81 340 ARG A C 1
ATOM 2779 O O . ARG A 1 340 ? 2.844 3.322 -25.323 1.00 89.81 340 ARG A O 1
ATOM 2786 N N . TYR A 1 341 ? 1.859 2.445 -23.503 1.00 92.50 341 TYR A N 1
ATOM 2787 C CA . TYR A 1 341 ? 0.527 3.018 -23.683 1.00 92.50 341 TYR A CA 1
ATOM 2788 C C . TYR A 1 341 ? 0.184 3.920 -22.485 1.00 92.50 341 TYR A C 1
ATOM 2790 O O . TYR A 1 341 ? -0.689 3.586 -21.678 1.00 92.50 341 TYR A O 1
ATOM 2798 N N . PRO A 1 342 ? 0.867 5.073 -22.340 1.00 93.00 342 PRO A N 1
ATOM 2799 C CA . PRO A 1 342 ? 0.786 5.873 -21.132 1.00 93.00 342 PRO A CA 1
ATOM 2800 C C . PRO A 1 342 ? -0.590 6.510 -20.956 1.00 93.00 342 PRO A C 1
ATOM 2802 O O . PRO A 1 342 ? -1.118 7.226 -21.823 1.00 93.00 342 PRO A O 1
ATOM 2805 N N . ILE A 1 343 ? -1.137 6.299 -19.763 1.00 94.81 343 ILE A N 1
ATOM 2806 C CA . ILE A 1 343 ? -2.268 7.050 -19.233 1.00 94.81 343 ILE A CA 1
ATOM 2807 C C . ILE A 1 343 ? -1.668 8.238 -18.478 1.00 94.81 343 ILE A C 1
ATOM 2809 O O . ILE A 1 343 ? -1.319 8.126 -17.307 1.00 94.81 343 ILE A O 1
ATOM 2813 N N . THR A 1 344 ? -1.488 9.370 -19.160 1.00 94.75 344 THR A N 1
ATOM 2814 C CA . THR A 1 344 ? -0.996 10.594 -18.509 1.00 94.75 344 THR A CA 1
ATOM 2815 C C . THR A 1 344 ? -2.025 11.134 -17.517 1.00 94.75 344 THR A C 1
ATOM 2817 O O . THR A 1 344 ? -3.205 10.772 -17.571 1.00 94.75 344 THR A O 1
ATOM 2820 N N . LYS A 1 345 ? -1.593 12.043 -16.637 1.00 94.88 345 LYS A N 1
ATOM 2821 C CA . LYS A 1 345 ? -2.482 12.753 -15.709 1.00 94.88 345 LYS A CA 1
ATOM 2822 C C . LYS A 1 345 ? -3.671 13.379 -16.447 1.00 94.88 345 LYS A C 1
ATOM 2824 O O . LYS A 1 345 ? -4.813 13.202 -16.032 1.00 94.88 345 LYS A O 1
ATOM 2829 N N . GLU A 1 346 ? -3.424 14.069 -17.558 1.00 95.62 346 GLU A N 1
ATOM 2830 C CA . GLU A 1 346 ? -4.466 14.739 -18.345 1.00 95.62 346 GLU A CA 1
ATOM 2831 C C . GLU A 1 346 ? -5.441 13.723 -18.940 1.00 95.62 346 GLU A C 1
ATOM 2833 O O . GLU A 1 346 ? -6.653 13.903 -18.848 1.00 95.62 346 GLU A O 1
ATOM 2838 N N . ARG A 1 347 ? -4.930 12.624 -19.512 1.00 95.94 347 ARG A N 1
ATOM 2839 C CA . ARG A 1 347 ? -5.768 11.556 -20.078 1.00 95.94 347 ARG A CA 1
ATOM 2840 C C . ARG A 1 347 ? -6.647 10.906 -19.017 1.00 95.94 347 ARG A C 1
ATOM 2842 O O . ARG A 1 347 ? -7.827 10.686 -19.276 1.00 95.94 347 ARG A O 1
ATOM 2849 N N . LEU A 1 348 ? -6.088 10.630 -17.840 1.00 96.94 348 LEU A N 1
ATOM 2850 C CA . LEU A 1 348 ? -6.816 10.057 -16.712 1.00 96.94 348 LEU A CA 1
ATOM 2851 C C . LEU A 1 348 ? -7.948 10.981 -16.254 1.00 96.94 348 LEU A C 1
ATOM 2853 O O . LEU A 1 348 ? -9.096 10.550 -16.172 1.00 96.94 348 LEU A O 1
ATOM 2857 N N . LEU A 1 349 ? -7.636 12.253 -15.993 1.00 96.75 349 LEU A N 1
ATOM 2858 C CA . LEU A 1 349 ? -8.619 13.230 -15.522 1.00 96.75 349 LEU A CA 1
ATOM 2859 C C . LEU A 1 349 ? -9.714 13.487 -16.564 1.00 96.75 349 LEU A C 1
ATOM 2861 O O . LEU A 1 349 ? -10.891 13.513 -16.207 1.00 96.75 349 LEU A O 1
ATOM 2865 N N . ASN A 1 350 ? -9.352 13.603 -17.844 1.00 97.00 350 ASN A N 1
ATOM 2866 C CA . ASN A 1 350 ? -10.319 13.767 -18.930 1.00 97.00 350 ASN A CA 1
ATOM 2867 C C . ASN A 1 350 ? -11.237 12.546 -19.056 1.00 97.00 350 ASN A C 1
ATOM 2869 O O . ASN A 1 350 ? -12.450 12.704 -19.187 1.00 97.00 350 ASN A O 1
ATOM 2873 N N . TYR A 1 351 ? -10.680 11.335 -18.969 1.00 96.81 351 TYR A N 1
ATOM 2874 C CA . TYR A 1 351 ? -11.468 10.106 -19.008 1.00 96.81 351 TYR A CA 1
ATOM 2875 C C . TYR A 1 351 ? -12.449 10.030 -17.832 1.00 96.81 351 TYR A C 1
ATOM 2877 O O . TYR A 1 351 ? -13.632 9.760 -18.031 1.00 96.81 351 TYR A O 1
ATOM 2885 N N . ILE A 1 352 ? -11.986 10.326 -16.614 1.00 96.88 352 ILE A N 1
ATOM 2886 C CA . ILE A 1 352 ? -12.834 10.369 -15.416 1.00 96.88 352 ILE A CA 1
ATOM 2887 C C . ILE A 1 352 ? -13.956 11.402 -15.574 1.00 96.88 352 ILE A C 1
ATOM 2889 O O . ILE A 1 352 ? -15.108 11.094 -15.283 1.00 96.88 352 ILE A O 1
ATOM 2893 N N . ALA A 1 353 ? -13.651 12.601 -16.069 1.00 95.75 353 ALA A N 1
ATOM 2894 C CA . ALA A 1 353 ? -14.648 13.654 -16.243 1.00 95.75 353 ALA A CA 1
ATOM 2895 C C . ALA A 1 353 ? -15.737 13.286 -17.270 1.00 95.75 353 ALA A C 1
ATOM 2897 O O . ALA A 1 353 ? -16.901 13.635 -17.078 1.00 95.75 353 ALA A O 1
ATOM 2898 N N . GLN A 1 354 ? -15.371 12.585 -18.348 1.00 96.00 354 GLN A N 1
ATOM 2899 C CA . GLN A 1 354 ? -16.289 12.231 -19.439 1.00 96.00 354 GLN A CA 1
ATOM 2900 C C . GLN A 1 354 ? -17.050 10.923 -19.205 1.00 96.00 354 GLN A C 1
ATOM 2902 O O . GLN A 1 354 ? -18.176 10.765 -19.680 1.00 96.00 354 GLN A O 1
ATOM 2907 N N . HIS A 1 355 ? -16.426 9.959 -18.529 1.00 96.06 355 HIS A N 1
ATOM 2908 C CA . HIS A 1 355 ? -16.909 8.580 -18.475 1.00 96.06 355 HIS A CA 1
ATOM 2909 C C . HIS A 1 355 ? -16.955 7.987 -17.070 1.00 96.06 355 HIS A C 1
ATOM 2911 O O . HIS A 1 355 ? -17.534 6.916 -16.912 1.00 96.06 355 HIS A O 1
ATOM 2917 N N . GLY A 1 356 ? -16.354 8.635 -16.070 1.00 93.94 356 GLY A N 1
ATOM 2918 C CA . GLY A 1 356 ? -16.305 8.125 -14.704 1.00 93.94 356 GLY A CA 1
ATOM 2919 C C . GLY A 1 356 ? -17.701 7.870 -14.143 1.00 93.94 356 GLY A C 1
ATOM 2920 O O . GLY A 1 356 ? -18.583 8.731 -14.220 1.00 93.94 356 GLY A O 1
ATOM 2921 N N . ARG A 1 357 ? -17.909 6.681 -13.572 1.00 93.00 357 ARG A N 1
ATOM 2922 C CA . ARG A 1 357 ? -19.173 6.346 -12.918 1.00 93.00 357 ARG A CA 1
ATOM 2923 C C . ARG A 1 357 ? -19.323 7.182 -11.654 1.00 93.00 357 ARG A C 1
ATOM 2925 O O . ARG A 1 357 ? -18.497 7.103 -10.745 1.00 93.00 357 ARG A O 1
ATOM 2932 N N . LYS A 1 358 ? -20.398 7.964 -11.600 1.00 90.12 358 LYS A N 1
ATOM 2933 C CA . LYS A 1 358 ? -20.731 8.780 -10.434 1.00 90.12 358 LYS A CA 1
ATOM 2934 C C . LYS A 1 358 ? -21.333 7.917 -9.337 1.00 90.12 358 LYS A C 1
ATOM 2936 O O . LYS A 1 358 ? -22.099 6.995 -9.616 1.00 90.12 358 LYS A O 1
ATOM 2941 N N . MET A 1 359 ? -21.007 8.243 -8.095 1.00 83.88 359 MET A N 1
ATOM 2942 C CA . MET A 1 359 ? -21.632 7.618 -6.934 1.00 83.88 359 MET A CA 1
ATOM 2943 C C . MET A 1 359 ? -23.021 8.240 -6.724 1.00 83.88 359 MET A C 1
ATOM 2945 O O . MET A 1 359 ? -23.145 9.462 -6.639 1.00 83.8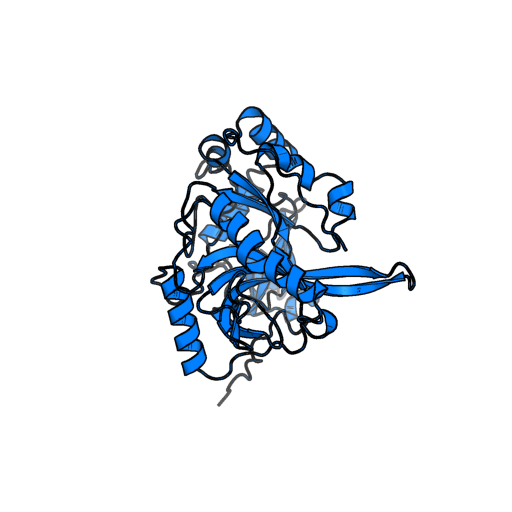8 359 MET A O 1
ATOM 2949 N N . GLU A 1 360 ? -24.077 7.428 -6.665 1.00 71.50 360 GLU A N 1
ATOM 2950 C CA . GLU A 1 360 ? -25.436 7.934 -6.445 1.00 71.50 360 GLU A CA 1
ATOM 2951 C C . GLU A 1 360 ? -25.594 8.460 -5.005 1.00 71.50 360 GLU A C 1
ATOM 2953 O O . GLU A 1 360 ? -25.356 7.738 -4.041 1.00 71.50 360 GLU A O 1
ATOM 2958 N N . ASN A 1 361 ? -25.956 9.745 -4.879 1.00 50.16 361 ASN A N 1
ATOM 2959 C CA . ASN A 1 361 ? -26.375 10.464 -3.666 1.00 50.16 361 ASN A CA 1
ATOM 2960 C C . ASN A 1 361 ? -25.872 9.910 -2.314 1.00 50.16 361 ASN A C 1
ATOM 2962 O O . ASN A 1 361 ? -26.656 9.486 -1.465 1.00 50.16 361 ASN A O 1
ATOM 2966 N N . GLN A 1 362 ? -24.574 10.056 -2.040 1.00 51.44 362 GLN A N 1
ATOM 2967 C CA . GLN A 1 362 ? -24.083 10.200 -0.667 1.00 51.44 362 GLN A CA 1
ATOM 2968 C C . GLN A 1 362 ? -23.480 11.596 -0.512 1.00 51.44 362 GLN A C 1
ATOM 2970 O O . GLN A 1 362 ? -22.665 12.031 -1.325 1.00 51.44 362 GLN A O 1
ATOM 2975 N N . LYS A 1 363 ? -23.954 12.336 0.500 1.00 41.62 363 LYS A N 1
ATOM 2976 C CA . LYS A 1 363 ? -23.532 13.712 0.802 1.00 41.62 363 LYS A CA 1
ATOM 2977 C C . LYS A 1 363 ? -22.006 13.786 0.794 1.00 41.62 363 LYS A C 1
ATOM 2979 O O . LYS A 1 363 ? -21.356 13.075 1.554 1.00 41.62 363 LYS A O 1
ATOM 2984 N N . GLN A 1 364 ? -21.467 14.647 -0.068 1.00 41.66 364 GLN A N 1
ATOM 2985 C CA . GLN A 1 364 ? -20.038 14.913 -0.202 1.00 41.66 364 GLN A CA 1
ATOM 2986 C C . GLN A 1 364 ? -19.433 15.174 1.185 1.00 41.66 364 GLN A C 1
ATOM 2988 O O . GLN A 1 364 ? -19.670 16.229 1.770 1.00 41.66 364 GLN A O 1
ATOM 2993 N N . GLN A 1 365 ? -18.660 14.229 1.724 1.00 42.28 365 GLN A N 1
ATOM 2994 C CA . GLN A 1 365 ? -17.754 14.556 2.816 1.00 42.28 365 GLN A CA 1
ATOM 2995 C C . GLN A 1 365 ? -16.517 15.194 2.178 1.00 42.28 365 GLN A C 1
ATOM 2997 O O . GLN A 1 365 ? -15.865 14.553 1.347 1.00 42.28 365 GLN A O 1
ATOM 3002 N N . PRO A 1 366 ? -16.203 16.465 2.482 1.00 37.19 366 PRO A N 1
ATOM 3003 C CA . PRO A 1 366 ? -14.932 17.026 2.061 1.00 37.19 366 PRO A CA 1
ATOM 3004 C C . PRO A 1 366 ? -13.803 16.181 2.670 1.00 37.19 366 PRO A C 1
ATOM 3006 O O . PRO A 1 366 ? -13.968 15.674 3.784 1.00 37.19 366 PRO A O 1
ATOM 3009 N N . PRO A 1 367 ? -12.661 16.015 1.976 1.00 39.28 367 PRO A N 1
ATOM 3010 C CA . PRO A 1 367 ? -11.474 15.473 2.622 1.00 39.28 367 PRO A CA 1
ATOM 3011 C C . PRO A 1 367 ? -11.210 16.324 3.867 1.00 39.28 367 PRO A C 1
ATOM 3013 O O . PRO A 1 367 ? -11.042 17.543 3.762 1.00 39.28 367 PRO A O 1
ATOM 3016 N N . MET A 1 368 ? -11.273 15.704 5.049 1.00 39.00 368 MET A N 1
ATOM 3017 C CA . MET A 1 368 ? -10.914 16.393 6.279 1.00 39.00 368 MET A CA 1
ATOM 3018 C C . MET A 1 368 ? -9.467 16.835 6.118 1.00 39.00 368 MET A C 1
ATOM 3020 O O . MET A 1 368 ? -8.598 16.024 5.805 1.00 39.00 368 MET A O 1
ATOM 3024 N N . GLN A 1 369 ? -9.214 18.132 6.296 1.00 36.25 369 GLN A N 1
ATOM 3025 C CA . GLN A 1 369 ? -7.851 18.609 6.476 1.00 36.25 369 GLN A CA 1
ATOM 3026 C C . GLN A 1 369 ? -7.246 17.752 7.582 1.00 36.25 369 GLN A C 1
ATOM 3028 O O . GLN A 1 369 ? -7.846 17.634 8.654 1.00 36.25 369 GLN A O 1
ATOM 3033 N N . GLN A 1 370 ? -6.115 17.107 7.296 1.00 38.50 370 GLN A N 1
ATOM 3034 C CA . GLN A 1 370 ? -5.348 16.422 8.321 1.00 38.50 370 GLN A CA 1
ATOM 3035 C C . GLN A 1 370 ? -4.954 17.491 9.339 1.00 38.50 370 GLN A C 1
ATOM 3037 O O . GLN A 1 370 ? -4.020 18.253 9.118 1.00 38.50 370 GLN A O 1
ATOM 3042 N N . GLN A 1 371 ? -5.751 17.623 10.400 1.00 30.38 371 GLN A N 1
ATOM 3043 C CA . GLN A 1 371 ? -5.426 18.502 11.507 1.00 30.38 371 GLN A CA 1
ATOM 3044 C C . GLN A 1 371 ? -4.146 17.953 12.135 1.00 30.38 371 GLN A C 1
ATOM 3046 O O . GLN A 1 371 ? -4.029 16.739 12.342 1.00 30.38 371 GLN A O 1
ATOM 3051 N N . SER A 1 372 ? -3.201 18.872 12.314 1.00 33.22 372 SER A N 1
ATOM 3052 C CA . SER A 1 372 ? -1.814 18.697 12.736 1.00 33.22 372 SER A CA 1
ATOM 3053 C C . SER A 1 372 ? -1.633 17.597 13.773 1.00 33.22 372 SER A C 1
ATOM 3055 O O . SER A 1 372 ? -2.335 17.638 14.808 1.00 33.22 372 SER A O 1
#

Radius of gyration: 22.03 Å; Cα contacts (8 Å, |Δi|>4): 743; chains: 1; bounding box: 67×52×57 Å

Sequence (372 aa):
MNKTNKCMPQFMDGAV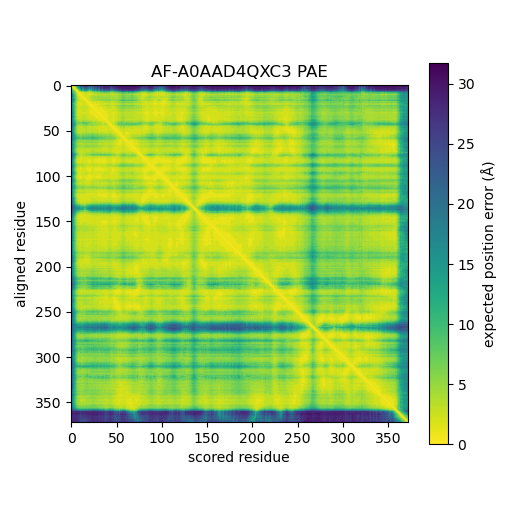PGVSFVADAEERKYLQLKTRAYCGYKGNQFPGSQPVSLERSEENDNLQLLKQMTYMVSWKADGMRYLVLIEGENEVYAFDRDNSVFRIPNVTFLNRKSGRHLKNTLVDAEMIIEKVKDEKTEKINEIPRLLIYDIIAFEGINVGTQPFTIRTQMITVELIEPRRKAMMERKIIRENEPMSIRRKDFCVLEATHKYFDQRFLCNLGHEIDGLIFQPVDVPYTAGRCDQLLKWKPPDQCTIDFKLQIQIIEKPGMLKERKGYLYVLHTDLPFGEIKVTRDLMQYDGKIIECHINPKTGFWEFMRERTDKSFPNAYATAKSVCNTIRYPITKERLLNYIAQHGRKMENQKQQPPMQQQS

Foldseek 3Di:
DDPPPPPADDDVVVPFPPKFFDPDPVVLVVVQVLLCVLQVHPDSFAFAEDAAAQFDFPVDHLLCLLQVFWWWKAFAFPFFKWKWFFAFQQAIWTQGRRRTIIGFGQDAFAFPPPRGGWHSWIFIWTWDFFFDQDPVPRDTDTAIETATEFTQDGNNHGPLAAFSVVRLVCCVRGGVVSVVVCVVVVVRDPVRGRHHYYYGDIFTLLCPVVCVDPVNVVLTRGDTFWMWIHGGNGGRHTYYDHSTYTYGALQSQKWKWFWAWDFDDDVPDDTDIWIFTHAPPDPDGPFTAHDDPVCVVQHRFIFIWDQDPVPRHIDTDGTPPSDPHTHHPVSVVRSVSCNVRPCHPVNSSVCCVPRRDGDPDDPGDDGPSPDD

Secondary structure (DSSP, 8-state):
------PPP-GGGGTSTT-EE---HHHHHHHHHHHHHHHT--SSS--SPEEEEP-B-SS-B-TTHHHHS-EEEEEEES-EEEEEEEEETTEEEEE-TT--EEE--S---B-TTT-SBP-SEEEEEEEEEEEEE-TTT-PEEEEEEEEEEEEEEETTEE-TTS-HHHHHHHIIIIIIHHHHHHHHTTSS-GGGSSSEEEEPP-EEGGGGGGGGSHHHHHT-SS-EEEEEEEESSS---SSEEEEEEEE--GGG-EEEEEEEEEEE--TTS--EEEEEEE-BT-SS-SEEEE--TGGGGGTTSEEEEEE-TTT--EEEEEE-TT-SSPPBHHHHHHHHHHHHS---HHHHHHHHHHHPPPPPS---PPPPP---

Nearest PDB structures (foldseek):
  3s24-assembly4_D  TM=9.463E-01  e=1.922E-40  Homo sapiens
  3s24-assembly5_E  TM=9.269E-01  e=1.315E-39  Homo sapiens
  3s24-assembly6_G  TM=8.607E-01  e=9.364E-40  Homo sapiens
  1p16-assembly1_A  TM=6.645E-01  e=8.441E-29  Candida albicans
  1p16-assembly2_B  TM=6.329E-01  e=8.932E-29  Candida albicans

InterPro domains:
  IPR001339 mRNA capping enzyme, adenylation domain [PF01331] (15-250)
  IPR001339 mRNA capping enzyme, adenylation domain [cd07895] (26-249)
  IPR012340 Nucleic acid-binding, OB-fold [G3DSA:2.40.50.140] (247-364)
  IPR012340 Nucleic acid-binding, OB-fold [SSF50249] (252-362)
  IPR013846 mRNA capping enzyme, C-terminal domain [PF03919] (260-349)

pLDDT: mean 90.54, std 12.65, range [30.38, 98.81]

Solvent-accessible surface area (backbone atoms only — not comparable to full-atom values): 20678 Å² total; per-residue (Å²): 137,82,80,74,81,71,75,75,74,53,58,75,84,57,76,43,67,79,48,38,60,57,80,56,65,66,62,45,50,52,53,52,52,51,55,22,59,61,45,71,36,86,66,96,62,48,38,64,61,36,66,34,73,54,30,60,40,96,92,44,61,58,59,56,46,47,44,75,40,45,41,34,31,29,76,28,64,78,49,54,56,29,41,37,40,31,57,35,80,67,38,31,37,36,31,37,75,79,52,48,46,29,39,43,52,62,57,81,49,26,32,68,86,79,63,46,62,38,31,50,26,32,33,36,31,36,37,36,66,30,47,44,69,38,89,88,74,70,45,74,44,79,43,45,32,39,28,38,64,45,42,34,24,53,68,68,42,74,40,21,73,43,40,39,67,57,29,49,48,45,47,45,58,49,47,48,48,30,37,53,52,31,39,76,70,64,75,42,60,72,88,68,25,64,51,48,77,46,73,53,71,65,40,52,52,86,52,54,66,55,76,73,34,66,75,50,54,74,69,44,43,52,67,68,61,34,36,35,38,43,48,26,90,44,52,69,46,42,31,80,27,89,69,28,32,31,44,46,50,55,90,65,47,65,45,41,24,31,33,42,69,44,78,49,77,49,95,97,51,76,78,40,69,46,24,35,28,31,36,39,99,52,94,59,67,75,47,63,35,84,67,49,81,80,55,59,82,45,54,73,33,38,31,34,28,32,64,38,89,90,76,72,42,52,41,86,74,49,77,40,87,84,46,94,67,40,38,43,46,69,58,46,50,50,49,53,38,23,57,76,36,58,62,41,72,66,57,49,54,52,46,40,76,77,46,40,33,75,76,82,91,66,85,84,74,71,79,73,74,82,76,129

Mean predicted aligned error: 6.42 Å